Protein AF-A0AAV4HIC3-F1 (afdb_monomer_lite)

Secondary structure (DSSP, 8-state):
--------------------TT-----PPP-----S-PPPPP----TT--EEEEEEEEEGGGTEEEEEEEEEETTTTEEEEEEEETTEEEEEEEETTTTEEEEEETTEEEEEEGGG-TTTTSB-TT------SSS------B-GGGHHHHTTTS--EEEEEEEETTEEEEEEEEEE--TTBSS-EEEEEEEE-TTS--SSSSSS-EEEEEEEEEE--SSTTS-PPP--SSPPPPEEEEEEEEEEEEESS--S-GGGGSPPTT---TT----SPPP---SEEEEEEEEE-TTT--EEEEEEEEETTTTEEEEEEEEE-TT---PPPPEEEEEESSSSSEEEEEETTSTT--EEEE------S--PPPP---------------PPP-

Structure (mmCIF, N/CA/C/O backbone):
data_AF-A0AAV4HIC3-F1
#
_entry.id   AF-A0AAV4HIC3-F1
#
loop_
_atom_site.group_PDB
_atom_site.id
_atom_site.type_symbol
_atom_site.label_atom_id
_atom_site.label_alt_id
_atom_site.label_comp_id
_atom_site.label_asym_id
_atom_site.label_entity_id
_atom_site.label_seq_id
_atom_site.pdbx_PDB_ins_code
_atom_site.Cartn_x
_atom_site.Cartn_y
_atom_site.Cartn_z
_atom_site.occupancy
_atom_site.B_iso_or_equiv
_atom_site.auth_seq_id
_atom_site.auth_comp_id
_atom_site.auth_asym_id
_atom_site.auth_atom_id
_atom_site.pdbx_PDB_model_num
ATOM 1 N N . MET A 1 1 ? -70.860 26.150 45.462 1.00 37.69 1 MET A N 1
ATOM 2 C CA . MET A 1 1 ? -70.351 24.757 45.413 1.00 37.69 1 MET A CA 1
ATOM 3 C C . MET A 1 1 ? -69.783 24.495 44.022 1.00 37.69 1 MET A C 1
ATOM 5 O O . MET A 1 1 ? -70.314 25.103 43.111 1.00 37.69 1 MET A O 1
ATOM 9 N N . ILE A 1 2 ? -68.763 23.625 43.897 1.00 37.28 2 ILE A N 1
ATOM 10 C CA . ILE A 1 2 ? -68.388 22.819 42.698 1.00 37.28 2 ILE A CA 1
ATOM 11 C C . ILE A 1 2 ? -68.321 23.613 41.361 1.00 37.28 2 ILE A C 1
ATOM 13 O O . ILE A 1 2 ? -69.352 23.943 40.796 1.00 37.28 2 ILE A O 1
ATOM 17 N N . ARG A 1 3 ? -67.174 24.049 40.814 1.00 40.59 3 ARG A N 1
ATOM 18 C CA . ARG A 1 3 ? -65.880 23.385 40.492 1.00 40.59 3 ARG A CA 1
ATOM 19 C C . ARG A 1 3 ? -65.970 22.358 39.346 1.00 40.59 3 ARG A C 1
ATOM 21 O O . ARG A 1 3 ? -66.427 21.250 39.574 1.00 40.59 3 ARG A O 1
ATOM 28 N N . ASN A 1 4 ? -65.471 22.748 38.168 1.00 37.41 4 ASN A N 1
ATOM 29 C CA . ASN A 1 4 ? -65.039 21.948 37.002 1.00 37.41 4 ASN A CA 1
ATOM 30 C C . ASN A 1 4 ? -64.367 22.965 36.030 1.00 37.41 4 ASN A C 1
ATOM 32 O O . ASN A 1 4 ? -64.899 24.066 35.912 1.00 37.41 4 ASN A O 1
ATOM 36 N N . GLN A 1 5 ? -63.173 22.828 35.423 1.00 40.75 5 GLN A N 1
ATOM 37 C CA . GLN A 1 5 ? -62.413 21.677 34.885 1.00 40.75 5 GLN A CA 1
ATOM 38 C C . GLN A 1 5 ? -63.206 20.936 33.785 1.00 40.75 5 GLN A C 1
ATOM 40 O O . GLN A 1 5 ? -64.311 20.491 34.046 1.00 40.75 5 GLN A O 1
ATOM 45 N N . GLU A 1 6 ? -62.755 20.780 32.534 1.00 37.16 6 GLU A N 1
ATOM 46 C CA . GLU A 1 6 ? -61.432 20.971 31.891 1.00 37.16 6 GLU A CA 1
ATOM 47 C C . GLU A 1 6 ? -61.615 21.502 30.424 1.00 37.16 6 GLU A C 1
ATOM 49 O O . GLU A 1 6 ? -62.740 21.851 30.083 1.00 37.16 6 GLU A O 1
ATOM 54 N N . ARG A 1 7 ? -60.661 21.648 29.474 1.00 34.88 7 ARG A N 1
ATOM 55 C CA . ARG A 1 7 ? -59.243 21.229 29.268 1.00 34.88 7 ARG A CA 1
ATOM 56 C C . ARG A 1 7 ? -58.420 22.329 28.567 1.00 34.88 7 ARG A C 1
ATOM 58 O O . ARG A 1 7 ? -58.982 23.255 27.995 1.00 34.88 7 ARG A O 1
ATOM 65 N N . VAL A 1 8 ? -57.096 22.146 28.518 1.00 36.47 8 VAL A N 1
ATOM 66 C CA . VAL A 1 8 ? -56.170 22.790 27.560 1.00 36.47 8 VAL A CA 1
ATOM 67 C C . VAL A 1 8 ? -55.454 21.678 26.774 1.00 36.47 8 VAL A C 1
ATOM 69 O O . VAL A 1 8 ? -54.994 20.724 27.409 1.00 36.47 8 VAL A O 1
ATOM 72 N N . PRO A 1 9 ? -55.352 21.739 25.431 1.00 39.38 9 PRO A N 1
ATOM 73 C CA . PRO A 1 9 ? -54.622 20.737 24.659 1.00 39.38 9 PRO A CA 1
ATOM 74 C C . PRO A 1 9 ? -53.109 20.925 24.827 1.00 39.38 9 PRO A C 1
ATOM 76 O O . PRO A 1 9 ? -52.546 21.942 24.426 1.00 39.38 9 PRO A O 1
ATOM 79 N N . TRP A 1 10 ? -52.437 19.927 25.399 1.00 34.78 10 TRP A N 1
ATOM 80 C CA . TRP A 1 10 ? -50.976 19.885 25.442 1.00 34.78 10 TRP A CA 1
ATOM 81 C C . TRP A 1 10 ? -50.425 19.539 24.056 1.00 34.78 10 TRP A C 1
ATOM 83 O O . TRP A 1 10 ? -50.561 18.400 23.606 1.00 34.78 10 TRP A O 1
ATOM 93 N N . LEU A 1 11 ? -49.746 20.485 23.399 1.00 39.44 11 LEU A N 1
ATOM 94 C CA . LEU A 1 11 ? -48.801 20.120 22.345 1.00 39.44 11 LEU A CA 1
ATOM 95 C C . LEU A 1 11 ? -47.598 19.429 22.996 1.00 39.44 11 LEU A C 1
ATOM 97 O O . LEU A 1 11 ? -46.784 20.076 23.655 1.00 39.44 11 LEU A O 1
ATOM 101 N N . MET A 1 12 ? -47.451 18.124 22.769 1.00 36.19 12 MET A N 1
ATOM 102 C CA . MET A 1 12 ? -46.151 17.478 22.926 1.00 36.19 12 MET A CA 1
ATOM 103 C C . MET A 1 12 ? -45.229 17.964 21.805 1.00 36.19 12 MET A C 1
ATOM 105 O O . MET A 1 12 ? -45.240 17.422 20.701 1.00 36.19 12 MET A O 1
ATOM 109 N N . CYS A 1 13 ? -44.409 18.975 22.094 1.00 35.56 13 CYS A N 1
ATOM 110 C CA . CYS A 1 13 ? -43.222 19.250 21.293 1.00 35.56 13 CYS A CA 1
ATOM 111 C C . CYS A 1 13 ? -42.265 18.064 21.436 1.00 35.56 13 CYS A C 1
ATOM 113 O O . CYS A 1 13 ? -41.512 17.974 22.407 1.00 35.56 13 CYS A O 1
ATOM 115 N N . LEU A 1 14 ? -42.321 17.142 20.474 1.00 36.66 14 LEU A N 1
ATOM 116 C CA . LEU A 1 14 ? -41.398 16.023 20.382 1.00 36.66 14 LEU A CA 1
ATOM 117 C C . LEU A 1 14 ? -40.010 16.575 20.018 1.00 36.66 14 LEU A C 1
ATOM 119 O O . LEU A 1 14 ? -39.680 16.734 18.844 1.00 36.66 14 LEU A O 1
ATOM 123 N N . PHE A 1 15 ? -39.211 16.913 21.033 1.00 37.38 15 PHE A N 1
ATOM 124 C CA . PHE A 1 15 ? -37.810 17.288 20.857 1.00 37.38 15 PHE A CA 1
ATOM 125 C C . PHE A 1 15 ? -37.020 16.066 20.383 1.00 37.38 15 PHE A C 1
ATOM 127 O O . PHE A 1 15 ? -36.429 15.328 21.171 1.00 37.38 15 PHE A O 1
ATOM 134 N N . ILE A 1 16 ? -37.006 15.863 19.066 1.00 37.78 16 ILE A N 1
ATOM 135 C CA . ILE A 1 16 ? -36.011 15.029 18.406 1.00 37.78 16 ILE A CA 1
ATOM 136 C C . ILE A 1 16 ? -34.670 15.728 18.632 1.00 37.78 16 ILE A C 1
ATOM 138 O O . ILE A 1 16 ? -34.351 16.713 17.964 1.00 37.78 16 ILE A O 1
ATOM 142 N N . LEU A 1 17 ? -33.903 15.230 19.602 1.00 37.66 17 LEU A N 1
ATOM 143 C CA . LEU A 1 17 ? -32.508 15.603 19.802 1.00 37.66 17 LEU A CA 1
ATOM 144 C C . LEU A 1 17 ? -31.692 15.070 18.623 1.00 37.66 17 LEU A C 1
ATOM 146 O O . LEU A 1 17 ? -31.067 14.015 18.693 1.00 37.66 17 LEU A O 1
ATOM 150 N N . ALA A 1 18 ? -31.717 15.815 17.520 1.00 36.53 18 ALA A N 1
ATOM 151 C CA . ALA A 1 18 ? -30.748 15.670 16.455 1.00 36.53 18 ALA A CA 1
ATOM 152 C C . ALA A 1 18 ? -29.375 16.058 17.022 1.00 36.53 18 ALA A C 1
ATOM 154 O O . ALA A 1 18 ? -29.037 17.240 17.100 1.00 36.53 18 ALA A O 1
ATOM 155 N N . THR A 1 19 ? -28.604 15.058 17.450 1.00 42.75 19 THR A N 1
ATOM 156 C CA . THR A 1 19 ? -27.197 15.196 17.835 1.00 42.75 19 THR A CA 1
ATOM 157 C C . THR A 1 19 ? -26.411 15.668 16.616 1.00 42.75 19 THR A C 1
ATOM 159 O O . THR A 1 19 ? -26.014 14.872 15.762 1.00 42.75 19 THR A O 1
ATOM 162 N N . GLY A 1 20 ? -26.275 16.986 16.484 1.00 43.62 20 GLY A N 1
ATOM 163 C CA . GLY A 1 20 ? -25.589 17.606 15.361 1.00 43.62 20 GLY A CA 1
ATOM 164 C C . GLY A 1 20 ? -24.118 17.203 15.323 1.00 43.62 20 GLY A C 1
ATOM 165 O O . GLY A 1 20 ? -23.492 16.989 16.357 1.00 43.62 20 GLY A O 1
ATOM 166 N N . ALA A 1 21 ? -23.540 17.169 14.122 1.00 53.28 21 ALA A N 1
ATOM 167 C CA . ALA A 1 21 ? -22.130 16.838 13.892 1.00 53.28 21 ALA A CA 1
ATOM 168 C C . ALA A 1 21 ? -21.119 17.845 14.497 1.00 53.28 21 ALA A C 1
ATOM 170 O O . ALA A 1 21 ? -19.929 17.758 14.213 1.00 53.28 21 ALA A O 1
ATOM 171 N N . ASP A 1 22 ? -21.584 18.804 15.299 1.00 56.44 22 ASP A N 1
ATOM 172 C CA . ASP A 1 22 ? -20.795 19.879 15.902 1.00 56.44 22 ASP A CA 1
ATOM 173 C C . ASP A 1 22 ? -20.244 19.522 17.304 1.00 56.44 22 ASP A C 1
ATOM 175 O O . ASP A 1 22 ? -19.470 20.301 17.852 1.00 56.44 22 ASP A O 1
ATOM 179 N N . ASP A 1 23 ? -20.595 18.352 17.865 1.00 68.88 23 ASP A N 1
ATOM 180 C CA . ASP A 1 23 ? -20.231 17.922 19.236 1.00 68.88 23 ASP A CA 1
ATOM 181 C C . ASP A 1 23 ? -19.373 16.632 19.301 1.00 68.88 23 ASP A C 1
ATOM 183 O O . ASP A 1 23 ? -19.253 15.986 20.340 1.00 68.88 23 ASP A O 1
ATOM 187 N N . PHE A 1 24 ? -18.750 16.208 18.192 1.00 83.88 24 PHE A N 1
ATOM 188 C CA . PHE A 1 24 ? -17.797 15.089 18.250 1.00 83.88 24 PHE A CA 1
ATOM 189 C C . PHE A 1 24 ? -16.472 15.542 18.880 1.00 83.88 24 PHE A C 1
ATOM 191 O O . PHE A 1 24 ? -15.762 16.377 18.315 1.00 83.88 24 PHE A O 1
ATOM 198 N N . GLN A 1 25 ? -16.082 14.912 19.991 1.00 85.50 25 GLN A N 1
ATOM 199 C CA . GLN A 1 25 ? -14.738 15.018 20.561 1.00 85.50 25 GLN A CA 1
ATOM 200 C C . GLN A 1 25 ? -14.177 13.632 20.896 1.00 85.50 25 GLN A C 1
ATOM 202 O O . GLN A 1 25 ? -14.855 12.808 21.508 1.00 85.50 25 GLN A O 1
ATOM 207 N N . CYS A 1 26 ? -12.912 13.397 20.538 1.00 87.50 26 CYS A N 1
ATOM 208 C CA . CYS A 1 26 ? -12.125 12.278 21.052 1.00 87.50 26 CYS A CA 1
ATOM 209 C C . CYS A 1 26 ? -11.059 12.838 21.998 1.00 87.50 26 CYS A C 1
ATOM 211 O O . CYS A 1 26 ? -10.147 13.546 21.563 1.00 87.50 26 CYS A O 1
ATOM 213 N N . VAL A 1 27 ? -11.199 12.539 23.288 1.00 84.75 27 VAL A N 1
ATOM 214 C CA . VAL A 1 27 ? -10.247 12.909 24.341 1.00 84.75 27 VAL A CA 1
ATOM 215 C C . VAL A 1 27 ? -9.474 11.656 24.730 1.00 84.75 27 VAL A C 1
ATOM 217 O O . VAL A 1 27 ? -10.084 10.613 24.953 1.00 84.75 27 VAL A O 1
ATOM 220 N N . ASP A 1 28 ? -8.145 11.748 24.808 1.00 79.94 28 ASP A N 1
ATOM 221 C CA . ASP A 1 28 ? -7.329 10.630 25.287 1.00 79.94 28 ASP A CA 1
ATOM 222 C C . ASP A 1 28 ? -7.784 10.241 26.693 1.00 79.94 28 ASP A C 1
ATOM 224 O O . ASP A 1 28 ? -7.893 11.094 27.580 1.00 79.94 28 ASP A O 1
ATOM 228 N N . ASN A 1 29 ? -7.986 8.946 26.921 1.00 70.06 29 ASN A N 1
ATOM 229 C CA . ASN A 1 29 ? -8.111 8.443 28.277 1.00 70.06 29 ASN A CA 1
ATOM 230 C C . ASN A 1 29 ? -6.797 8.750 29.005 1.00 70.06 29 ASN A C 1
ATOM 232 O O . ASN A 1 29 ? -5.730 8.294 28.587 1.00 70.06 29 ASN A O 1
ATOM 236 N N . GLY A 1 30 ? -6.866 9.550 30.074 1.00 62.00 30 GLY A N 1
ATOM 237 C CA . GLY A 1 30 ? -5.714 9.776 30.946 1.00 62.00 30 GLY A CA 1
ATOM 238 C C . GLY A 1 30 ? -5.201 8.447 31.506 1.00 62.00 30 GLY A C 1
ATOM 239 O O . GLY A 1 30 ? -5.945 7.467 31.530 1.00 62.00 30 GLY A O 1
ATOM 240 N N . THR A 1 31 ? -3.948 8.406 31.968 1.00 55.88 31 THR A N 1
ATOM 241 C CA . THR A 1 31 ? -3.317 7.195 32.525 1.00 55.88 31 THR A CA 1
ATOM 242 C C . THR A 1 31 ? -4.085 6.664 33.736 1.00 55.88 31 THR A C 1
ATOM 244 O O . THR A 1 31 ? -3.795 7.010 34.883 1.00 55.88 31 THR A O 1
ATOM 247 N N . SER A 1 32 ? -5.085 5.827 33.465 1.00 45.97 32 SER A N 1
ATOM 248 C CA . SER A 1 32 ? -5.925 5.167 34.451 1.00 45.97 32 SER A CA 1
ATOM 249 C C . SER A 1 32 ? -5.057 4.204 35.247 1.00 45.97 32 SER A C 1
ATOM 251 O O . SER A 1 32 ? -4.601 3.188 34.724 1.00 45.97 32 SER A 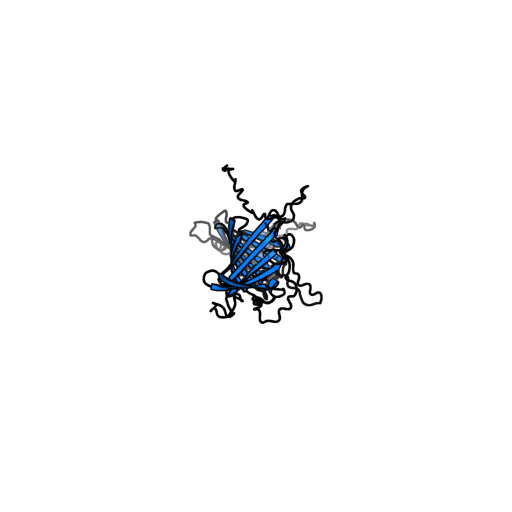O 1
ATOM 253 N N . ALA A 1 33 ? -4.831 4.505 36.525 1.00 45.84 33 ALA A N 1
ATOM 254 C CA . ALA A 1 33 ? -4.154 3.610 37.460 1.00 45.84 33 ALA A CA 1
ATOM 255 C C . ALA A 1 33 ? -5.085 2.456 37.895 1.00 45.84 33 ALA A C 1
ATOM 257 O O . ALA A 1 33 ? -5.231 2.166 39.082 1.00 45.84 33 ALA A O 1
ATOM 258 N N . GLN A 1 34 ? -5.764 1.820 36.935 1.00 47.69 34 GLN A N 1
ATOM 259 C CA . GLN A 1 34 ? -6.641 0.678 37.163 1.00 47.69 34 GLN A CA 1
ATOM 260 C C . GLN A 1 34 ? -5.795 -0.557 37.477 1.00 47.69 34 GLN A C 1
ATOM 262 O O . GLN A 1 34 ? -5.325 -1.269 36.596 1.00 47.69 34 GLN A O 1
ATOM 267 N N . SER A 1 35 ? -5.607 -0.809 38.770 1.00 43.34 35 SER A N 1
ATOM 268 C CA . SER A 1 35 ? -4.888 -1.959 39.312 1.00 43.34 35 SER A CA 1
ATOM 269 C C . SER A 1 35 ? -5.701 -3.256 39.168 1.00 43.34 35 SER A C 1
ATOM 271 O O . SER A 1 35 ? -6.200 -3.803 40.153 1.00 43.34 35 SER A O 1
ATOM 273 N N . GLY A 1 36 ? -5.861 -3.734 37.935 1.00 55.22 36 GLY A N 1
ATOM 274 C CA . GLY A 1 36 ? -6.526 -4.992 37.605 1.00 55.22 36 GLY A CA 1
ATOM 275 C C . GLY A 1 36 ? -6.106 -5.519 36.233 1.00 55.22 36 GLY A C 1
ATOM 276 O O . GLY A 1 36 ? -5.625 -4.767 35.391 1.00 55.22 36 GLY A O 1
ATOM 277 N N . ASN A 1 37 ? -6.308 -6.819 36.004 1.00 63.22 37 ASN A N 1
ATOM 278 C CA . ASN A 1 37 ? -5.975 -7.496 34.745 1.00 63.22 37 ASN A CA 1
ATOM 279 C C . ASN A 1 37 ? -7.003 -7.170 33.642 1.00 63.22 37 ASN A C 1
ATOM 281 O O . ASN A 1 37 ? -7.746 -8.048 33.201 1.00 63.22 37 ASN A O 1
ATOM 285 N N . VAL A 1 38 ? -7.076 -5.907 33.221 1.00 66.19 38 VAL A N 1
ATOM 286 C CA . VAL A 1 38 ? -7.829 -5.511 32.023 1.00 66.19 38 VAL A CA 1
ATOM 287 C C . VAL A 1 38 ? -7.102 -6.082 30.794 1.00 66.19 38 VAL A C 1
ATOM 289 O O . VAL A 1 38 ? -5.876 -5.974 30.726 1.00 66.19 38 VAL A O 1
ATOM 292 N N . PRO A 1 39 ? -7.797 -6.711 29.826 1.00 76.06 39 PRO A N 1
ATOM 293 C CA . PRO A 1 39 ? -7.172 -7.099 28.567 1.00 76.06 39 PRO A CA 1
ATOM 294 C C . PRO A 1 39 ? -6.650 -5.858 27.839 1.00 76.06 39 PRO A C 1
ATOM 296 O O . PRO A 1 39 ? -7.422 -4.938 27.586 1.00 76.06 39 PRO A O 1
ATOM 299 N N . HIS A 1 40 ? -5.368 -5.850 27.475 1.00 78.25 40 HIS A N 1
ATOM 300 C CA . HIS A 1 40 ? -4.802 -4.854 26.561 1.00 78.25 40 HIS A CA 1
ATOM 301 C C . HIS A 1 40 ? -4.968 -5.286 25.103 1.00 78.25 40 HIS A C 1
ATOM 303 O O . HIS A 1 40 ? -5.095 -6.479 24.803 1.00 78.25 40 HIS A O 1
ATOM 309 N N . MET A 1 41 ? -4.952 -4.312 24.198 1.00 80.75 41 MET A N 1
ATOM 310 C CA . MET A 1 41 ? -5.073 -4.529 22.763 1.00 80.75 41 MET A CA 1
ATOM 311 C C . MET A 1 41 ? -3.909 -5.383 22.206 1.00 80.75 41 MET A C 1
ATOM 313 O O . MET A 1 41 ? -2.742 -5.077 22.469 1.00 80.75 41 MET A O 1
ATOM 317 N N . PRO A 1 42 ? -4.168 -6.433 21.399 1.00 78.56 42 PRO A N 1
ATOM 318 C CA . PRO A 1 42 ? -3.106 -7.291 20.872 1.00 78.56 42 PRO A CA 1
ATOM 319 C C . PRO A 1 42 ? -2.165 -6.581 19.883 1.00 78.56 42 PRO A C 1
ATOM 321 O O . PRO A 1 42 ? -2.604 -5.958 18.916 1.00 78.56 42 PRO A O 1
ATOM 324 N N . THR A 1 43 ? -0.849 -6.764 20.043 1.00 72.44 43 THR A N 1
ATOM 325 C CA . THR A 1 43 ? 0.166 -6.272 19.091 1.00 72.44 43 THR A CA 1
ATOM 326 C C . THR A 1 43 ? 0.149 -7.090 17.789 1.00 72.44 43 THR A C 1
ATOM 328 O O . THR A 1 43 ? 0.866 -8.083 17.633 1.00 72.44 43 THR A O 1
ATOM 331 N N . VAL A 1 44 ? -0.697 -6.697 16.834 1.00 63.94 44 VAL A N 1
ATOM 332 C CA . VAL A 1 44 ?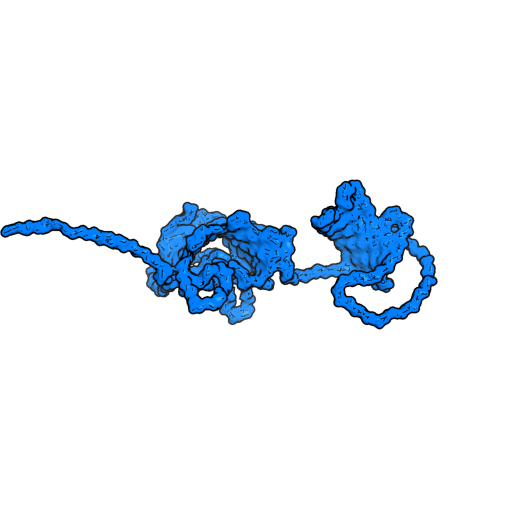 -0.932 -7.471 15.599 1.00 63.94 44 VAL A CA 1
ATOM 333 C C . VAL A 1 44 ? 0.116 -7.255 14.504 1.00 63.94 44 VAL A C 1
ATOM 335 O O . VAL A 1 44 ? 0.385 -8.189 13.753 1.00 63.94 44 VAL A O 1
ATOM 338 N N . THR A 1 45 ? 0.795 -6.109 14.466 1.00 62.12 45 THR A N 1
ATOM 339 C CA . THR A 1 45 ? 2.054 -5.955 13.716 1.00 62.12 45 THR A CA 1
ATOM 340 C C . THR A 1 45 ? 3.075 -5.221 14.569 1.00 62.12 45 THR A C 1
ATOM 342 O O . THR A 1 45 ? 2.788 -4.114 15.020 1.00 62.12 45 THR A O 1
ATOM 345 N N . LYS A 1 46 ? 4.270 -5.790 14.733 1.00 63.34 46 LYS A N 1
ATOM 346 C CA . LYS A 1 46 ? 5.474 -5.011 15.055 1.00 63.34 46 LYS A CA 1
ATOM 347 C C . LYS A 1 46 ? 5.826 -4.108 13.873 1.00 63.34 46 LYS A C 1
ATOM 349 O O . LYS A 1 46 ? 5.364 -4.351 12.755 1.00 63.34 46 LYS A O 1
ATOM 354 N N . ASP A 1 47 ? 6.692 -3.121 14.083 1.00 58.75 47 ASP A N 1
ATOM 355 C CA . ASP A 1 47 ? 7.105 -2.221 13.001 1.00 58.75 47 ASP A CA 1
ATOM 356 C C . ASP A 1 47 ? 7.680 -2.964 11.791 1.00 58.75 47 ASP A C 1
ATOM 358 O O . ASP A 1 47 ? 7.347 -2.626 10.653 1.00 58.75 47 ASP A O 1
ATOM 362 N N . SER A 1 48 ? 8.439 -4.032 12.050 1.00 59.88 48 SER A N 1
ATOM 363 C CA . SER A 1 48 ? 9.069 -4.888 11.045 1.00 59.88 48 SER A CA 1
ATOM 364 C C . SER A 1 48 ? 8.187 -6.003 10.465 1.00 59.88 48 SER A C 1
ATOM 366 O O . SER A 1 48 ? 8.664 -6.801 9.659 1.00 59.88 48 SER A O 1
ATOM 368 N N . ASP A 1 49 ? 6.918 -6.119 10.870 1.00 75.12 49 ASP A N 1
ATOM 369 C CA . ASP A 1 49 ? 6.059 -7.207 10.391 1.00 75.12 49 ASP A CA 1
ATOM 370 C C . ASP A 1 49 ? 5.532 -6.917 8.973 1.00 75.12 49 ASP A C 1
ATOM 372 O O . ASP A 1 49 ? 4.827 -5.930 8.732 1.00 75.12 49 ASP A O 1
ATOM 376 N N . SER A 1 50 ? 5.833 -7.833 8.048 1.00 84.50 50 SER A N 1
ATOM 377 C CA . SER A 1 50 ? 5.203 -7.922 6.722 1.00 84.50 50 SER A CA 1
ATOM 378 C C . SER A 1 50 ? 3.818 -8.570 6.827 1.00 84.50 50 SER A C 1
ATOM 380 O O . SER A 1 50 ? 3.604 -9.431 7.679 1.00 84.50 50 SER A O 1
ATOM 382 N N . TYR A 1 51 ? 2.877 -8.202 5.956 1.00 87.06 51 TYR A N 1
ATOM 383 C CA . TYR A 1 51 ? 1.520 -8.767 5.967 1.00 87.06 51 TYR A CA 1
ATOM 384 C C . TYR A 1 51 ? 0.870 -8.767 4.580 1.00 87.06 51 TYR A C 1
ATOM 386 O O . TYR A 1 51 ? 1.302 -8.054 3.670 1.00 87.06 51 TYR A O 1
ATOM 394 N N . GLN A 1 52 ? -0.221 -9.522 4.449 1.00 90.00 52 GLN A N 1
ATOM 395 C CA . GLN A 1 52 ? -1.216 -9.320 3.396 1.00 90.00 52 GLN A CA 1
ATOM 396 C C . GLN A 1 52 ? -2.641 -9.408 3.957 1.00 90.00 52 GLN A C 1
ATOM 398 O O . GLN A 1 52 ? -2.885 -10.139 4.917 1.00 90.00 52 GLN A O 1
ATOM 403 N N . ALA A 1 53 ? -3.581 -8.682 3.356 1.00 90.19 53 ALA A N 1
ATOM 404 C CA . ALA A 1 53 ? -5.007 -8.745 3.676 1.00 90.19 53 ALA A CA 1
ATOM 405 C C . ALA A 1 53 ? -5.855 -8.296 2.480 1.00 90.19 53 ALA A C 1
ATOM 407 O O . ALA A 1 53 ? -5.435 -7.440 1.706 1.00 90.19 53 ALA A O 1
ATOM 408 N N . THR A 1 54 ? -7.078 -8.808 2.365 1.00 93.50 54 THR A N 1
ATOM 409 C CA . THR A 1 54 ? -8.129 -8.158 1.574 1.00 93.50 54 THR A CA 1
ATOM 410 C C . THR A 1 54 ? -8.973 -7.325 2.536 1.00 93.50 54 THR A C 1
ATOM 412 O O . THR A 1 54 ? -9.430 -7.829 3.557 1.00 93.50 54 THR A O 1
ATOM 415 N N . VAL A 1 55 ? -9.166 -6.046 2.241 1.00 92.12 55 VAL A N 1
ATOM 416 C CA . VAL A 1 55 ? -9.807 -5.074 3.131 1.00 92.12 55 VAL A CA 1
ATOM 417 C C . VAL A 1 55 ? -11.037 -4.506 2.440 1.00 92.12 55 VAL A C 1
ATOM 419 O O . VAL A 1 55 ? -10.944 -3.919 1.360 1.00 92.12 55 VAL A O 1
ATOM 422 N N . GLU A 1 56 ? -12.202 -4.686 3.049 1.00 94.38 56 GLU A N 1
ATOM 423 C CA . GLU A 1 56 ? -13.452 -4.096 2.581 1.00 94.38 56 GLU A CA 1
ATOM 424 C C . GLU A 1 56 ? -13.648 -2.741 3.267 1.00 94.38 56 GLU A C 1
ATOM 426 O O . GLU A 1 56 ? -13.844 -2.660 4.481 1.00 94.38 56 GLU A O 1
ATOM 431 N N . VAL A 1 57 ? -13.557 -1.665 2.486 1.00 91.44 57 VAL A N 1
ATOM 432 C CA . VAL A 1 57 ? -13.596 -0.288 2.981 1.00 91.44 57 VAL A CA 1
ATOM 433 C C . VAL A 1 57 ? -14.967 0.317 2.711 1.00 91.44 57 VAL A C 1
ATOM 435 O O . VAL A 1 57 ? -15.347 0.537 1.560 1.00 91.44 57 VAL A O 1
ATOM 438 N N . ASN A 1 58 ? -15.691 0.629 3.779 1.00 92.06 58 ASN A N 1
ATOM 439 C CA . ASN A 1 58 ? -17.025 1.216 3.763 1.00 92.06 58 ASN A CA 1
ATOM 440 C C . ASN A 1 58 ? -16.958 2.671 4.259 1.00 92.06 58 ASN A C 1
ATOM 442 O O . ASN A 1 58 ? -16.660 2.931 5.422 1.00 92.06 58 ASN A O 1
ATOM 446 N N . ILE A 1 59 ? -17.224 3.633 3.372 1.00 89.00 59 ILE A N 1
ATOM 447 C CA . ILE A 1 59 ? -17.171 5.076 3.652 1.00 89.00 59 ILE A CA 1
ATOM 448 C C . ILE A 1 59 ? -18.602 5.563 3.900 1.00 89.00 59 ILE A C 1
ATOM 450 O O . ILE A 1 59 ? -19.312 5.967 2.971 1.00 89.00 59 ILE A O 1
ATOM 454 N N . LEU A 1 60 ? -19.053 5.460 5.153 1.00 90.25 60 LEU A N 1
ATOM 455 C CA . LEU A 1 60 ? -20.462 5.634 5.518 1.00 90.25 60 LEU A CA 1
ATOM 456 C C . LEU A 1 60 ? -20.928 7.086 5.348 1.00 90.25 60 LEU A C 1
ATOM 458 O O . LEU A 1 60 ? -22.043 7.310 4.884 1.00 90.25 60 LEU A O 1
ATOM 462 N N . ASP A 1 61 ? -20.055 8.072 5.588 1.00 84.12 61 ASP A N 1
ATOM 463 C CA . ASP A 1 61 ? -20.345 9.500 5.359 1.00 84.12 61 ASP A CA 1
ATOM 464 C C . ASP A 1 61 ? -20.568 9.865 3.881 1.00 84.12 61 ASP A C 1
ATOM 466 O O . ASP A 1 61 ? -20.975 10.987 3.577 1.00 84.12 61 ASP A O 1
ATOM 470 N N . LYS A 1 62 ? -20.291 8.937 2.952 1.00 86.25 62 LYS A N 1
ATOM 471 C CA . LYS A 1 62 ? -20.422 9.142 1.498 1.00 86.25 62 LYS A CA 1
ATOM 472 C C . LYS A 1 62 ? -21.179 8.027 0.779 1.00 86.25 62 LYS A C 1
ATOM 474 O O . LYS A 1 62 ? -21.221 8.040 -0.450 1.00 86.25 62 LYS A O 1
ATOM 479 N N . GLY A 1 63 ? -21.755 7.074 1.516 1.00 91.06 63 GLY A N 1
ATOM 480 C CA . GLY A 1 63 ? -22.594 6.007 0.967 1.00 91.06 63 GLY A CA 1
ATOM 481 C C . GLY A 1 63 ? -21.921 5.143 -0.107 1.00 91.06 63 GLY A C 1
ATOM 482 O O . GLY A 1 63 ? -22.596 4.724 -1.045 1.00 91.06 63 GLY A O 1
ATOM 483 N N . TYR A 1 64 ? -20.607 4.896 -0.020 1.00 90.44 64 TYR A N 1
ATOM 484 C CA . TYR A 1 64 ? -19.915 4.007 -0.962 1.00 90.44 64 TYR A CA 1
ATOM 485 C C . TYR A 1 64 ? -18.928 3.065 -0.279 1.00 90.44 64 TYR A C 1
ATOM 487 O O . TYR A 1 64 ? -18.299 3.409 0.721 1.00 90.44 64 TYR A O 1
ATOM 495 N N . SER A 1 65 ? -18.717 1.908 -0.902 1.00 92.44 65 SER A N 1
ATOM 496 C CA . SER A 1 65 ? -17.693 0.938 -0.524 1.00 92.44 65 SER A CA 1
ATOM 497 C C . SER A 1 65 ? -16.699 0.671 -1.660 1.00 92.44 65 SER A C 1
ATOM 499 O O . SER A 1 65 ? -16.883 1.122 -2.800 1.00 92.44 65 SER A O 1
ATOM 501 N N . TYR A 1 66 ? -15.594 0.006 -1.331 1.00 93.69 66 TYR A N 1
ATOM 502 C CA . TYR A 1 66 ? -14.620 -0.559 -2.267 1.00 93.69 66 TYR A CA 1
ATOM 503 C C . TYR A 1 66 ? -13.783 -1.636 -1.566 1.00 93.69 66 TYR A C 1
ATOM 505 O O . TYR A 1 66 ? -13.707 -1.664 -0.342 1.00 93.69 66 TYR A O 1
ATOM 513 N N . VAL A 1 67 ? -13.141 -2.514 -2.336 1.00 94.62 67 VAL A N 1
ATOM 514 C CA . VAL A 1 67 ? -12.252 -3.560 -1.802 1.00 94.62 67 VAL A CA 1
ATOM 515 C C . VAL A 1 67 ? -10.802 -3.216 -2.134 1.00 94.62 67 VAL A C 1
ATOM 517 O O . VAL A 1 67 ? -10.528 -2.653 -3.197 1.00 94.62 67 VAL A O 1
ATOM 520 N N . VAL A 1 68 ? -9.871 -3.546 -1.242 1.00 92.31 68 VAL A N 1
ATOM 521 C CA . VAL A 1 68 ? -8.427 -3.379 -1.437 1.00 92.31 68 VAL A CA 1
ATOM 522 C C . VAL A 1 68 ? -7.701 -4.676 -1.089 1.00 92.31 68 VAL A C 1
ATOM 524 O O . VAL A 1 68 ? -7.794 -5.113 0.048 1.00 92.31 68 VAL A O 1
ATOM 527 N N . ASP A 1 69 ? -6.931 -5.269 -2.005 1.00 93.44 69 ASP A N 1
ATOM 528 C CA . ASP A 1 69 ? -5.887 -6.218 -1.582 1.00 93.44 69 ASP A CA 1
ATOM 529 C C . ASP A 1 69 ? -4.656 -5.405 -1.156 1.00 93.44 69 ASP A C 1
ATOM 531 O O . ASP A 1 69 ? -4.050 -4.741 -2.001 1.00 93.44 69 ASP A O 1
ATOM 535 N N . GLU A 1 70 ? -4.296 -5.432 0.125 1.00 90.12 70 GLU A N 1
ATOM 536 C CA . GLU A 1 70 ? -3.093 -4.808 0.685 1.00 90.12 70 GLU A CA 1
ATOM 537 C C . GLU A 1 70 ? -1.992 -5.857 0.901 1.00 90.12 70 GLU A C 1
ATOM 539 O O . GLU A 1 70 ? -2.235 -6.923 1.467 1.00 90.12 70 GLU A O 1
ATOM 544 N N . PHE A 1 71 ? -0.763 -5.537 0.489 1.00 90.81 71 PHE A N 1
ATOM 545 C CA . PHE A 1 71 ? 0.441 -6.329 0.745 1.00 90.81 71 PHE A CA 1
ATOM 546 C C . PHE A 1 71 ? 1.579 -5.387 1.155 1.00 90.81 71 PHE A C 1
ATOM 548 O O . PHE A 1 71 ? 1.891 -4.450 0.415 1.00 90.81 71 PHE A O 1
ATOM 555 N N . LEU A 1 72 ? 2.231 -5.649 2.288 1.00 88.00 72 LEU A N 1
ATOM 556 C CA . LEU A 1 72 ? 3.430 -4.934 2.737 1.00 88.00 72 LEU A CA 1
ATOM 557 C C . LEU A 1 72 ? 4.579 -5.924 2.906 1.00 88.00 72 LEU A C 1
ATOM 559 O O . LEU A 1 72 ? 4.513 -6.803 3.764 1.00 88.00 72 LEU A O 1
ATOM 563 N N . ASP A 1 73 ? 5.633 -5.742 2.114 1.00 87.75 73 ASP A N 1
ATOM 564 C CA . ASP A 1 73 ? 6.910 -6.437 2.246 1.00 87.75 73 ASP A CA 1
ATOM 565 C C . ASP A 1 73 ? 7.898 -5.483 2.924 1.00 87.75 73 ASP A C 1
ATOM 567 O O . ASP A 1 73 ? 8.482 -4.598 2.291 1.00 87.75 73 ASP A O 1
ATOM 571 N N . TYR A 1 74 ? 8.017 -5.625 4.244 1.00 82.81 74 TYR A N 1
ATOM 572 C CA . TYR A 1 74 ? 8.833 -4.743 5.074 1.00 82.81 74 TYR A CA 1
ATOM 573 C C . TYR A 1 74 ? 10.330 -4.901 4.780 1.00 82.81 74 TYR A C 1
ATOM 575 O O . TYR A 1 74 ? 11.057 -3.908 4.732 1.00 82.81 74 TYR A O 1
ATOM 583 N N . GLU A 1 75 ? 10.795 -6.134 4.552 1.00 83.94 75 GLU A N 1
ATOM 584 C CA . GLU A 1 75 ? 12.215 -6.408 4.294 1.00 83.94 75 GLU A CA 1
ATOM 585 C C . GLU A 1 75 ? 12.610 -6.159 2.840 1.00 83.94 75 GLU A C 1
ATOM 587 O O . GLU A 1 75 ? 13.683 -5.619 2.585 1.00 83.94 75 GLU A O 1
ATOM 592 N N . GLY A 1 76 ? 11.723 -6.452 1.886 1.00 85.56 76 GLY A N 1
ATOM 593 C CA . GLY A 1 76 ? 11.871 -6.040 0.489 1.00 85.56 76 GLY A CA 1
ATOM 594 C C . GLY A 1 76 ? 11.547 -4.564 0.226 1.00 85.56 76 GLY A C 1
ATOM 595 O O . GLY A 1 76 ? 11.447 -4.185 -0.938 1.00 85.56 76 GLY A O 1
ATOM 596 N N . ASN A 1 77 ? 11.340 -3.765 1.280 1.00 83.75 77 ASN A N 1
ATOM 597 C CA . ASN A 1 77 ? 11.101 -2.319 1.268 1.00 83.75 77 ASN A CA 1
ATOM 598 C C . ASN A 1 77 ? 10.082 -1.846 0.206 1.00 83.75 77 ASN A C 1
ATOM 600 O O . ASN A 1 77 ? 10.310 -0.890 -0.543 1.00 83.75 77 ASN A O 1
ATOM 604 N N . ARG A 1 78 ? 8.927 -2.522 0.132 1.00 87.50 78 ARG A N 1
ATOM 605 C CA . ARG A 1 78 ? 7.915 -2.302 -0.918 1.00 87.50 78 ARG A CA 1
ATOM 606 C C . ARG A 1 78 ? 6.500 -2.662 -0.471 1.00 87.50 78 ARG A C 1
ATOM 608 O O . ARG A 1 78 ? 6.296 -3.432 0.464 1.00 87.50 78 ARG A O 1
ATOM 615 N N . ALA A 1 79 ? 5.501 -2.127 -1.164 1.00 89.06 79 ALA A N 1
ATOM 616 C CA . ALA A 1 79 ? 4.098 -2.471 -0.928 1.00 89.06 79 ALA A CA 1
ATOM 617 C C . ALA A 1 79 ? 3.290 -2.557 -2.228 1.00 89.06 79 ALA A C 1
ATOM 619 O O . ALA A 1 79 ? 3.710 -2.075 -3.281 1.00 89.06 79 ALA A O 1
ATOM 620 N N . LEU A 1 80 ? 2.107 -3.158 -2.143 1.00 91.62 80 LEU A N 1
ATOM 621 C CA . LEU A 1 80 ? 1.115 -3.219 -3.210 1.00 91.62 80 LEU A CA 1
ATOM 622 C C . LEU A 1 80 ? -0.280 -2.992 -2.621 1.00 91.62 80 LEU A C 1
ATOM 624 O O . LEU A 1 80 ? -0.656 -3.635 -1.646 1.00 91.62 80 LEU A O 1
ATOM 628 N N . MET A 1 81 ? -1.071 -2.145 -3.274 1.00 91.31 81 MET A N 1
ATOM 629 C CA . MET A 1 81 ? -2.515 -2.044 -3.064 1.00 91.31 81 MET A CA 1
ATOM 630 C C . MET A 1 81 ? -3.245 -2.311 -4.384 1.00 91.31 81 MET A C 1
ATOM 632 O O . MET A 1 81 ? -2.960 -1.658 -5.388 1.00 91.31 81 MET A O 1
ATOM 636 N N . ARG A 1 82 ? -4.208 -3.237 -4.410 1.00 93.50 82 ARG A N 1
ATOM 637 C CA . ARG A 1 82 ? -5.111 -3.457 -5.558 1.00 93.50 82 ARG A CA 1
ATOM 638 C C . ARG A 1 82 ? -6.513 -3.010 -5.186 1.00 93.50 82 ARG A C 1
ATOM 640 O O . ARG A 1 82 ? -7.196 -3.699 -4.442 1.00 93.50 82 ARG A O 1
ATOM 647 N N . VAL A 1 83 ? -6.932 -1.859 -5.697 1.00 92.56 83 VAL A N 1
ATOM 648 C CA . VAL A 1 83 ? -8.233 -1.252 -5.401 1.00 92.56 83 VAL A CA 1
ATOM 649 C C . VAL A 1 83 ? -9.258 -1.696 -6.441 1.00 92.56 83 VAL A C 1
ATOM 651 O O . VAL A 1 83 ? -9.066 -1.458 -7.635 1.00 92.56 83 VAL A O 1
ATOM 654 N N . TYR A 1 84 ? -10.361 -2.281 -5.981 1.00 95.00 84 TYR A N 1
ATOM 655 C CA . TYR A 1 84 ? -11.520 -2.665 -6.784 1.00 95.00 84 TYR A CA 1
ATOM 656 C C . TYR A 1 84 ? -12.701 -1.766 -6.408 1.00 95.00 84 TYR A C 1
ATOM 658 O O . TYR A 1 84 ? -13.219 -1.838 -5.291 1.00 95.00 84 TYR A O 1
ATOM 666 N N . LYS A 1 85 ? -13.134 -0.900 -7.330 1.00 92.25 85 LYS A N 1
ATOM 667 C CA . LYS A 1 85 ? -14.250 0.031 -7.108 1.00 92.25 85 LYS A CA 1
ATOM 668 C C . LYS A 1 85 ? -15.115 0.155 -8.356 1.00 92.25 85 LYS A C 1
ATOM 670 O O . LYS A 1 85 ? -14.609 0.448 -9.434 1.00 92.25 85 LYS A O 1
ATOM 675 N N . SER A 1 86 ? -16.428 -0.032 -8.200 1.00 91.25 86 SER A N 1
ATOM 676 C CA . SER A 1 86 ? -17.419 0.129 -9.281 1.00 91.25 86 SER A CA 1
ATOM 677 C C . SER A 1 86 ? -17.086 -0.674 -10.553 1.00 91.25 86 SER A C 1
ATOM 679 O O . SER A 1 86 ? -17.267 -0.183 -11.661 1.00 91.25 86 SER A O 1
ATOM 681 N N . GLY A 1 87 ? -16.551 -1.891 -10.393 1.00 90.06 87 GLY A N 1
ATOM 682 C CA . GLY A 1 87 ? -16.107 -2.763 -11.493 1.00 90.06 87 GLY A CA 1
ATOM 683 C C . GLY A 1 87 ? -14.694 -2.485 -12.026 1.00 90.06 87 GLY A C 1
ATOM 684 O O . GLY A 1 87 ? -14.123 -3.343 -12.693 1.00 90.06 87 GLY A O 1
ATOM 685 N N . PHE A 1 88 ? -14.087 -1.342 -11.698 1.00 92.81 88 PHE A N 1
ATOM 686 C CA . PHE A 1 88 ? -12.726 -1.001 -12.115 1.00 92.81 88 PHE A CA 1
ATOM 687 C C . PHE A 1 88 ? -11.681 -1.516 -11.123 1.00 92.81 88 PHE A C 1
ATOM 689 O O . PHE A 1 88 ? -11.880 -1.457 -9.907 1.00 92.81 88 PHE A O 1
ATOM 696 N N . LYS A 1 89 ? -10.538 -1.964 -11.654 1.00 94.44 89 LYS A N 1
ATOM 697 C CA . LYS A 1 89 ? -9.345 -2.356 -10.895 1.00 94.44 89 LYS A CA 1
ATOM 698 C C . LYS A 1 89 ? -8.216 -1.363 -11.160 1.00 94.44 89 LYS A C 1
ATOM 700 O O . LYS A 1 89 ? -7.853 -1.146 -12.314 1.00 94.44 89 LYS A O 1
ATOM 705 N N . SER A 1 90 ? -7.602 -0.844 -10.102 1.00 93.12 90 SER A N 1
ATOM 706 C CA . SER A 1 90 ? -6.351 -0.081 -10.181 1.00 93.12 90 SER A CA 1
ATOM 707 C C . SER A 1 90 ? -5.332 -0.648 -9.194 1.00 93.12 90 SER A C 1
ATOM 709 O O . SER A 1 90 ? -5.681 -0.966 -8.060 1.00 93.12 90 SER A O 1
ATOM 711 N N . SER A 1 91 ? -4.077 -0.784 -9.618 1.00 94.19 91 SER A N 1
ATOM 712 C CA . SER A 1 91 ? -2.979 -1.261 -8.767 1.00 94.19 91 SER A CA 1
ATOM 713 C C . SER A 1 91 ? -2.031 -0.112 -8.436 1.00 94.19 91 SER A C 1
ATOM 715 O O . SER A 1 91 ? -1.759 0.726 -9.292 1.00 94.19 91 SER A O 1
ATOM 717 N N . TYR A 1 92 ? -1.515 -0.094 -7.213 1.00 92.31 92 TYR A N 1
ATOM 718 C CA . TYR A 1 92 ? -0.550 0.883 -6.720 1.00 92.31 92 TYR A CA 1
ATOM 719 C C . TYR A 1 92 ? 0.609 0.115 -6.103 1.00 92.31 92 TYR A C 1
ATOM 721 O O . TYR A 1 92 ? 0.448 -0.492 -5.047 1.00 92.31 92 TYR A O 1
ATOM 729 N N . ILE A 1 93 ? 1.743 0.078 -6.799 1.00 92.94 93 ILE A N 1
ATOM 730 C CA . ILE A 1 93 ? 2.982 -0.527 -6.295 1.00 92.94 93 ILE A CA 1
ATOM 731 C C . ILE A 1 93 ? 3.833 0.597 -5.714 1.00 92.94 93 ILE A C 1
ATOM 733 O O . ILE A 1 93 ? 4.033 1.611 -6.378 1.00 92.94 93 ILE A O 1
ATOM 737 N N . PHE A 1 94 ? 4.336 0.417 -4.500 1.00 89.75 94 PHE A N 1
ATOM 738 C CA . PHE A 1 94 ? 5.164 1.387 -3.790 1.00 89.75 94 PHE A CA 1
ATOM 739 C C . PHE A 1 94 ? 6.588 0.849 -3.689 1.00 89.75 94 PHE A C 1
ATOM 741 O O . PHE A 1 94 ? 6.790 -0.272 -3.220 1.00 89.75 94 PHE A O 1
ATOM 748 N N . SER A 1 95 ? 7.556 1.648 -4.128 1.00 88.94 95 SER A N 1
ATOM 749 C CA . SER A 1 95 ? 8.986 1.341 -4.109 1.00 88.94 95 SER A CA 1
ATOM 750 C C . SER A 1 95 ? 9.672 2.340 -3.183 1.00 88.94 95 SER A C 1
ATOM 752 O O . SER A 1 95 ? 9.995 3.459 -3.584 1.00 88.94 95 SER A O 1
ATOM 754 N N . TYR A 1 96 ? 9.842 1.964 -1.913 1.00 84.62 96 TYR A N 1
ATOM 755 C CA . TYR A 1 96 ? 10.352 2.878 -0.887 1.00 84.62 96 TYR A CA 1
ATOM 756 C C . TYR A 1 96 ? 11.844 3.191 -1.072 1.00 84.62 96 TYR A C 1
ATOM 758 O O . TYR A 1 96 ? 12.273 4.291 -0.735 1.00 84.62 96 TYR A O 1
ATOM 766 N N . ASP A 1 97 ? 12.606 2.285 -1.697 1.00 84.75 97 ASP A N 1
ATOM 767 C CA . ASP A 1 97 ? 14.006 2.507 -2.103 1.00 84.75 97 ASP A CA 1
ATOM 768 C C . ASP A 1 97 ? 14.182 3.678 -3.088 1.00 84.75 97 ASP A C 1
ATOM 770 O O . ASP A 1 97 ? 15.265 4.255 -3.178 1.00 84.75 97 ASP A O 1
ATOM 774 N N . THR A 1 98 ? 13.138 4.013 -3.856 1.00 86.94 98 THR A N 1
ATOM 775 C CA . THR A 1 98 ? 13.166 5.051 -4.903 1.00 86.94 98 THR A CA 1
ATOM 776 C C . THR A 1 98 ? 12.228 6.226 -4.634 1.00 86.94 98 THR A C 1
ATOM 778 O O . THR A 1 98 ? 12.222 7.181 -5.407 1.00 86.94 98 THR A O 1
ATOM 781 N N . ASP A 1 99 ? 11.460 6.184 -3.538 1.00 85.44 99 ASP A N 1
ATOM 782 C CA . ASP A 1 99 ? 10.399 7.148 -3.209 1.00 85.44 99 ASP A CA 1
ATOM 783 C C . ASP A 1 99 ? 9.292 7.213 -4.299 1.00 85.44 99 ASP A C 1
ATOM 785 O O . ASP A 1 99 ? 8.637 8.241 -4.476 1.00 85.44 99 ASP A O 1
ATOM 789 N N . GLU A 1 100 ? 9.069 6.116 -5.042 1.00 88.38 100 GLU A N 1
ATOM 790 C CA . GLU A 1 100 ? 8.151 6.032 -6.196 1.00 88.38 100 GLU A CA 1
ATOM 791 C C . GLU A 1 100 ? 6.854 5.260 -5.907 1.00 88.38 100 GLU A C 1
ATOM 793 O O . GLU A 1 100 ? 6.854 4.219 -5.243 1.00 88.38 100 GLU A O 1
ATOM 798 N N . VAL A 1 101 ? 5.746 5.707 -6.509 1.00 90.50 101 VAL A N 1
ATOM 799 C CA . VAL A 1 101 ? 4.515 4.915 -6.654 1.00 90.50 101 VAL A CA 1
ATOM 800 C C . VAL A 1 101 ? 4.169 4.699 -8.131 1.00 90.50 101 VAL A C 1
ATOM 802 O O . VAL A 1 101 ? 4.078 5.644 -8.916 1.00 90.50 101 VAL A O 1
ATOM 805 N N . PHE A 1 102 ? 3.929 3.443 -8.507 1.00 93.94 102 PHE A N 1
ATOM 806 C CA . PHE A 1 102 ? 3.480 3.035 -9.838 1.00 93.94 102 PHE A CA 1
ATOM 807 C C . PHE A 1 102 ? 1.960 2.848 -9.815 1.00 93.94 102 PHE A C 1
ATOM 809 O O . PHE A 1 102 ? 1.446 1.849 -9.309 1.00 93.94 102 PHE A O 1
ATOM 816 N N . SER A 1 103 ? 1.238 3.839 -10.338 1.00 94.00 103 SER A N 1
ATOM 817 C CA . SER A 1 103 ? -0.223 3.844 -10.460 1.00 94.00 103 SER A CA 1
ATOM 818 C C . SER A 1 103 ? -0.642 3.208 -11.783 1.00 94.00 103 SER A C 1
ATOM 820 O O . SER A 1 103 ? -0.463 3.815 -12.836 1.00 94.00 103 SER A O 1
ATOM 822 N N . ILE A 1 104 ? -1.206 2.001 -11.738 1.00 95.25 104 ILE A N 1
ATOM 823 C CA . ILE A 1 104 ? -1.489 1.167 -12.914 1.00 95.25 104 ILE A CA 1
ATOM 824 C C . ILE A 1 104 ? -3.000 0.953 -13.067 1.00 95.25 104 ILE A C 1
ATOM 826 O O . ILE A 1 104 ? -3.660 0.456 -12.151 1.00 95.25 104 ILE A O 1
ATOM 830 N N . SER A 1 105 ? -3.556 1.291 -14.232 1.00 94.31 105 SER A N 1
ATOM 831 C CA . SER A 1 105 ? -4.970 1.075 -14.569 1.00 94.31 105 SER A CA 1
ATOM 832 C C . SER A 1 105 ? -5.132 0.916 -16.081 1.00 94.31 105 SER A C 1
ATOM 834 O O . SER A 1 105 ? -4.587 1.711 -16.838 1.00 94.31 105 SER A O 1
ATOM 836 N N . ASN A 1 106 ? -5.898 -0.083 -16.534 1.00 90.12 106 ASN A N 1
ATOM 837 C CA . ASN A 1 106 ? -6.109 -0.383 -17.963 1.00 90.12 106 ASN A CA 1
ATOM 838 C C . ASN A 1 106 ? -4.784 -0.499 -18.755 1.00 90.12 106 ASN A C 1
ATOM 840 O O . ASN A 1 106 ? -4.642 0.075 -19.829 1.00 90.12 106 ASN A O 1
ATOM 844 N N . ASN A 1 107 ? -3.798 -1.193 -18.176 1.00 88.00 107 ASN A N 1
ATOM 845 C CA . ASN A 1 107 ? -2.406 -1.346 -18.635 1.00 88.00 107 ASN A CA 1
ATOM 846 C C . ASN A 1 107 ? -1.565 -0.057 -18.750 1.00 88.00 107 ASN A C 1
ATOM 848 O O . ASN A 1 107 ? -0.345 -0.148 -18.861 1.00 88.00 107 ASN A O 1
ATOM 852 N N . LEU A 1 108 ? -2.161 1.131 -18.630 1.00 92.62 108 LEU A N 1
ATOM 853 C CA . LEU A 1 108 ? -1.424 2.386 -18.493 1.00 92.62 108 LEU A CA 1
ATOM 854 C C . LEU A 1 108 ? -0.792 2.466 -17.098 1.00 92.62 108 LEU A C 1
ATOM 856 O O . LEU A 1 108 ? -1.463 2.209 -16.094 1.00 92.62 108 LEU A O 1
ATOM 860 N N . CYS A 1 109 ? 0.478 2.866 -17.030 1.00 94.88 109 CYS A N 1
ATOM 861 C CA . CYS A 1 109 ? 1.174 3.163 -15.781 1.00 94.88 109 CYS A CA 1
ATOM 862 C C . CYS A 1 109 ? 1.545 4.644 -15.704 1.00 94.88 109 CYS A C 1
ATOM 864 O O . CYS A 1 109 ? 2.089 5.205 -16.651 1.00 94.88 109 CYS A O 1
ATOM 866 N N . LYS A 1 110 ? 1.314 5.260 -14.543 1.00 94.94 110 LYS A N 1
ATOM 867 C CA . LYS A 1 110 ? 1.894 6.551 -14.174 1.00 94.94 110 LYS A CA 1
ATOM 868 C C . LYS A 1 110 ? 2.823 6.375 -12.975 1.00 94.94 110 LYS A C 1
ATOM 870 O O . LYS A 1 110 ? 2.397 5.857 -11.944 1.00 94.94 110 LYS A O 1
ATOM 875 N N . VAL A 1 111 ? 4.044 6.889 -13.092 1.00 94.06 111 VAL A N 1
ATOM 876 C CA . VAL A 1 111 ? 4.960 7.098 -11.963 1.00 94.06 111 VAL A CA 1
ATOM 877 C C . VAL A 1 111 ? 4.671 8.460 -11.314 1.00 94.06 111 VAL A C 1
ATOM 879 O O . VAL A 1 111 ? 4.382 9.442 -12.004 1.00 94.06 111 VAL A O 1
ATOM 882 N N . SER A 1 112 ? 4.733 8.533 -9.987 1.00 90.44 112 SER A N 1
ATOM 883 C CA . SER A 1 112 ? 4.828 9.788 -9.224 1.00 90.44 112 SER A CA 1
ATOM 884 C C . SER A 1 112 ? 5.607 9.559 -7.931 1.00 90.44 112 SER A C 1
ATOM 886 O O . SER A 1 112 ? 5.871 8.408 -7.571 1.00 90.44 112 SER A O 1
ATOM 888 N N . ASN A 1 113 ? 5.955 10.629 -7.211 1.00 85.56 113 ASN A N 1
ATOM 889 C CA . ASN A 1 113 ? 6.561 10.476 -5.894 1.00 85.56 113 ASN A CA 1
ATOM 890 C C . ASN A 1 113 ? 5.545 9.880 -4.901 1.00 85.56 113 ASN A C 1
ATOM 892 O O . ASN A 1 113 ? 4.327 10.035 -5.039 1.00 85.56 113 ASN A O 1
ATOM 896 N N . ILE A 1 114 ? 6.052 9.190 -3.886 1.00 78.75 114 ILE A N 1
ATOM 897 C CA . ILE A 1 114 ? 5.273 8.579 -2.810 1.00 78.75 114 ILE A CA 1
ATOM 898 C C . ILE A 1 114 ? 4.462 9.608 -2.010 1.00 78.75 114 ILE A C 1
ATOM 900 O O . ILE A 1 114 ? 3.319 9.326 -1.649 1.00 78.75 114 ILE A O 1
ATOM 904 N N . SER A 1 115 ? 4.983 10.823 -1.816 1.00 74.88 115 SER A N 1
ATOM 905 C CA . SER A 1 115 ? 4.270 11.921 -1.145 1.00 74.88 115 SER A CA 1
ATOM 906 C C . SER A 1 115 ? 3.130 12.535 -1.975 1.00 74.88 115 SER A C 1
ATOM 908 O O . SER A 1 115 ? 2.166 13.030 -1.392 1.00 74.88 115 SER A O 1
ATOM 910 N N . ASP A 1 116 ? 3.158 12.416 -3.310 1.00 75.00 116 ASP A N 1
ATOM 911 C CA . ASP A 1 116 ? 2.029 12.784 -4.188 1.00 75.00 116 ASP A CA 1
ATOM 912 C C . ASP A 1 116 ? 0.878 11.760 -4.125 1.00 75.00 116 ASP A C 1
ATOM 914 O O . ASP A 1 116 ? -0.208 11.978 -4.677 1.00 75.00 116 ASP A O 1
ATOM 918 N N . SER A 1 117 ? 1.111 10.593 -3.517 1.00 71.31 117 SER A N 1
ATOM 919 C CA . SER A 1 117 ? 0.172 9.482 -3.571 1.00 71.31 117 SER A CA 1
ATOM 920 C C . SER A 1 117 ? -1.093 9.761 -2.767 1.00 71.31 117 SER A C 1
ATOM 922 O O . SER A 1 117 ? -1.065 9.896 -1.543 1.00 71.31 117 SER A O 1
ATOM 924 N N . ARG A 1 118 ? -2.253 9.642 -3.427 1.00 69.25 118 ARG A N 1
ATOM 925 C CA . ARG A 1 118 ? -3.568 9.571 -2.759 1.00 69.25 118 ARG A CA 1
ATOM 926 C C . ARG A 1 118 ? -3.769 8.318 -1.882 1.00 69.25 118 ARG A C 1
ATOM 928 O O . ARG A 1 118 ? -4.896 8.040 -1.484 1.00 69.25 118 ARG A O 1
ATOM 935 N N . PHE A 1 119 ? -2.717 7.538 -1.642 1.00 65.62 119 PHE A N 1
ATOM 936 C CA . PHE A 1 119 ? -2.698 6.431 -0.692 1.00 65.62 119 PHE A CA 1
ATOM 937 C C . PHE A 1 119 ? -1.660 6.620 0.428 1.00 65.62 119 PHE A C 1
ATOM 939 O O . PHE A 1 119 ? -1.671 5.864 1.391 1.00 65.62 119 PHE A O 1
ATOM 946 N N . GLY A 1 120 ? -0.840 7.681 0.386 1.00 54.12 120 GLY A N 1
ATOM 947 C CA . GLY A 1 120 ? 0.116 8.022 1.450 1.00 54.12 120 GLY A CA 1
ATOM 948 C C . GLY A 1 120 ? -0.508 8.476 2.777 1.00 54.12 120 GLY A C 1
ATOM 949 O O . GLY A 1 120 ? 0.217 8.798 3.710 1.00 54.12 120 GLY A O 1
ATOM 950 N N . PHE A 1 121 ? -1.842 8.500 2.864 1.00 48.88 121 PHE A N 1
ATOM 951 C CA . PHE A 1 121 ? -2.611 8.829 4.068 1.00 48.88 121 PHE A CA 1
ATOM 952 C C . PHE A 1 121 ? -3.549 7.697 4.530 1.00 48.88 121 PHE A C 1
ATOM 954 O O . PHE A 1 121 ? -4.353 7.941 5.430 1.00 48.88 121 PHE A O 1
ATOM 961 N N . VAL A 1 122 ? -3.511 6.506 3.901 1.00 52.50 122 VAL A N 1
ATOM 962 C CA . VAL A 1 122 ? -4.515 5.431 4.104 1.00 52.50 122 VAL A CA 1
ATOM 963 C C . VAL A 1 122 ? -4.673 5.069 5.575 1.00 52.50 122 VAL A C 1
ATOM 965 O O . VAL A 1 122 ? -5.809 4.989 6.031 1.00 52.50 122 VAL A O 1
ATOM 968 N N . VAL A 1 123 ? -3.566 5.002 6.316 1.00 48.31 123 VAL A N 1
ATOM 969 C CA . VAL A 1 123 ? -3.439 5.587 7.658 1.00 48.31 123 VAL A CA 1
ATOM 970 C C . VAL A 1 123 ? -2.009 6.116 7.839 1.00 48.31 123 VAL A C 1
ATOM 972 O O . VAL A 1 123 ? -1.132 5.825 7.037 1.00 48.31 123 VAL A O 1
ATOM 975 N N . GLY A 1 124 ? -1.751 6.922 8.874 1.00 37.94 124 GLY A N 1
ATOM 976 C CA . GLY A 1 124 ? -0.377 7.233 9.287 1.00 37.94 124 GLY A CA 1
ATOM 977 C C . GLY A 1 124 ? 0.317 8.263 8.401 1.00 37.94 124 GLY A C 1
ATOM 978 O O . GLY A 1 124 ? 1.405 8.015 7.887 1.00 37.94 124 GLY A O 1
ATOM 979 N N . GLY A 1 125 ? -0.300 9.438 8.251 1.00 32.81 125 GLY A N 1
ATOM 980 C CA . GLY A 1 125 ? 0.318 10.577 7.578 1.00 32.81 125 GLY A CA 1
ATOM 981 C C . GLY A 1 125 ? 1.603 11.020 8.282 1.00 32.81 125 GLY A C 1
ATOM 982 O O . GLY A 1 125 ? 1.547 11.750 9.268 1.00 32.81 125 GLY A O 1
ATOM 983 N N . GLY A 1 126 ? 2.749 10.594 7.750 1.00 36.78 126 GLY A N 1
ATOM 984 C CA . GLY A 1 126 ? 4.059 11.138 8.092 1.00 36.78 126 GLY A CA 1
ATOM 985 C C . GLY A 1 126 ? 4.637 10.720 9.444 1.00 36.78 126 GLY A C 1
ATOM 986 O O . GLY A 1 126 ? 5.087 11.590 10.185 1.00 36.78 126 GLY A O 1
ATOM 987 N N . SER A 1 127 ? 4.763 9.416 9.717 1.00 37.12 127 SER A N 1
ATOM 988 C CA . SER A 1 127 ? 5.940 8.981 10.481 1.00 37.12 127 SER A CA 1
ATOM 989 C C . SER A 1 127 ? 7.074 8.677 9.503 1.00 37.12 127 SER A C 1
ATOM 991 O O . SER A 1 127 ? 7.187 7.578 8.968 1.00 37.12 127 SER A O 1
ATOM 993 N N . GLN A 1 128 ? 7.972 9.650 9.330 1.00 40.97 128 GLN A N 1
ATOM 994 C CA . GLN A 1 128 ? 9.381 9.270 9.425 1.00 40.97 128 GLN A CA 1
ATOM 995 C C . GLN A 1 128 ? 9.543 8.593 10.791 1.00 40.97 128 GLN A C 1
ATOM 997 O O . GLN A 1 128 ? 8.969 9.066 11.778 1.00 40.97 128 GLN A O 1
ATOM 1002 N N . THR A 1 129 ? 10.285 7.498 10.882 1.00 38.19 129 THR A N 1
ATOM 1003 C CA . THR A 1 129 ? 10.818 7.067 12.173 1.00 38.19 129 THR A CA 1
ATOM 1004 C C . THR A 1 129 ? 11.776 8.162 12.628 1.00 38.19 129 THR A C 1
ATOM 1006 O O . THR A 1 129 ? 12.893 8.256 12.149 1.00 38.19 129 THR A O 1
ATOM 1009 N N . SER A 1 130 ? 11.337 9.079 13.494 1.00 34.22 130 SER A N 1
ATOM 1010 C CA . SER A 1 130 ? 12.156 10.227 13.911 1.00 34.22 130 SER A CA 1
ATOM 1011 C C . SER A 1 130 ? 13.192 9.825 14.972 1.00 34.22 130 SER A C 1
ATOM 1013 O O . SER A 1 130 ? 13.303 10.453 16.025 1.00 34.22 130 SER A O 1
ATOM 1015 N N . GLY A 1 131 ? 13.929 8.745 14.701 1.00 31.62 131 GLY A N 1
ATOM 1016 C CA . GLY A 1 131 ? 15.012 8.191 15.508 1.00 31.62 131 GLY A CA 1
ATOM 1017 C C . GLY A 1 131 ? 16.361 8.733 15.047 1.00 31.62 131 GLY A C 1
ATOM 1018 O O . GLY A 1 131 ? 17.200 7.982 14.559 1.00 31.62 131 GLY A O 1
ATOM 1019 N N . GLY A 1 132 ? 16.564 10.047 15.169 1.00 30.25 132 GLY A N 1
ATOM 1020 C CA . GLY A 1 132 ? 17.765 10.719 14.666 1.00 30.25 132 GLY A CA 1
ATOM 1021 C C . GLY A 1 132 ? 19.056 10.172 15.287 1.00 30.25 132 GLY A C 1
ATOM 1022 O O . GLY A 1 132 ? 19.410 10.555 16.400 1.00 30.25 132 GLY A O 1
ATOM 1023 N N . GLY A 1 133 ? 19.767 9.295 14.567 1.00 30.06 133 GLY A N 1
ATOM 1024 C CA . GLY A 1 133 ? 20.959 8.642 15.120 1.00 30.06 133 GLY A CA 1
ATOM 1025 C C . GLY A 1 133 ? 21.534 7.449 14.347 1.00 30.06 133 GLY A C 1
ATOM 1026 O O . GLY A 1 133 ? 21.900 6.458 14.968 1.00 30.06 133 GLY A O 1
ATOM 1027 N N . GLY A 1 134 ? 21.665 7.521 13.018 1.00 32.12 134 GLY A N 1
ATOM 1028 C CA . GLY A 1 134 ? 22.582 6.638 12.268 1.00 32.12 134 GLY A CA 1
ATOM 1029 C C . GLY A 1 134 ? 22.127 5.198 11.969 1.00 32.12 134 GLY A C 1
ATOM 1030 O O . GLY A 1 134 ? 22.897 4.454 11.365 1.00 32.12 134 GLY A O 1
ATOM 1031 N N . GLY A 1 135 ? 20.902 4.804 12.330 1.00 34.44 135 GLY A N 1
ATOM 1032 C CA . GLY A 1 135 ? 20.234 3.605 11.802 1.00 34.44 135 GLY A CA 1
ATOM 1033 C C . GLY A 1 135 ? 19.316 3.983 10.635 1.00 34.44 135 GLY A C 1
ATOM 1034 O O . GLY A 1 135 ? 18.601 4.971 10.734 1.00 34.44 135 GLY A O 1
ATOM 1035 N N . GLY A 1 136 ? 19.364 3.256 9.515 1.00 41.56 136 GLY A N 1
ATOM 1036 C CA . GLY A 1 136 ? 18.698 3.673 8.273 1.00 41.56 136 GLY A CA 1
ATOM 1037 C C . GLY A 1 136 ? 17.165 3.667 8.333 1.00 41.56 136 GLY A C 1
ATOM 1038 O O . GLY A 1 136 ? 16.555 2.601 8.282 1.00 41.56 136 GLY A O 1
ATOM 1039 N N . ASP A 1 137 ? 16.554 4.855 8.356 1.00 48.22 137 ASP A N 1
ATOM 1040 C CA . ASP A 1 137 ? 15.100 5.045 8.304 1.00 48.22 137 ASP A CA 1
ATOM 1041 C C . ASP A 1 137 ? 14.494 4.542 6.982 1.00 48.22 137 ASP A C 1
ATOM 1043 O O . ASP A 1 137 ? 14.635 5.172 5.928 1.00 48.22 137 ASP A O 1
ATOM 1047 N N . ARG A 1 138 ? 13.747 3.433 7.037 1.00 54.00 138 ARG A N 1
ATOM 1048 C CA . ARG A 1 138 ? 12.880 3.000 5.932 1.00 54.00 138 ARG A CA 1
ATOM 1049 C C . ARG A 1 138 ? 11.563 3.781 5.989 1.00 54.00 138 ARG A C 1
ATOM 1051 O O . ARG A 1 138 ? 10.754 3.592 6.895 1.00 54.00 138 ARG A O 1
ATOM 1058 N N . ARG A 1 139 ? 11.326 4.661 5.011 1.00 54.50 139 ARG A N 1
ATOM 1059 C CA . ARG A 1 139 ? 10.013 5.306 4.831 1.00 54.50 139 ARG A CA 1
ATOM 1060 C C . ARG A 1 139 ? 9.016 4.259 4.345 1.00 54.50 139 ARG A C 1
ATOM 1062 O O . ARG A 1 139 ? 9.249 3.662 3.303 1.00 54.50 139 ARG A O 1
ATOM 1069 N N . HIS A 1 140 ? 7.881 4.099 5.015 1.00 56.75 140 HIS A N 1
ATOM 1070 C CA . HIS A 1 140 ? 6.806 3.229 4.539 1.00 56.75 140 HIS A CA 1
ATOM 1071 C C . HIS A 1 140 ? 5.494 4.007 4.428 1.00 56.75 140 HIS A C 1
ATOM 1073 O O . HIS A 1 140 ? 5.137 4.760 5.331 1.00 56.75 140 HIS A O 1
ATOM 1079 N N . ILE A 1 141 ? 4.749 3.797 3.337 1.00 53.75 141 ILE A N 1
ATOM 1080 C CA . ILE A 1 141 ? 3.325 4.127 3.312 1.00 53.75 141 ILE A CA 1
ATOM 1081 C C . ILE A 1 141 ? 2.593 3.065 4.121 1.00 53.75 141 ILE A C 1
ATOM 1083 O O . ILE A 1 141 ? 2.759 1.855 3.949 1.00 53.75 141 ILE A O 1
ATOM 1087 N N . PHE A 1 142 ? 1.768 3.568 5.020 1.00 59.41 142 PHE A N 1
ATOM 1088 C CA . PHE A 1 142 ? 1.041 2.799 5.996 1.00 59.41 142 PHE A CA 1
ATOM 1089 C C . PHE A 1 142 ? -0.368 2.498 5.454 1.00 59.41 142 PHE A C 1
ATOM 1091 O O . PHE A 1 142 ? -1.244 3.359 5.392 1.00 59.41 142 PHE A O 1
ATOM 1098 N N . GLY A 1 143 ? -0.559 1.252 5.000 1.00 59.09 143 GLY A N 1
ATOM 1099 C CA . GLY A 1 143 ? -1.876 0.702 4.648 1.00 59.09 143 GLY A CA 1
ATOM 1100 C C . GLY A 1 143 ? -2.782 0.553 5.874 1.00 59.09 143 GLY A C 1
ATOM 1101 O O . GLY A 1 143 ? -2.381 0.868 6.995 1.00 59.09 143 GLY A O 1
ATOM 1102 N N . SER A 1 144 ? -3.998 0.043 5.694 1.00 62.84 144 SER A N 1
ATOM 1103 C CA . SER A 1 144 ? -4.989 -0.035 6.776 1.00 62.84 144 SER A CA 1
ATOM 1104 C C . SER A 1 144 ? -4.506 -0.837 7.996 1.00 62.84 144 SER A C 1
ATOM 1106 O O . SER A 1 144 ? -4.794 -0.460 9.128 1.00 62.84 144 SER A O 1
ATOM 1108 N N . ALA A 1 145 ? -3.674 -1.872 7.826 1.00 58.22 145 ALA A N 1
ATOM 1109 C CA . ALA A 1 145 ? -3.110 -2.600 8.969 1.00 58.22 145 ALA A CA 1
ATOM 1110 C C . ALA A 1 145 ? -2.194 -1.736 9.866 1.00 58.22 145 ALA A C 1
ATOM 1112 O O . ALA A 1 145 ? -1.894 -2.122 10.991 1.00 58.22 145 ALA A O 1
ATOM 1113 N N . ALA A 1 146 ? -1.761 -0.555 9.422 1.00 59.03 146 ALA A N 1
ATOM 1114 C CA . ALA A 1 146 ? -0.970 0.349 10.247 1.00 59.03 146 ALA A CA 1
ATOM 1115 C C . ALA A 1 146 ? -1.786 1.072 11.329 1.00 59.03 146 ALA A C 1
ATOM 1117 O O . ALA A 1 146 ? -1.188 1.507 12.311 1.00 59.03 146 ALA A O 1
ATOM 1118 N N . VAL A 1 147 ? -3.127 1.156 11.239 1.00 59.56 147 VAL A N 1
ATOM 1119 C CA . VAL A 1 147 ? -3.907 1.673 12.387 1.00 59.56 147 VAL A CA 1
ATOM 1120 C C . VAL A 1 147 ? -3.725 0.759 13.604 1.00 59.56 147 VAL A C 1
ATOM 1122 O O . VAL A 1 147 ? -3.636 1.242 14.728 1.00 59.56 147 VAL A O 1
ATOM 1125 N N . LEU A 1 148 ? -3.543 -0.547 13.368 1.00 61.72 148 LEU A N 1
ATOM 1126 C CA . LEU A 1 148 ? -3.250 -1.556 14.394 1.00 61.72 148 LEU A CA 1
ATOM 1127 C C . LEU A 1 148 ? -1.917 -1.305 15.126 1.00 61.72 148 LEU A C 1
ATOM 1129 O O . LEU A 1 148 ? -1.735 -1.810 16.230 1.00 61.72 148 LEU A O 1
ATOM 1133 N N . ARG A 1 149 ? -0.987 -0.544 14.526 1.00 61.50 149 ARG A N 1
ATOM 1134 C CA . ARG A 1 149 ? 0.279 -0.131 15.160 1.00 61.50 149 ARG A CA 1
ATOM 1135 C C . ARG A 1 149 ? 0.030 1.009 16.141 1.00 61.50 149 ARG A C 1
ATOM 1137 O O . ARG A 1 149 ? 0.347 0.892 17.319 1.00 61.50 149 ARG A O 1
ATOM 1144 N N . PHE A 1 150 ? -0.630 2.072 15.674 1.00 57.59 150 PHE A N 1
ATOM 1145 C CA . PHE A 1 150 ? -0.847 3.300 16.447 1.00 57.59 150 PHE A CA 1
ATOM 1146 C C . PHE A 1 150 ? -1.622 3.115 17.758 1.00 57.59 150 PHE A C 1
ATOM 1148 O O . PHE A 1 150 ? -1.523 3.985 18.621 1.00 57.59 150 PHE A O 1
ATOM 1155 N N . ALA A 1 151 ? -2.374 2.025 17.923 1.00 56.50 151 ALA A N 1
ATOM 1156 C CA . ALA A 1 151 ? -3.106 1.734 19.154 1.00 56.50 151 ALA A CA 1
ATOM 1157 C C . ALA A 1 151 ? -2.359 0.846 20.167 1.00 56.50 151 ALA A C 1
ATOM 1159 O O . ALA A 1 151 ? -2.782 0.794 21.316 1.00 56.50 151 ALA A O 1
ATOM 1160 N N . ALA A 1 152 ? -1.243 0.202 19.798 1.00 54.66 152 ALA A N 1
ATOM 1161 C CA . ALA A 1 152 ? -0.447 -0.590 20.745 1.00 54.66 152 ALA A CA 1
ATOM 1162 C C . ALA A 1 152 ? 0.359 0.290 21.726 1.00 54.66 152 ALA A C 1
ATOM 1164 O O . ALA A 1 152 ? 0.573 -0.096 22.871 1.00 54.66 152 ALA A O 1
ATOM 1165 N N . ASP A 1 153 ? 0.747 1.498 21.300 1.00 57.72 153 ASP A N 1
ATOM 1166 C CA . ASP A 1 153 ? 1.544 2.454 22.089 1.00 57.72 153 ASP A CA 1
ATOM 1167 C C . ASP A 1 153 ? 0.688 3.534 22.782 1.00 57.72 153 ASP A C 1
ATOM 1169 O O . ASP A 1 153 ? 1.134 4.676 22.967 1.00 57.72 153 ASP A O 1
ATOM 1173 N N . LYS A 1 154 ? -0.591 3.258 23.058 1.00 58.38 154 LYS A N 1
ATOM 1174 C CA . LYS A 1 154 ? -1.562 4.251 23.551 1.00 58.38 154 LYS A CA 1
ATOM 1175 C C . LYS A 1 154 ? -2.381 3.707 24.712 1.00 58.38 154 LYS A C 1
ATOM 1177 O O . LYS A 1 154 ? -2.353 2.523 25.013 1.00 58.38 154 LYS A O 1
ATOM 1182 N N . HIS A 1 155 ? -3.103 4.606 25.375 1.00 70.75 155 HIS A N 1
ATOM 1183 C CA . HIS A 1 155 ? -4.076 4.251 26.403 1.00 70.75 155 HIS A CA 1
ATOM 1184 C C . HIS A 1 155 ? -5.328 3.709 25.710 1.00 70.75 155 HIS A C 1
ATOM 1186 O O . HIS A 1 155 ? -6.284 4.439 25.426 1.00 70.75 155 HIS A O 1
ATOM 1192 N N . ASP A 1 156 ? -5.249 2.434 25.339 1.00 78.06 156 ASP A N 1
ATOM 1193 C CA . ASP A 1 156 ? -6.375 1.658 24.864 1.00 78.06 156 ASP A CA 1
ATOM 1194 C C . ASP A 1 156 ? -7.394 1.480 25.995 1.00 78.06 156 ASP A C 1
ATOM 1196 O O . ASP A 1 156 ? -7.043 1.305 27.161 1.00 78.06 156 ASP A O 1
ATOM 1200 N N . VAL A 1 157 ? -8.679 1.555 25.656 1.00 85.69 157 VAL A N 1
ATOM 1201 C CA . VAL A 1 157 ? -9.754 1.149 26.562 1.00 85.69 157 VAL A CA 1
ATOM 1202 C C . VAL A 1 157 ? -10.462 -0.041 25.949 1.00 85.69 157 VAL A C 1
ATOM 1204 O O . VAL A 1 157 ? -10.972 0.036 24.830 1.00 85.69 157 VAL A O 1
ATOM 1207 N N . TYR A 1 158 ? -10.478 -1.140 26.698 1.00 89.12 158 TYR A N 1
ATOM 1208 C CA . TYR A 1 158 ? -11.264 -2.322 26.389 1.00 89.12 158 TYR A CA 1
ATOM 1209 C C . TYR A 1 158 ? -12.755 -2.003 26.556 1.00 89.12 158 TYR A C 1
ATOM 1211 O O . TYR A 1 158 ? -13.239 -1.763 27.663 1.00 89.12 158 TYR A O 1
ATOM 1219 N N . ASN A 1 159 ? -13.482 -2.011 25.443 1.00 90.62 159 ASN A N 1
ATOM 1220 C CA . ASN A 1 159 ? -14.910 -1.705 25.367 1.00 90.62 159 ASN A CA 1
ATOM 1221 C C . ASN A 1 159 ? -15.792 -2.951 25.596 1.00 90.62 159 ASN A C 1
ATOM 1223 O O . ASN A 1 159 ? -17.015 -2.863 25.497 1.00 90.62 159 ASN A O 1
ATOM 1227 N N . GLY A 1 160 ? -15.191 -4.110 25.891 1.00 93.31 160 GLY A N 1
ATOM 1228 C CA . GLY A 1 160 ? -15.884 -5.386 26.058 1.00 93.31 160 GLY A CA 1
ATOM 1229 C C . GLY A 1 160 ? -15.796 -6.271 24.814 1.00 93.31 160 GLY A C 1
ATOM 1230 O O . GLY A 1 160 ? -14.788 -6.277 24.110 1.00 93.31 160 GLY A O 1
ATOM 1231 N N . THR A 1 161 ? -16.853 -7.042 24.554 1.00 95.44 161 THR A N 1
ATOM 1232 C CA . THR A 1 161 ? -16.896 -8.032 23.465 1.00 95.44 161 THR A CA 1
ATOM 1233 C C . THR A 1 161 ? -18.005 -7.727 22.462 1.00 95.44 161 THR A C 1
ATOM 1235 O O . THR A 1 161 ? -18.994 -7.072 22.793 1.00 95.44 161 THR A O 1
ATOM 1238 N N . SER A 1 162 ? -17.827 -8.185 21.225 1.00 96.56 162 SER A N 1
ATOM 1239 C CA . SER A 1 162 ? -18.785 -8.045 20.123 1.00 96.56 162 SER A CA 1
ATOM 1240 C C . SER A 1 162 ? -18.626 -9.213 19.137 1.00 96.56 162 SER A C 1
ATOM 1242 O O . SER A 1 162 ? -17.886 -10.161 19.402 1.00 96.56 162 SER A O 1
ATOM 1244 N N . GLU A 1 163 ? -19.295 -9.154 17.990 1.00 96.81 163 GLU A N 1
ATOM 1245 C CA . GLU A 1 163 ? -19.154 -10.112 16.894 1.00 96.81 163 GLU A CA 1
ATOM 1246 C C . GLU A 1 163 ? -18.885 -9.370 15.577 1.00 96.81 163 GLU A C 1
ATOM 1248 O O . GLU A 1 163 ? -19.550 -8.385 15.258 1.00 96.81 163 GLU A O 1
ATOM 1253 N N . VAL A 1 164 ? -17.924 -9.855 14.788 1.00 95.56 164 VAL A N 1
ATOM 1254 C CA . VAL A 1 164 ? -17.650 -9.360 13.433 1.00 95.56 164 VAL A CA 1
ATOM 1255 C C . VAL A 1 164 ? -17.765 -10.529 12.459 1.00 95.56 164 VAL A C 1
ATOM 1257 O O . VAL A 1 164 ? -16.933 -11.431 12.462 1.00 95.56 164 VAL A O 1
ATOM 1260 N N . ARG A 1 165 ? -18.803 -10.513 11.610 1.00 93.38 165 ARG A N 1
ATOM 1261 C CA . ARG A 1 165 ? -19.051 -11.525 10.559 1.00 93.38 165 ARG A CA 1
ATOM 1262 C C . ARG A 1 165 ? -19.068 -12.980 11.087 1.00 93.38 165 ARG A C 1
ATOM 1264 O O . ARG A 1 165 ? -18.498 -13.863 10.449 1.00 93.38 165 ARG A O 1
ATOM 1271 N N . GLY A 1 166 ? -19.690 -13.244 12.241 1.00 94.12 166 GLY A N 1
ATOM 1272 C CA . GLY A 1 166 ? -19.704 -14.574 12.872 1.00 94.12 166 GLY A CA 1
ATOM 1273 C C . GLY A 1 166 ? -18.466 -14.917 13.709 1.00 94.12 166 GLY A C 1
ATOM 1274 O O . GLY A 1 166 ? -18.405 -16.009 14.272 1.00 94.12 166 GLY A O 1
ATOM 1275 N N . VAL A 1 167 ? -17.475 -14.022 13.803 1.00 94.75 167 VAL A N 1
ATOM 1276 C CA . VAL A 1 167 ? -16.281 -14.204 14.641 1.00 94.75 167 VAL A CA 1
ATOM 1277 C C . VAL A 1 167 ? -16.442 -13.422 15.952 1.00 94.75 167 VAL A C 1
ATOM 1279 O O . VAL A 1 167 ? -16.630 -12.203 15.896 1.00 94.75 167 VAL A O 1
ATOM 1282 N N . PRO A 1 168 ? -16.3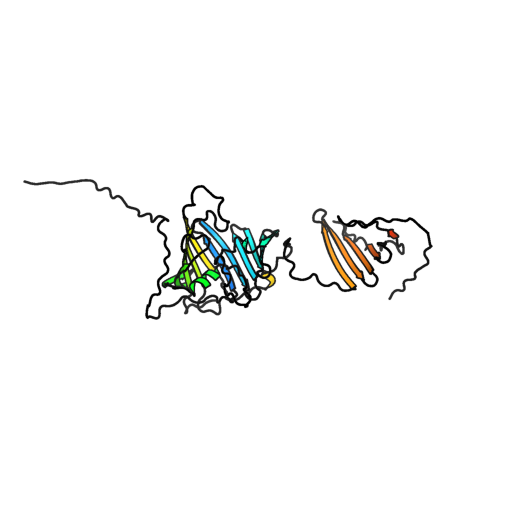37 -14.068 17.130 1.00 96.12 168 PRO A N 1
ATOM 1283 C CA . PRO A 1 168 ? -16.374 -13.376 18.412 1.00 96.12 168 PRO A CA 1
ATOM 1284 C C . PRO A 1 168 ? -15.116 -12.520 18.593 1.00 96.12 168 PRO A C 1
ATOM 1286 O O . PRO A 1 168 ? -13.986 -12.975 18.370 1.00 96.12 168 PRO A O 1
ATOM 1289 N N . ALA A 1 169 ? -15.324 -11.272 19.003 1.00 95.12 169 ALA A N 1
ATOM 1290 C CA . ALA A 1 169 ? -14.310 -10.232 19.013 1.00 95.12 169 ALA A CA 1
ATOM 1291 C C . ALA A 1 169 ? -14.146 -9.576 20.390 1.00 95.12 169 ALA A C 1
ATOM 1293 O O . ALA A 1 169 ? -15.124 -9.306 21.089 1.00 95.12 169 ALA A O 1
ATOM 1294 N N . ASP A 1 170 ? -12.900 -9.270 20.735 1.00 93.62 170 ASP A N 1
ATOM 1295 C CA . ASP A 1 170 ? -12.519 -8.320 21.775 1.00 93.62 170 ASP A CA 1
ATOM 1296 C C . ASP A 1 170 ? -12.444 -6.914 21.158 1.00 93.62 170 ASP A C 1
ATOM 1298 O O . ASP A 1 170 ? -11.849 -6.731 20.088 1.00 93.62 170 ASP A O 1
ATOM 1302 N N . VAL A 1 171 ? -13.074 -5.932 21.810 1.00 93.75 171 VAL A N 1
ATOM 1303 C CA . VAL A 1 171 ? -13.246 -4.569 21.287 1.00 93.75 171 VAL A CA 1
ATOM 1304 C C . VAL A 1 171 ? -12.428 -3.576 22.101 1.00 93.75 171 VAL A C 1
ATOM 1306 O O . VAL A 1 171 ? -12.515 -3.544 23.326 1.00 93.75 171 VAL A O 1
ATOM 1309 N N . TYR A 1 172 ? -11.687 -2.711 21.418 1.00 90.81 172 TYR A N 1
ATOM 1310 C CA . TYR A 1 172 ? -10.828 -1.693 22.022 1.00 90.81 172 TYR A CA 1
ATOM 1311 C C . TYR A 1 172 ? -11.083 -0.340 21.367 1.00 90.81 172 TYR A C 1
ATOM 1313 O O . TYR A 1 172 ? -11.434 -0.287 20.190 1.00 90.81 172 TYR A O 1
ATOM 1321 N N . SER A 1 173 ? -10.870 0.767 22.074 1.00 89.44 173 SER A N 1
ATOM 1322 C CA . SER A 1 173 ? -10.888 2.097 21.458 1.00 89.44 173 SER A CA 1
ATOM 1323 C C . SER A 1 173 ? -9.768 3.005 21.952 1.00 89.44 173 SER A C 1
ATOM 1325 O O . SER A 1 173 ? -9.313 2.904 23.092 1.00 89.44 173 SER A O 1
ATOM 1327 N N . THR A 1 174 ? -9.305 3.895 21.073 1.00 86.88 174 THR A N 1
ATOM 1328 C CA . THR A 1 174 ? -8.340 4.948 21.412 1.00 86.88 174 THR A CA 1
ATOM 1329 C C . THR A 1 174 ? -8.516 6.174 20.511 1.00 86.88 174 THR A C 1
ATOM 1331 O O . THR A 1 174 ? -9.164 6.104 19.461 1.00 86.88 174 THR A O 1
ATOM 1334 N N . CYS A 1 175 ? -7.935 7.304 20.913 1.00 86.75 175 CYS A N 1
ATOM 1335 C CA . CYS A 1 175 ? -7.940 8.535 20.127 1.00 86.75 175 CYS A CA 1
ATOM 1336 C C . CYS A 1 175 ? -6.633 8.679 19.341 1.00 86.75 175 CYS A C 1
ATOM 1338 O O . CYS A 1 175 ? -5.544 8.681 19.914 1.00 86.75 175 CYS A O 1
ATOM 1340 N N . ILE A 1 176 ? -6.739 8.829 18.020 1.00 81.06 176 ILE A N 1
ATOM 1341 C CA . ILE A 1 176 ? -5.595 8.944 17.109 1.00 81.06 176 ILE A CA 1
ATOM 1342 C C . ILE A 1 176 ? -5.553 10.315 16.428 1.00 81.06 176 ILE A C 1
ATOM 1344 O O . ILE A 1 176 ? -6.571 10.872 16.009 1.00 81.06 176 ILE A O 1
ATOM 1348 N N . THR A 1 177 ? -4.346 10.857 16.282 1.00 78.69 177 THR A N 1
ATOM 1349 C CA . THR A 1 177 ? -4.089 12.026 15.433 1.00 78.69 177 THR A CA 1
ATOM 1350 C C . THR A 1 177 ? -3.990 11.559 13.981 1.00 78.69 177 THR A C 1
ATOM 1352 O O . THR A 1 177 ? -3.154 10.717 13.666 1.00 78.69 177 THR A O 1
ATOM 1355 N N . TRP A 1 178 ? -4.817 12.105 13.087 1.00 72.62 178 TRP A N 1
ATOM 1356 C CA . TRP A 1 178 ? -4.840 11.741 11.663 1.00 72.62 178 TRP A CA 1
ATOM 1357 C C . TRP A 1 178 ? -4.779 13.009 10.805 1.00 72.62 178 TRP A C 1
ATOM 1359 O O . TRP A 1 178 ? -5.533 13.959 11.008 1.00 72.62 178 TRP A O 1
ATOM 1369 N N . GLN A 1 179 ? -3.876 13.034 9.825 1.00 71.12 179 GLN A N 1
ATOM 1370 C CA . GLN A 1 179 ? -3.745 14.122 8.854 1.00 71.12 179 GLN A CA 1
ATOM 1371 C C . GLN A 1 179 ? -5.087 14.463 8.170 1.00 71.12 179 GLN A C 1
ATOM 1373 O O . GLN A 1 179 ? -5.698 13.623 7.513 1.00 71.12 179 GLN A O 1
ATOM 1378 N N . GLY A 1 180 ? -5.534 15.717 8.291 1.00 71.19 180 GLY A N 1
ATOM 1379 C CA . GLY A 1 180 ? -6.806 16.187 7.722 1.00 71.19 180 GLY A CA 1
ATOM 1380 C C . GLY A 1 180 ? -8.027 16.033 8.638 1.00 71.19 180 GLY A C 1
ATOM 1381 O O . GLY A 1 180 ? -9.120 16.455 8.255 1.00 71.19 180 GLY A O 1
ATOM 1382 N N . VAL A 1 181 ? -7.856 15.478 9.840 1.00 79.19 181 VAL A N 1
ATOM 1383 C CA . VAL A 1 181 ? -8.860 15.478 10.914 1.00 79.19 181 VAL A CA 1
ATOM 1384 C C . VAL A 1 181 ? -8.711 16.745 11.764 1.00 79.19 181 VAL A C 1
ATOM 1386 O O . VAL A 1 181 ? -7.612 17.263 11.955 1.00 79.19 181 VAL A O 1
ATOM 1389 N N . VAL A 1 182 ? -9.832 17.270 12.256 1.00 85.38 182 VAL A N 1
ATOM 1390 C CA . VAL A 1 182 ? -9.892 18.389 13.202 1.00 85.38 182 VAL A CA 1
ATOM 1391 C C . VAL A 1 182 ? -9.857 17.807 14.614 1.00 85.38 182 VAL A C 1
ATOM 1393 O O . VAL A 1 182 ? -10.783 17.110 15.019 1.00 85.38 182 VAL A O 1
ATOM 1396 N N . GLY A 1 183 ? -8.779 18.067 15.356 1.00 86.19 183 GLY A N 1
ATOM 1397 C CA . GLY A 1 183 ? -8.547 17.439 16.659 1.00 86.19 183 GLY A CA 1
ATOM 1398 C C . GLY A 1 183 ? -8.044 16.000 16.511 1.00 86.19 183 GLY A C 1
ATOM 1399 O O . GLY A 1 183 ? -7.006 15.770 15.891 1.00 86.19 183 GLY A O 1
ATOM 1400 N N . LYS A 1 184 ? -8.765 15.037 17.094 1.00 86.50 184 LYS A N 1
ATOM 1401 C CA . LYS A 1 184 ? -8.446 13.601 17.054 1.00 86.50 184 LYS A CA 1
ATOM 1402 C C . LYS A 1 184 ? -9.633 12.794 16.544 1.00 86.50 184 LYS A C 1
ATOM 1404 O O . LYS A 1 184 ? -10.779 13.124 16.839 1.00 86.50 184 LYS A O 1
ATOM 1409 N N . ALA A 1 185 ? -9.344 11.722 15.814 1.00 87.19 185 ALA A N 1
ATOM 1410 C CA . ALA A 1 185 ? -10.329 10.716 15.442 1.00 87.19 185 ALA A CA 1
ATOM 1411 C C . ALA A 1 185 ? -10.428 9.651 16.540 1.00 87.19 185 ALA A C 1
ATOM 1413 O O . ALA A 1 185 ? -9.426 9.323 17.179 1.00 87.19 185 ALA A O 1
ATOM 1414 N N . ARG A 1 186 ? -11.617 9.075 16.724 1.00 90.56 186 ARG A N 1
ATOM 1415 C CA . ARG A 1 186 ? -11.793 7.823 17.466 1.00 90.56 186 ARG A CA 1
ATOM 1416 C C . ARG A 1 186 ? -11.509 6.671 16.517 1.00 90.56 186 ARG A C 1
ATOM 1418 O O . ARG A 1 186 ? -12.078 6.633 15.429 1.00 90.56 186 ARG A O 1
ATOM 1425 N N . ALA A 1 187 ? -10.660 5.744 16.939 1.00 89.00 187 ALA A N 1
ATOM 1426 C CA . ALA A 1 187 ? -10.490 4.461 16.278 1.00 89.00 187 ALA A CA 1
ATOM 1427 C C . ALA A 1 187 ? -10.924 3.344 17.231 1.00 89.00 187 ALA A C 1
ATOM 1429 O O . ALA A 1 187 ? -10.428 3.259 18.359 1.00 89.00 187 ALA A O 1
ATOM 1430 N N . THR A 1 188 ?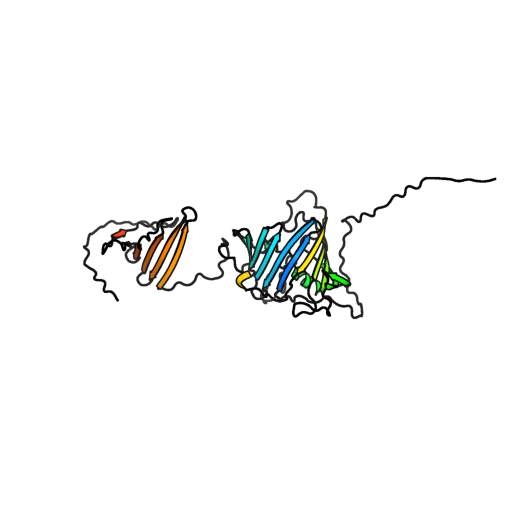 -11.854 2.513 16.769 1.00 91.50 188 THR A N 1
ATOM 1431 C CA . THR A 1 188 ? -12.374 1.341 17.477 1.00 91.50 188 THR A CA 1
ATOM 1432 C C . THR A 1 188 ? -11.903 0.090 16.745 1.00 91.50 188 THR A C 1
ATOM 1434 O O . THR A 1 188 ? -12.118 -0.051 15.543 1.00 91.50 188 THR A O 1
ATOM 1437 N N . TYR A 1 189 ? -11.249 -0.813 17.462 1.00 90.69 189 TYR A N 1
ATOM 1438 C CA . TYR A 1 189 ? -10.590 -1.999 16.932 1.00 90.69 189 TYR A CA 1
ATOM 1439 C C . TYR A 1 189 ? -11.300 -3.253 17.409 1.00 90.69 189 TYR A C 1
ATOM 1441 O O . TYR A 1 189 ? -11.672 -3.352 18.578 1.00 90.69 189 TYR A O 1
ATOM 1449 N N . TYR A 1 190 ? -11.421 -4.224 16.514 1.00 93.31 190 TYR A N 1
ATOM 1450 C CA . TYR A 1 190 ? -12.027 -5.518 16.781 1.00 93.31 190 TYR A CA 1
ATOM 1451 C C . TYR A 1 190 ? -11.014 -6.604 16.427 1.00 93.31 190 TYR A C 1
ATOM 1453 O O . TYR A 1 190 ? -10.620 -6.738 15.262 1.00 93.31 190 TYR A O 1
ATOM 1461 N N . PHE A 1 191 ? -10.605 -7.386 17.424 1.00 91.94 191 PHE A N 1
ATOM 1462 C CA . PHE A 1 191 ? -9.698 -8.522 17.256 1.00 91.94 191 PHE A CA 1
ATOM 1463 C C . PHE A 1 191 ? -10.406 -9.817 17.622 1.00 91.94 191 PHE A C 1
ATOM 1465 O O . PHE A 1 191 ? -11.223 -9.818 18.535 1.00 91.94 191 PHE A O 1
ATOM 1472 N N . SER A 1 192 ? -10.086 -10.933 16.963 1.00 92.62 192 SER A N 1
ATOM 1473 C CA . SER A 1 192 ? -10.642 -12.229 17.377 1.00 92.62 192 SER A CA 1
ATOM 1474 C C . SER A 1 192 ? -10.244 -12.558 18.818 1.00 92.62 192 SER A C 1
ATOM 1476 O O . SER A 1 192 ? -9.102 -12.312 19.220 1.00 92.62 192 SER A O 1
ATOM 1478 N N . GLN A 1 193 ? -11.168 -13.132 19.588 1.00 92.19 193 GLN A N 1
ATOM 1479 C CA . GLN A 1 193 ? -10.884 -13.554 20.963 1.00 92.19 193 GLN A CA 1
ATOM 1480 C C . GLN A 1 193 ? -9.748 -14.587 21.007 1.00 92.19 193 GLN A C 1
ATOM 1482 O O . GLN A 1 193 ? -9.619 -15.426 20.117 1.00 92.19 193 GLN A O 1
ATOM 1487 N N . ALA A 1 194 ? -8.922 -14.559 22.058 1.00 89.31 194 ALA A N 1
ATOM 1488 C CA . ALA A 1 194 ? -7.704 -15.381 22.164 1.00 89.31 194 ALA A CA 1
ATOM 1489 C C . ALA A 1 194 ? -7.930 -16.911 22.242 1.00 89.31 194 ALA A C 1
ATOM 1491 O O . ALA A 1 194 ? -6.964 -17.682 22.212 1.00 89.31 194 ALA A O 1
ATOM 1492 N N . ASN A 1 195 ? -9.185 -17.347 22.372 1.00 89.88 195 ASN A N 1
ATOM 1493 C CA . ASN A 1 195 ? -9.650 -18.736 22.329 1.00 89.88 195 ASN A CA 1
ATOM 1494 C C . ASN A 1 195 ? -10.309 -19.122 20.986 1.00 89.88 195 ASN A C 1
ATOM 1496 O O . ASN A 1 195 ? -10.634 -20.295 20.799 1.00 89.88 195 ASN A O 1
ATOM 1500 N N . TRP A 1 196 ? -10.518 -18.175 20.067 1.00 90.50 196 TRP A N 1
ATOM 1501 C CA . TRP A 1 196 ? -11.060 -18.450 18.740 1.00 90.50 196 TRP A CA 1
ATOM 1502 C C . TRP A 1 196 ? -10.015 -19.142 17.858 1.00 90.50 196 TRP A C 1
ATOM 1504 O O . TRP A 1 196 ? -8.829 -18.811 17.896 1.00 90.50 196 TRP A O 1
ATOM 1514 N N . ASN A 1 197 ? -10.450 -20.101 17.039 1.00 88.81 197 ASN A N 1
ATOM 1515 C CA . ASN A 1 197 ? -9.551 -20.816 16.139 1.00 88.81 197 ASN A CA 1
ATOM 1516 C C . ASN A 1 197 ? -9.394 -20.043 14.820 1.00 88.81 197 ASN A C 1
ATOM 1518 O O . ASN A 1 197 ? -10.319 -19.974 14.010 1.00 88.81 197 ASN A O 1
ATOM 1522 N N . THR A 1 198 ? -8.226 -19.439 14.618 1.00 83.88 198 THR A N 1
ATOM 1523 C CA . THR A 1 198 ? -7.914 -18.576 13.473 1.00 83.88 198 THR A CA 1
ATOM 1524 C C . THR A 1 198 ? -7.245 -19.357 12.334 1.00 83.88 198 THR A C 1
ATOM 1526 O O . THR A 1 198 ? -6.631 -20.401 12.536 1.00 83.88 198 THR A O 1
ATOM 1529 N N . SER A 1 199 ? -7.317 -18.838 11.104 1.00 76.69 199 SER A N 1
ATOM 1530 C CA . SER A 1 199 ? -6.688 -19.443 9.915 1.00 76.69 199 SER A CA 1
ATOM 1531 C C . SER A 1 199 ? -5.187 -19.132 9.769 1.00 76.69 199 SER A C 1
ATOM 1533 O O . SER A 1 199 ? -4.617 -19.318 8.695 1.00 76.69 199 SER A O 1
ATOM 1535 N N . ALA A 1 200 ? -4.545 -18.605 10.813 1.00 78.25 200 ALA A N 1
ATOM 1536 C CA . ALA A 1 200 ? -3.169 -18.112 10.794 1.00 78.25 200 ALA A CA 1
ATOM 1537 C C . ALA A 1 200 ? -2.482 -18.410 12.142 1.00 78.25 200 ALA A C 1
ATOM 1539 O O . ALA A 1 200 ? -3.168 -18.547 13.151 1.00 78.25 200 ALA A O 1
ATOM 1540 N N . PRO A 1 201 ? -1.139 -18.448 12.228 1.00 75.94 201 PRO A N 1
ATOM 1541 C CA . PRO A 1 201 ? -0.425 -18.845 13.452 1.00 75.94 201 PRO A CA 1
ATOM 1542 C C . PRO A 1 201 ? -0.525 -17.857 14.640 1.00 75.94 201 PRO A C 1
ATOM 1544 O O . PRO A 1 201 ? 0.160 -18.044 15.644 1.00 75.94 201 PRO A O 1
ATOM 1547 N N . ARG A 1 202 ? -1.355 -16.805 14.559 1.00 76.94 202 ARG A N 1
ATOM 1548 C CA . ARG A 1 202 ? -1.629 -15.864 15.661 1.00 76.94 202 ARG A CA 1
ATOM 1549 C C . ARG A 1 202 ? -3.045 -16.089 16.201 1.00 76.94 202 ARG A C 1
ATOM 1551 O O . ARG A 1 202 ? -4.006 -16.072 15.438 1.00 76.94 202 ARG A O 1
ATOM 1558 N N . LYS A 1 203 ? -3.165 -16.235 17.528 1.00 81.38 203 LYS A N 1
ATOM 1559 C CA . LYS A 1 203 ? -4.442 -16.454 18.242 1.00 81.38 203 LYS A CA 1
ATOM 1560 C C . LYS A 1 203 ? -5.444 -15.306 18.094 1.00 81.38 203 LYS A C 1
ATOM 1562 O O . LYS A 1 203 ? -6.644 -15.526 18.177 1.00 81.38 203 LYS A O 1
ATOM 1567 N N . GLN A 1 204 ? -4.946 -14.086 17.910 1.00 87.12 204 GLN A N 1
ATOM 1568 C CA . GLN A 1 204 ? -5.764 -12.891 17.738 1.00 87.12 204 GLN A CA 1
ATOM 1569 C C . GLN A 1 204 ? -5.389 -12.230 16.415 1.00 87.12 204 GLN A C 1
ATOM 1571 O O . GLN A 1 204 ? -4.215 -11.938 16.172 1.00 87.12 204 GLN A O 1
ATOM 1576 N N . LEU A 1 205 ? -6.387 -12.057 15.552 1.00 88.31 205 LEU A N 1
ATOM 1577 C CA . LEU A 1 205 ? -6.279 -11.433 14.235 1.00 88.31 205 LEU A CA 1
ATOM 1578 C C . LEU A 1 205 ? -7.127 -10.160 14.186 1.00 88.31 205 LEU A C 1
ATOM 1580 O O . LEU A 1 205 ? -8.128 -10.087 14.902 1.00 88.31 205 LEU A O 1
ATOM 1584 N N . PRO A 1 206 ? -6.766 -9.170 13.351 1.00 89.88 206 PRO A N 1
ATOM 1585 C CA . PRO A 1 206 ? -7.600 -7.999 13.143 1.00 89.88 206 PRO A CA 1
ATOM 1586 C C . PRO A 1 206 ? -8.823 -8.411 12.319 1.00 89.88 206 PRO A C 1
ATOM 1588 O O . PRO A 1 206 ? -8.691 -9.114 11.317 1.00 89.88 206 PRO A O 1
ATOM 1591 N N . LEU A 1 207 ? -10.006 -7.984 12.751 1.00 92.25 207 LEU A N 1
ATOM 1592 C CA . LEU A 1 207 ? -11.276 -8.275 12.079 1.00 92.25 207 LEU A CA 1
ATOM 1593 C C . LEU A 1 207 ? -11.883 -7.008 11.484 1.00 92.25 207 LEU A C 1
ATOM 1595 O O . LEU A 1 207 ? -12.365 -7.016 10.353 1.00 92.25 207 LEU A O 1
ATOM 1599 N N . ARG A 1 208 ? -11.845 -5.910 12.243 1.00 93.50 208 ARG A N 1
ATOM 1600 C CA . ARG A 1 208 ? -12.417 -4.623 11.855 1.00 93.50 208 ARG A CA 1
ATOM 1601 C C . ARG A 1 208 ? -11.696 -3.466 12.533 1.00 93.50 208 ARG A C 1
ATOM 1603 O O . ARG A 1 208 ? -11.250 -3.587 13.675 1.00 93.50 208 ARG A O 1
ATOM 1610 N N . ILE A 1 209 ? -11.663 -2.329 11.845 1.00 90.88 209 ILE A N 1
ATOM 1611 C CA . ILE A 1 209 ? -11.365 -1.021 12.430 1.00 90.88 209 ILE A CA 1
ATOM 1612 C C . ILE A 1 209 ? -12.470 -0.048 12.005 1.00 90.88 209 ILE A C 1
ATOM 1614 O O . ILE A 1 209 ? -12.740 0.105 10.816 1.00 90.88 209 ILE A O 1
ATOM 1618 N N . GLU A 1 210 ? -13.111 0.607 12.966 1.00 92.25 210 GLU A N 1
ATOM 1619 C CA . GLU A 1 210 ? -14.082 1.686 12.744 1.00 92.25 210 GLU A CA 1
ATOM 1620 C C . GLU A 1 210 ? -13.418 3.010 13.119 1.00 92.25 210 GLU A C 1
ATOM 1622 O O . GLU A 1 210 ? -12.757 3.104 14.154 1.00 92.25 210 GLU A O 1
ATOM 1627 N N . VAL A 1 211 ? -13.544 4.025 12.265 1.00 88.50 211 VAL A N 1
ATOM 1628 C CA . VAL A 1 211 ? -12.866 5.313 12.436 1.00 88.50 211 VAL A CA 1
ATOM 1629 C C . VAL A 1 211 ? -13.855 6.449 12.254 1.00 88.50 211 VAL A C 1
ATOM 1631 O O . VAL A 1 211 ? -14.457 6.600 11.191 1.00 88.50 211 VAL A O 1
ATOM 1634 N N . GLU A 1 212 ? -13.955 7.289 13.276 1.00 91.56 212 GL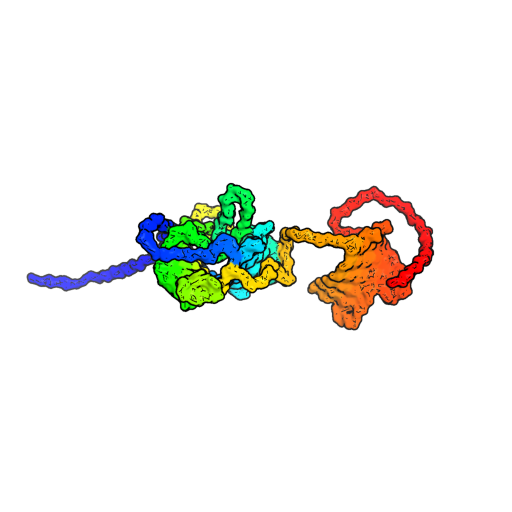U A N 1
ATOM 1635 C CA . GLU A 1 212 ? -14.890 8.404 13.345 1.00 91.56 212 GLU A CA 1
ATOM 1636 C C . GLU A 1 212 ? -14.171 9.704 13.695 1.00 91.56 212 GLU A C 1
ATOM 1638 O O . GLU A 1 212 ? -13.233 9.716 14.495 1.00 91.56 212 GLU A O 1
ATOM 1643 N N . GLY A 1 213 ? -14.634 10.825 13.153 1.00 91.06 213 GLY A N 1
ATOM 1644 C CA . GLY A 1 213 ? -14.096 12.125 13.537 1.00 91.06 213 GLY A CA 1
ATOM 1645 C C . GLY A 1 213 ? -14.678 13.290 12.762 1.00 91.06 213 GLY A C 1
ATOM 1646 O O . GLY A 1 213 ? -15.631 13.142 12.002 1.00 91.06 213 GLY A O 1
ATOM 1647 N N . LEU A 1 214 ? -14.068 14.461 12.934 1.00 89.69 214 LEU A N 1
ATOM 1648 C CA . LEU A 1 214 ? -14.367 15.665 12.162 1.00 89.69 214 LEU A CA 1
ATOM 1649 C C . LEU A 1 214 ? -13.246 15.925 11.155 1.00 89.69 214 LEU A C 1
ATOM 1651 O O . LEU A 1 214 ? -12.075 15.796 11.487 1.00 89.69 214 LEU A O 1
ATOM 1655 N N . THR A 1 215 ? -13.565 16.337 9.933 1.00 84.06 215 THR A N 1
ATOM 1656 C CA . THR A 1 215 ? -12.572 16.757 8.932 1.00 84.06 215 THR A CA 1
ATOM 1657 C C . THR A 1 215 ? -12.970 18.083 8.298 1.00 84.06 215 THR A C 1
ATOM 1659 O O . THR A 1 215 ? -14.144 18.335 8.038 1.00 84.06 215 THR A O 1
ATOM 1662 N N . SER A 1 216 ? -11.988 18.944 8.046 1.00 77.44 216 SER A N 1
ATOM 1663 C CA . SER A 1 216 ? -12.152 20.210 7.321 1.00 77.44 216 SER A CA 1
ATOM 1664 C C . SER A 1 216 ? -11.805 20.087 5.829 1.00 77.44 216 SER A C 1
ATOM 1666 O O . SER A 1 216 ? -11.924 21.059 5.084 1.00 77.44 216 SER A O 1
ATOM 1668 N N . LEU A 1 217 ? -11.390 18.900 5.361 1.00 70.12 217 LEU A N 1
ATOM 1669 C CA . LEU A 1 217 ? -11.040 18.677 3.959 1.00 70.12 217 LEU A CA 1
ATOM 1670 C C . LEU A 1 217 ? -12.293 18.386 3.106 1.00 70.12 217 LEU A C 1
ATOM 1672 O O . LEU A 1 217 ? -13.069 17.471 3.427 1.00 70.12 217 LEU A O 1
ATOM 1676 N N . PRO A 1 218 ? -12.481 19.097 1.971 1.00 55.50 218 PRO A N 1
ATOM 1677 C CA . PRO A 1 218 ? -13.642 18.896 1.100 1.00 55.50 218 PRO A CA 1
ATOM 1678 C C . PRO A 1 218 ? -13.607 17.525 0.407 1.00 55.50 218 PRO A C 1
ATOM 1680 O O . PRO A 1 218 ? -14.640 16.884 0.215 1.00 55.50 218 PRO A O 1
ATOM 1683 N N . VAL A 1 219 ? -12.409 17.032 0.076 1.00 55.41 219 VAL A N 1
ATOM 1684 C CA . VAL A 1 219 ? -12.185 15.715 -0.528 1.00 55.41 219 VAL A CA 1
ATOM 1685 C C . VAL A 1 219 ? -11.017 15.042 0.189 1.00 55.41 219 VAL A C 1
ATOM 1687 O O . VAL A 1 219 ? -9.924 15.598 0.246 1.00 55.41 219 VAL A O 1
ATOM 1690 N N . TRP A 1 220 ? -11.247 13.835 0.714 1.00 53.59 220 TRP A N 1
ATOM 1691 C CA . TRP A 1 220 ? -10.189 12.972 1.245 1.00 53.59 220 TRP A CA 1
ATOM 1692 C C . TRP A 1 220 ? -9.125 12.730 0.165 1.00 53.59 220 TRP A C 1
ATOM 1694 O O . TRP A 1 220 ? -9.464 12.322 -0.947 1.00 53.59 220 TRP A O 1
ATOM 1704 N N . GLY A 1 221 ? -7.852 12.974 0.480 1.00 46.72 221 GLY A N 1
ATOM 1705 C CA . GLY A 1 221 ? -6.749 12.700 -0.444 1.00 46.72 221 GLY A CA 1
ATOM 1706 C C . GLY A 1 221 ? -6.543 13.709 -1.573 1.00 46.72 221 GLY A C 1
ATOM 1707 O O . GLY A 1 221 ? -5.989 13.352 -2.611 1.00 46.72 221 GLY A O 1
ATOM 1708 N N . ARG A 1 222 ? -6.976 14.961 -1.396 1.00 47.28 222 ARG A N 1
ATOM 1709 C CA . ARG A 1 222 ? -6.449 16.100 -2.161 1.00 47.28 222 ARG A CA 1
ATOM 1710 C C . ARG A 1 222 ? -5.739 17.068 -1.218 1.00 47.28 222 ARG A C 1
ATOM 1712 O O . ARG A 1 222 ? -6.051 17.109 -0.030 1.00 47.28 222 ARG A O 1
ATOM 1719 N N . GLY A 1 223 ? -4.786 17.823 -1.767 1.00 45.12 223 GLY A N 1
ATOM 1720 C CA . GLY A 1 223 ? -4.103 18.906 -1.059 1.00 45.12 223 GLY A CA 1
ATOM 1721 C C . GLY A 1 223 ? -5.069 20.001 -0.576 1.00 45.12 223 GLY A C 1
ATOM 1722 O O . GLY A 1 223 ? -6.268 19.939 -0.876 1.00 45.12 223 GLY A O 1
ATOM 1723 N N . PRO A 1 224 ? -4.567 21.000 0.174 1.00 49.94 224 PRO A N 1
ATOM 1724 C CA . PRO A 1 224 ? -5.404 22.062 0.723 1.00 49.94 224 PRO A CA 1
ATOM 1725 C C . PRO A 1 224 ? -6.244 22.727 -0.382 1.00 49.94 224 PRO A C 1
ATOM 1727 O O . PRO A 1 224 ? -5.735 22.938 -1.489 1.00 49.94 224 PRO A O 1
ATOM 1730 N N . PRO A 1 225 ? -7.527 23.040 -0.121 1.00 51.75 225 PRO A N 1
ATOM 1731 C CA . PRO A 1 225 ? -8.354 23.740 -1.094 1.00 51.75 225 PRO A CA 1
ATOM 1732 C C . PRO A 1 225 ? -7.733 25.099 -1.461 1.00 51.75 225 PRO A C 1
ATOM 1734 O O . PRO A 1 225 ? -7.029 25.688 -0.634 1.00 51.75 225 PRO A O 1
ATOM 1737 N N . PRO A 1 226 ? -8.009 25.633 -2.669 1.00 57.19 226 PRO A N 1
ATOM 1738 C CA . PRO A 1 226 ? -7.658 27.015 -2.983 1.00 57.19 226 PRO A CA 1
ATOM 1739 C C . PRO A 1 226 ? -8.266 27.946 -1.917 1.00 57.19 226 PRO A C 1
ATOM 1741 O O . PRO A 1 226 ? -9.379 27.673 -1.459 1.00 57.19 226 PRO A O 1
ATOM 1744 N N . PRO A 1 227 ? -7.561 29.011 -1.495 1.00 56.06 227 PRO A N 1
ATOM 1745 C CA . PRO A 1 227 ? -7.932 29.791 -0.318 1.00 56.06 227 PRO A CA 1
ATOM 1746 C C . PRO A 1 227 ? -9.275 30.509 -0.507 1.00 56.06 227 PRO A C 1
ATOM 1748 O O . PRO A 1 227 ? -9.358 31.575 -1.116 1.00 56.06 227 PRO A O 1
ATOM 1751 N N . THR A 1 228 ? -10.338 29.917 0.036 1.00 61.97 228 THR A N 1
ATOM 1752 C CA . THR A 1 228 ? -11.665 30.525 0.133 1.00 61.97 228 THR A CA 1
ATOM 1753 C C . THR A 1 228 ? -11.712 31.518 1.289 1.00 61.97 228 THR A C 1
ATOM 1755 O O . THR A 1 228 ? -11.125 31.291 2.343 1.00 61.97 228 THR A O 1
ATOM 1758 N N . SER A 1 229 ? -12.472 32.602 1.129 1.00 56.88 229 SER A N 1
ATOM 1759 C CA . SER A 1 229 ? -12.647 33.656 2.145 1.00 56.88 229 SER A CA 1
ATOM 1760 C C . SER A 1 229 ? -13.418 33.219 3.401 1.00 56.88 229 SER A C 1
ATOM 1762 O O . SER A 1 229 ? -13.574 34.007 4.330 1.00 56.88 229 SER A O 1
ATOM 1764 N N . GLN A 1 230 ? -13.886 31.971 3.447 1.00 59.41 230 GLN A N 1
ATOM 1765 C CA . GLN A 1 230 ? -14.452 31.327 4.629 1.00 59.41 230 GLN A CA 1
ATOM 1766 C C . GLN A 1 230 ? -13.661 30.047 4.942 1.00 59.41 230 GLN A C 1
ATOM 1768 O O . GLN A 1 230 ? -13.337 29.301 4.007 1.00 59.41 230 GLN A O 1
ATOM 1773 N N . PRO A 1 231 ? -13.367 29.759 6.226 1.00 63.19 231 PRO A N 1
ATOM 1774 C CA . PRO A 1 231 ? -12.804 28.474 6.620 1.00 63.19 231 PRO A CA 1
ATOM 1775 C C . PRO A 1 231 ? -13.841 27.361 6.375 1.00 63.19 231 PRO A C 1
ATOM 1777 O O . PRO A 1 231 ? -15.019 27.549 6.690 1.00 63.19 231 PRO A O 1
ATOM 1780 N N . PRO A 1 232 ? -13.447 26.198 5.826 1.00 68.50 232 PRO A N 1
ATOM 1781 C CA . PRO A 1 232 ? -14.381 25.104 5.580 1.00 68.50 232 PRO A CA 1
ATOM 1782 C C . PRO A 1 232 ? -14.958 24.578 6.902 1.00 68.50 232 PRO A C 1
ATOM 1784 O O . PRO A 1 232 ? -14.203 24.188 7.796 1.00 68.50 232 PRO A O 1
ATOM 1787 N N . LYS A 1 233 ? -16.297 24.548 7.026 1.00 80.62 233 LYS A N 1
ATOM 1788 C CA . LYS A 1 233 ? -16.958 23.986 8.215 1.00 80.62 233 LYS A CA 1
ATOM 1789 C C . LYS A 1 233 ? -16.517 22.520 8.390 1.00 80.62 233 LYS A C 1
ATOM 1791 O O . LYS A 1 233 ? -16.599 21.765 7.416 1.00 80.62 233 LYS A O 1
ATOM 1796 N N . PRO A 1 234 ? -16.094 22.095 9.596 1.00 86.44 234 PRO A N 1
ATOM 1797 C CA . PRO A 1 234 ? -15.852 20.688 9.878 1.00 86.44 234 PRO A CA 1
ATOM 1798 C C . PRO A 1 234 ? -17.089 19.840 9.565 1.00 86.44 234 PRO A C 1
ATOM 1800 O O . PRO A 1 234 ? -18.212 20.194 9.926 1.00 86.44 234 PRO A O 1
ATOM 1803 N N . ARG A 1 235 ? -16.876 18.709 8.896 1.00 87.12 235 ARG A N 1
ATOM 1804 C CA . ARG A 1 235 ? -17.894 17.684 8.644 1.00 87.12 235 ARG A CA 1
ATOM 1805 C C . ARG A 1 235 ? -17.509 16.411 9.387 1.00 87.12 235 ARG A C 1
ATOM 1807 O O . ARG A 1 235 ? -16.334 16.041 9.389 1.00 87.12 235 ARG A O 1
ATOM 1814 N N . TYR A 1 236 ? -18.483 15.732 9.981 1.00 90.44 236 TYR A N 1
ATOM 1815 C CA . TYR A 1 236 ? -18.262 14.398 10.531 1.00 90.44 236 TYR A CA 1
ATOM 1816 C C . TYR A 1 236 ? -17.971 13.387 9.409 1.00 90.44 236 TYR A C 1
ATOM 1818 O O . TYR A 1 236 ? -18.434 13.546 8.274 1.00 90.44 236 TYR A O 1
ATOM 1826 N N . PHE A 1 237 ? -17.177 12.369 9.727 1.00 89.12 237 PHE A N 1
ATOM 1827 C CA . PHE A 1 237 ? -16.931 11.206 8.886 1.00 89.12 237 PHE A CA 1
ATOM 1828 C C . PHE A 1 237 ? -16.991 9.923 9.719 1.00 89.12 237 PHE A C 1
ATOM 1830 O O . PHE A 1 237 ? -16.676 9.937 10.909 1.00 89.12 237 PHE A O 1
ATOM 1837 N N . HIS A 1 238 ? -17.347 8.818 9.065 1.00 91.31 238 HIS A N 1
ATOM 1838 C CA . HIS A 1 238 ? -17.327 7.476 9.639 1.00 91.31 238 HIS A CA 1
ATOM 1839 C C . HIS A 1 238 ? -16.888 6.499 8.545 1.00 91.31 238 HIS A C 1
ATOM 1841 O O . HIS A 1 238 ? -17.568 6.354 7.525 1.00 91.31 238 HIS A O 1
ATOM 1847 N N . HIS A 1 239 ? -15.745 5.846 8.738 1.00 89.44 239 HIS A N 1
ATOM 1848 C CA . HIS A 1 239 ? -15.221 4.813 7.846 1.00 89.44 239 HIS A CA 1
ATOM 1849 C C . HIS A 1 239 ? -15.129 3.477 8.599 1.00 89.44 239 HIS A C 1
ATOM 1851 O O . HIS A 1 239 ? -14.739 3.460 9.764 1.00 89.44 239 HIS A O 1
ATOM 1857 N N . VAL A 1 240 ? -15.413 2.364 7.926 1.00 92.69 240 VAL A N 1
ATOM 1858 C CA . VAL A 1 240 ? -15.230 1.004 8.458 1.00 92.69 240 VAL A CA 1
ATOM 1859 C C . VAL A 1 240 ? -14.312 0.219 7.526 1.00 92.69 240 VAL A C 1
ATOM 1861 O O . VAL A 1 240 ? -14.507 0.237 6.310 1.00 92.69 240 VAL A O 1
ATOM 1864 N N . TYR A 1 241 ? -13.318 -0.457 8.094 1.00 91.62 241 TYR A N 1
ATOM 1865 C CA . TYR A 1 241 ? -12.322 -1.263 7.392 1.00 91.62 241 TYR A CA 1
ATOM 1866 C C . TYR A 1 241 ? -12.416 -2.702 7.915 1.00 91.62 241 TYR A C 1
ATOM 1868 O O . TYR A 1 241 ? -11.923 -2.988 9.007 1.00 91.62 241 TYR A O 1
ATOM 1876 N N . ASP A 1 242 ? -13.068 -3.593 7.165 1.00 93.69 242 ASP A N 1
ATOM 1877 C CA . ASP A 1 242 ? -13.194 -5.014 7.520 1.00 93.69 242 ASP A CA 1
ATOM 1878 C C . ASP A 1 242 ? -12.045 -5.817 6.904 1.00 93.69 242 ASP A C 1
ATOM 1880 O O . ASP A 1 242 ? -11.829 -5.783 5.692 1.00 93.69 242 ASP A O 1
ATOM 1884 N N . PHE A 1 243 ? -11.316 -6.555 7.741 1.00 91.94 243 PHE A N 1
ATOM 1885 C CA . PHE A 1 243 ? -10.142 -7.337 7.363 1.00 91.94 243 PHE A CA 1
ATOM 1886 C C . PHE A 1 243 ? -10.541 -8.778 7.041 1.00 91.94 243 PHE A C 1
ATOM 1888 O O . PHE A 1 243 ? -11.150 -9.483 7.845 1.00 91.94 243 PHE A O 1
ATOM 1895 N N . ILE A 1 244 ? -10.170 -9.227 5.846 1.00 91.44 244 ILE A N 1
ATOM 1896 C CA . ILE A 1 244 ? -10.520 -10.524 5.269 1.00 91.44 244 ILE A CA 1
ATOM 1897 C C . ILE A 1 244 ? -9.216 -11.203 4.830 1.00 91.44 244 ILE A C 1
ATOM 1899 O O . ILE A 1 244 ? -8.333 -10.565 4.259 1.00 91.44 244 ILE A O 1
ATOM 1903 N N . ASN A 1 245 ? -9.074 -12.505 5.092 1.00 90.56 245 ASN A N 1
ATOM 1904 C CA . ASN A 1 245 ? -7.884 -13.292 4.728 1.00 90.56 245 ASN A CA 1
ATOM 1905 C C . ASN A 1 245 ? -6.547 -12.698 5.234 1.00 90.56 245 ASN A C 1
ATOM 1907 O O . ASN A 1 245 ? -5.517 -12.849 4.575 1.00 90.56 245 ASN A O 1
ATOM 1911 N N . TYR A 1 246 ? -6.555 -12.013 6.386 1.00 89.00 246 TYR A N 1
ATOM 1912 C CA . TYR A 1 246 ? -5.348 -11.422 6.968 1.00 89.00 246 TYR A CA 1
ATOM 1913 C C . TYR A 1 246 ? -4.305 -12.503 7.292 1.00 89.00 246 TYR A C 1
ATOM 1915 O O . TYR A 1 246 ? -4.583 -13.445 8.041 1.00 89.00 246 TYR A O 1
ATOM 1923 N N . LEU A 1 247 ? -3.084 -12.326 6.786 1.00 88.62 247 LEU A N 1
ATOM 1924 C CA . LEU A 1 247 ? -1.917 -13.136 7.121 1.00 88.62 247 LEU A CA 1
ATOM 1925 C C . LEU A 1 247 ? -0.774 -12.230 7.615 1.00 88.62 247 LEU A C 1
ATOM 1927 O O . LEU A 1 247 ? -0.439 -11.256 6.938 1.00 88.62 247 LEU A O 1
ATOM 1931 N N . PRO A 1 248 ? -0.111 -12.561 8.742 1.00 85.50 248 PRO A N 1
ATOM 1932 C CA . PRO A 1 248 ? 1.036 -11.817 9.276 1.00 85.50 248 PRO A CA 1
ATOM 1933 C C . PRO A 1 248 ? 2.355 -12.183 8.558 1.00 85.50 248 PRO A C 1
ATOM 1935 O O . PRO A 1 248 ? 3.388 -12.378 9.196 1.00 85.50 248 PRO A O 1
ATOM 1938 N N . TYR A 1 249 ? 2.265 -12.408 7.248 1.00 86.94 249 TYR A N 1
ATOM 1939 C CA . TYR A 1 249 ? 3.328 -12.699 6.288 1.00 86.94 249 TYR A CA 1
ATOM 1940 C C . TYR A 1 249 ? 2.723 -12.606 4.877 1.00 86.94 249 TYR A C 1
ATOM 1942 O O . TYR A 1 249 ? 1.502 -12.655 4.725 1.00 86.94 249 TYR A O 1
ATOM 1950 N N . ILE A 1 250 ? 3.550 -12.506 3.837 1.00 89.81 250 ILE A N 1
ATOM 1951 C CA . ILE A 1 250 ? 3.084 -12.597 2.446 1.00 89.81 250 ILE A CA 1
ATOM 1952 C C . ILE A 1 250 ? 3.131 -14.063 2.006 1.00 89.81 250 ILE A C 1
ATOM 1954 O O . ILE A 1 250 ? 4.173 -14.707 2.096 1.00 89.81 250 ILE A O 1
ATOM 1958 N N . ALA A 1 251 ? 2.000 -14.580 1.528 1.00 90.56 251 ALA A N 1
ATOM 1959 C CA . ALA A 1 251 ? 1.866 -15.923 0.957 1.00 90.56 251 ALA A CA 1
ATOM 1960 C C . ALA A 1 251 ? 1.895 -15.920 -0.584 1.00 90.56 251 ALA A C 1
ATOM 1962 O O . ALA A 1 251 ? 1.967 -16.976 -1.209 1.00 90.56 251 ALA A O 1
ATOM 1963 N N . ALA A 1 252 ? 1.795 -14.740 -1.201 1.00 88.81 252 ALA A N 1
ATOM 1964 C CA . ALA A 1 252 ? 1.853 -14.562 -2.646 1.00 88.81 252 ALA A CA 1
ATOM 1965 C C . ALA A 1 252 ? 3.294 -14.587 -3.196 1.00 88.81 252 ALA A C 1
ATOM 1967 O O . ALA A 1 252 ? 4.250 -14.245 -2.501 1.00 88.81 252 ALA A O 1
ATOM 1968 N N . ASP A 1 253 ? 3.431 -14.927 -4.480 1.00 92.25 253 ASP A N 1
ATOM 1969 C CA . ASP A 1 253 ? 4.690 -14.839 -5.229 1.00 92.25 253 ASP A CA 1
ATOM 1970 C C . ASP A 1 253 ? 5.278 -13.407 -5.156 1.00 92.25 253 ASP A C 1
ATOM 1972 O O . ASP A 1 253 ? 4.564 -12.454 -5.486 1.00 92.25 253 ASP A O 1
ATOM 1976 N N . PRO A 1 254 ? 6.564 -13.212 -4.790 1.00 90.88 254 PRO A N 1
ATOM 1977 C CA . PRO A 1 254 ? 7.248 -11.912 -4.811 1.00 90.88 254 PRO A CA 1
ATOM 1978 C C . PRO A 1 254 ? 7.139 -11.112 -6.123 1.00 90.88 254 PRO A C 1
ATOM 1980 O O . PRO A 1 254 ? 7.379 -9.899 -6.115 1.00 90.88 254 PRO A O 1
ATOM 1983 N N . ALA A 1 255 ? 6.769 -11.754 -7.236 1.00 92.88 255 ALA A N 1
ATOM 1984 C CA . ALA A 1 255 ? 6.421 -11.119 -8.500 1.00 92.88 255 ALA A CA 1
ATOM 1985 C C . ALA A 1 255 ? 5.186 -10.197 -8.424 1.00 92.88 255 ALA A C 1
ATOM 1987 O O . ALA A 1 255 ? 5.038 -9.341 -9.295 1.00 92.88 255 ALA A O 1
ATOM 1988 N N . ILE A 1 256 ? 4.324 -10.278 -7.393 1.00 94.25 256 ILE A N 1
ATOM 1989 C CA . ILE A 1 256 ? 3.176 -9.354 -7.258 1.00 94.25 256 ILE A CA 1
ATOM 1990 C C . ILE A 1 256 ? 3.588 -7.878 -7.156 1.00 94.25 256 ILE A C 1
ATOM 1992 O O . ILE A 1 256 ? 2.798 -7.011 -7.525 1.00 94.25 256 ILE A O 1
ATOM 1996 N N . PHE A 1 257 ? 4.805 -7.599 -6.679 1.00 93.38 257 PHE A N 1
ATOM 1997 C CA . PHE A 1 257 ? 5.371 -6.251 -6.557 1.00 93.38 257 PHE A CA 1
ATOM 1998 C C . PHE A 1 257 ? 6.084 -5.776 -7.834 1.00 93.38 257 PHE A C 1
ATOM 2000 O O . PHE A 1 257 ? 6.708 -4.716 -7.836 1.00 93.38 257 PHE A O 1
ATOM 2007 N N . LEU A 1 258 ? 6.040 -6.558 -8.915 1.00 92.12 258 LEU A N 1
ATOM 2008 C CA . LEU A 1 258 ? 6.539 -6.152 -10.223 1.00 92.12 258 LEU A CA 1
ATOM 2009 C C . LEU A 1 258 ? 5.418 -5.503 -11.041 1.00 92.12 258 LEU A C 1
ATOM 2011 O O . LEU A 1 258 ? 4.234 -5.796 -10.876 1.00 92.12 258 LEU A O 1
ATOM 2015 N N . THR A 1 259 ? 5.807 -4.627 -11.963 1.00 92.44 259 THR A N 1
ATOM 2016 C CA . THR A 1 259 ? 4.920 -4.142 -13.024 1.00 92.44 259 THR A CA 1
ATOM 2017 C C . THR A 1 259 ? 4.409 -5.341 -13.836 1.00 92.44 259 THR A C 1
ATOM 2019 O O . THR A 1 259 ? 5.237 -6.165 -14.234 1.00 92.44 259 THR A O 1
ATOM 2022 N N . PRO A 1 260 ? 3.090 -5.480 -14.081 1.00 92.12 260 PRO A N 1
ATOM 2023 C CA . PRO A 1 260 ? 2.555 -6.611 -14.836 1.00 92.12 260 PRO A CA 1
ATOM 2024 C C . PRO A 1 260 ? 3.136 -6.709 -16.258 1.00 92.12 260 PRO A C 1
ATOM 2026 O O . PRO A 1 260 ? 3.608 -5.703 -16.796 1.00 92.12 260 PRO A O 1
ATOM 2029 N N . PRO A 1 261 ? 3.058 -7.887 -16.906 1.00 87.38 261 PRO A N 1
ATOM 2030 C CA . PRO A 1 261 ? 3.372 -8.018 -18.325 1.00 87.38 261 PRO A CA 1
ATOM 2031 C C . PRO A 1 261 ? 2.621 -6.978 -19.166 1.00 87.38 261 PRO A C 1
ATOM 2033 O O . PRO A 1 261 ? 1.461 -6.668 -18.891 1.00 87.38 261 PRO A O 1
ATOM 2036 N N . ASN A 1 262 ? 3.291 -6.451 -20.190 1.00 86.31 262 ASN A N 1
ATOM 2037 C CA . ASN A 1 262 ? 2.778 -5.429 -21.110 1.00 86.31 262 ASN A CA 1
ATOM 2038 C C . ASN A 1 262 ? 2.401 -4.082 -20.446 1.00 86.31 262 ASN A C 1
ATOM 2040 O O . ASN A 1 262 ? 1.658 -3.297 -21.031 1.00 86.31 262 ASN A O 1
ATOM 2044 N N . VAL A 1 263 ? 2.929 -3.788 -19.248 1.00 91.62 263 VAL A N 1
ATOM 2045 C CA . VAL A 1 263 ? 2.789 -2.489 -18.565 1.00 91.62 263 VAL A CA 1
ATOM 2046 C C . VAL A 1 263 ? 4.146 -1.790 -18.481 1.00 91.62 263 VAL A C 1
ATOM 2048 O O . VAL A 1 263 ? 5.011 -2.180 -17.696 1.00 91.62 263 VAL A O 1
ATOM 2051 N N . VAL A 1 264 ? 4.321 -0.720 -19.260 1.00 90.44 264 VAL A N 1
ATOM 2052 C CA . VAL A 1 264 ? 5.513 0.142 -19.218 1.00 90.44 264 VAL A CA 1
ATOM 2053 C C . VAL A 1 264 ? 5.246 1.349 -18.320 1.00 90.44 264 VAL A C 1
ATOM 2055 O O . VAL A 1 264 ? 4.276 2.074 -18.519 1.00 90.44 264 VAL A O 1
ATOM 2058 N N . CYS A 1 265 ? 6.114 1.570 -17.332 1.00 91.88 265 CYS A N 1
ATOM 2059 C CA . CYS A 1 265 ? 6.093 2.748 -16.464 1.00 91.88 265 CYS A CA 1
ATOM 2060 C C . CYS A 1 265 ? 7.181 3.735 -16.906 1.00 91.88 265 CYS A C 1
ATOM 2062 O O . CYS A 1 265 ? 8.340 3.612 -16.505 1.00 91.88 265 CYS A O 1
ATOM 2064 N N . GLU A 1 266 ? 6.808 4.698 -17.749 1.00 89.69 266 GLU A N 1
ATOM 2065 C CA . GLU A 1 266 ? 7.706 5.764 -18.204 1.00 89.69 266 GLU A CA 1
ATOM 2066 C C . GLU A 1 266 ? 8.246 6.600 -17.034 1.00 89.69 266 GLU A C 1
ATOM 2068 O O . GLU A 1 266 ? 7.546 6.836 -16.050 1.00 89.69 266 GLU A O 1
ATOM 2073 N N . ASN A 1 267 ? 9.474 7.107 -17.174 1.00 88.69 267 ASN A N 1
ATOM 2074 C CA . ASN A 1 267 ? 10.164 7.950 -16.184 1.00 88.69 267 ASN A CA 1
ATOM 2075 C C . ASN A 1 267 ? 10.455 7.275 -14.826 1.00 88.69 267 ASN A C 1
ATOM 2077 O O . ASN A 1 267 ? 10.830 7.960 -13.876 1.00 88.69 267 ASN A O 1
ATOM 2081 N N . ARG A 1 268 ? 10.333 5.943 -14.732 1.00 91.81 268 ARG A N 1
ATOM 2082 C CA . ARG A 1 268 ? 10.743 5.172 -13.550 1.00 91.81 268 ARG A CA 1
ATOM 2083 C C . ARG A 1 268 ? 12.257 5.258 -13.302 1.00 91.81 268 ARG A C 1
ATOM 2085 O O . ARG A 1 268 ? 13.051 5.130 -14.235 1.00 91.81 268 ARG A O 1
ATOM 2092 N N . VAL A 1 269 ? 12.664 5.350 -12.036 1.00 90.00 269 VAL A N 1
ATOM 2093 C CA . VAL A 1 269 ? 14.067 5.280 -11.599 1.00 90.00 269 VAL A CA 1
ATOM 2094 C C . VAL A 1 269 ? 14.676 3.906 -11.914 1.00 90.00 269 VAL A C 1
ATOM 2096 O O . VAL A 1 269 ? 14.258 2.861 -11.405 1.00 90.00 269 VAL A O 1
ATOM 2099 N N . VAL A 1 270 ? 15.720 3.906 -12.744 1.00 83.88 270 VAL A N 1
ATOM 2100 C CA . VAL A 1 270 ? 16.445 2.701 -13.175 1.00 83.88 270 VAL A CA 1
ATOM 2101 C C . VAL A 1 270 ? 17.484 2.306 -12.116 1.00 83.88 270 VAL A C 1
ATOM 2103 O O . VAL A 1 270 ? 18.658 2.652 -12.207 1.00 83.88 270 VAL A O 1
ATOM 2106 N N . THR A 1 271 ? 17.051 1.572 -11.086 1.00 81.88 271 THR A N 1
ATOM 2107 C CA . THR A 1 271 ? 17.926 1.109 -9.984 1.00 81.88 271 THR A CA 1
ATOM 2108 C C . THR A 1 271 ? 18.867 -0.031 -10.368 1.00 81.88 271 THR A C 1
ATOM 2110 O O . THR A 1 271 ? 19.908 -0.222 -9.742 1.00 81.88 271 THR A O 1
ATOM 2113 N N . ARG A 1 272 ? 18.522 -0.806 -11.401 1.00 78.06 272 ARG A N 1
ATOM 2114 C CA . ARG A 1 272 ? 19.393 -1.843 -11.961 1.00 78.06 272 ARG A CA 1
ATOM 2115 C C . ARG A 1 272 ? 20.192 -1.239 -13.102 1.00 78.06 272 ARG A C 1
ATOM 2117 O O . ARG A 1 272 ? 19.606 -0.852 -14.108 1.00 78.06 272 ARG A O 1
ATOM 2124 N N . ALA A 1 273 ? 21.516 -1.200 -12.961 1.00 76.25 273 ALA A N 1
ATOM 2125 C CA . ALA A 1 273 ? 22.396 -0.846 -14.068 1.00 76.25 273 ALA A CA 1
ATOM 2126 C C . ALA A 1 273 ? 22.062 -1.702 -15.301 1.00 76.25 273 ALA A C 1
ATOM 2128 O O . ALA A 1 273 ? 21.853 -2.913 -15.175 1.00 76.25 273 ALA A O 1
ATOM 2129 N N . PHE A 1 274 ? 22.032 -1.076 -16.480 1.00 73.19 274 PHE A N 1
ATOM 2130 C CA . PHE A 1 274 ? 21.909 -1.804 -17.741 1.00 73.19 274 PHE A CA 1
ATOM 2131 C C . PHE A 1 274 ? 23.006 -2.884 -17.794 1.00 73.19 274 PHE A C 1
ATOM 2133 O O . PHE A 1 274 ? 24.150 -2.587 -17.422 1.00 73.19 274 PHE A O 1
ATOM 2140 N N . PRO A 1 275 ? 22.690 -4.137 -18.179 1.00 78.69 275 PRO A N 1
ATOM 2141 C CA . PRO A 1 275 ? 23.665 -5.218 -18.148 1.00 78.69 275 PRO A CA 1
ATOM 2142 C C . PRO A 1 275 ? 24.892 -4.830 -18.971 1.00 78.69 275 PRO A C 1
ATOM 2144 O O . PRO A 1 275 ? 24.769 -4.406 -20.120 1.00 78.69 275 PRO A O 1
ATOM 2147 N N . LYS A 1 276 ? 26.085 -4.967 -18.379 1.00 82.56 276 LYS A N 1
ATOM 2148 C CA . LYS A 1 276 ? 27.343 -4.738 -19.094 1.00 82.56 276 LYS A CA 1
ATOM 2149 C C . LYS A 1 276 ? 27.452 -5.775 -20.206 1.00 82.56 276 LYS A C 1
ATOM 2151 O O . LYS A 1 276 ? 27.810 -6.922 -19.945 1.00 82.56 276 LYS A O 1
ATOM 2156 N N . LEU A 1 277 ? 27.109 -5.362 -21.422 1.00 84.06 277 LEU A N 1
ATOM 2157 C CA . LEU A 1 277 ? 27.278 -6.175 -22.615 1.00 84.06 277 LEU A CA 1
ATOM 2158 C C . LEU A 1 277 ? 28.762 -6.537 -22.755 1.00 84.06 277 LEU A C 1
ATOM 2160 O O . LEU A 1 277 ? 29.642 -5.729 -22.445 1.00 84.06 277 LEU A O 1
ATOM 2164 N N . GLY A 1 278 ? 29.037 -7.774 -23.165 1.00 88.06 278 GLY A N 1
ATOM 2165 C CA . GLY A 1 278 ? 30.405 -8.221 -23.402 1.00 88.06 278 GLY A CA 1
ATOM 2166 C C . GLY A 1 278 ? 31.034 -7.500 -24.594 1.00 88.06 278 GLY A C 1
ATOM 2167 O O . GLY A 1 278 ? 30.337 -6.897 -25.407 1.00 88.06 278 GLY A O 1
ATOM 2168 N N . ARG A 1 279 ? 32.357 -7.648 -24.751 1.00 93.62 279 ARG A N 1
ATOM 2169 C CA . ARG A 1 279 ? 33.062 -7.270 -25.995 1.00 93.62 279 ARG A CA 1
ATOM 2170 C C . ARG A 1 279 ? 32.451 -7.966 -27.217 1.00 93.62 279 ARG A C 1
ATOM 2172 O O . ARG A 1 279 ? 32.476 -7.420 -28.307 1.00 93.62 279 ARG A O 1
ATOM 2179 N N . PHE A 1 280 ? 31.852 -9.134 -27.002 1.00 93.94 280 PHE A N 1
ATOM 2180 C CA . PHE A 1 280 ? 31.077 -9.884 -27.979 1.00 93.94 280 PHE A CA 1
ATOM 2181 C C . PHE A 1 280 ? 29.695 -10.149 -27.381 1.00 93.94 280 PHE A C 1
ATOM 2183 O O . PHE A 1 280 ? 29.602 -10.573 -26.223 1.00 93.94 280 PHE A O 1
ATOM 2190 N N . PHE A 1 281 ? 28.627 -9.920 -28.142 1.00 93.19 281 PHE A N 1
ATOM 2191 C CA . PHE A 1 281 ? 27.277 -10.339 -27.761 1.00 93.19 281 PHE A CA 1
ATOM 2192 C C . PHE A 1 281 ? 26.403 -10.603 -28.988 1.00 93.19 281 PHE A C 1
ATOM 2194 O O . PHE A 1 281 ? 26.699 -10.160 -30.095 1.00 93.19 281 PHE A O 1
ATOM 2201 N N . SER A 1 282 ? 25.297 -11.315 -28.781 1.00 93.25 282 SER A N 1
ATOM 2202 C CA . SER A 1 282 ? 24.202 -11.384 -29.748 1.00 93.25 282 SER A CA 1
ATOM 2203 C C . SER A 1 282 ? 22.854 -11.391 -29.034 1.00 93.25 282 SER A C 1
ATOM 2205 O O . SER A 1 282 ? 22.760 -11.837 -27.888 1.00 93.25 282 SER A O 1
ATOM 2207 N N . PHE A 1 283 ? 21.821 -10.862 -29.686 1.00 90.25 283 PHE A N 1
ATOM 2208 C CA . PHE A 1 283 ? 20.445 -10.891 -29.193 1.00 90.25 283 PHE A CA 1
ATOM 2209 C C . PHE A 1 283 ? 19.452 -10.991 -30.351 1.00 90.25 283 PHE A C 1
ATOM 2211 O O . PHE A 1 283 ? 19.725 -10.547 -31.465 1.00 90.25 283 PHE A O 1
ATOM 2218 N N . ARG A 1 284 ? 18.275 -11.557 -30.077 1.00 89.75 284 ARG A N 1
ATOM 2219 C CA . ARG A 1 284 ? 17.132 -11.551 -30.998 1.00 89.75 284 ARG A CA 1
ATOM 2220 C C . ARG A 1 284 ? 16.083 -10.576 -30.491 1.00 89.75 284 ARG A C 1
ATOM 2222 O O . ARG A 1 284 ? 15.845 -10.518 -29.287 1.00 89.75 284 ARG A O 1
ATOM 2229 N N . SER A 1 285 ? 15.468 -9.845 -31.406 1.00 88.50 285 SER A N 1
ATOM 2230 C CA . SER A 1 285 ? 14.362 -8.931 -31.142 1.00 88.50 285 SER A CA 1
ATOM 2231 C C . SER A 1 285 ? 13.229 -9.192 -32.123 1.00 88.50 285 SER A C 1
ATOM 2233 O O . SER A 1 285 ? 13.469 -9.402 -33.312 1.00 88.50 285 SER A O 1
ATOM 2235 N N . GLU A 1 286 ? 12.011 -9.144 -31.608 1.00 86.94 286 GLU A N 1
ATOM 2236 C CA . GLU A 1 286 ? 10.769 -9.082 -32.368 1.00 86.94 286 GLU A CA 1
ATOM 2237 C C . GLU A 1 286 ? 10.246 -7.645 -32.241 1.00 86.94 286 GLU A C 1
ATOM 2239 O O . GLU A 1 286 ? 10.185 -7.105 -31.134 1.00 86.94 286 GLU A O 1
ATOM 2244 N N . GLU A 1 287 ? 9.936 -7.002 -33.362 1.00 83.25 287 GLU A N 1
ATOM 2245 C CA . GLU A 1 287 ? 9.333 -5.671 -33.420 1.00 83.25 287 GLU A CA 1
ATOM 2246 C C . GLU A 1 287 ? 7.976 -5.793 -34.115 1.00 83.25 287 GLU A C 1
ATOM 2248 O O . GLU A 1 287 ? 7.893 -6.251 -35.253 1.00 83.25 287 GLU A O 1
ATOM 2253 N N . ILE A 1 288 ? 6.908 -5.419 -33.408 1.00 81.38 288 ILE A N 1
ATOM 2254 C CA . ILE A 1 288 ? 5.528 -5.503 -33.893 1.00 81.38 288 ILE A CA 1
ATOM 2255 C C . ILE A 1 288 ? 5.019 -4.077 -34.084 1.00 81.38 288 ILE A C 1
ATOM 2257 O O . ILE A 1 288 ? 4.866 -3.349 -33.101 1.00 81.38 288 ILE A O 1
ATOM 2261 N N . ASP A 1 289 ? 4.722 -3.683 -35.323 1.00 79.69 289 ASP A N 1
ATOM 2262 C CA . ASP A 1 289 ? 4.034 -2.419 -35.592 1.00 79.69 289 ASP A CA 1
ATOM 2263 C C . ASP A 1 289 ? 2.513 -2.610 -35.411 1.00 79.69 289 ASP A C 1
ATOM 2265 O O . ASP A 1 289 ? 1.880 -3.303 -36.215 1.00 79.69 289 ASP A O 1
ATOM 2269 N N . PRO A 1 290 ? 1.884 -1.989 -34.393 1.00 73.12 290 PRO A N 1
ATOM 2270 C CA . PRO A 1 290 ? 0.456 -2.147 -34.133 1.00 73.12 290 PRO A CA 1
ATOM 2271 C C . PRO A 1 290 ? -0.446 -1.447 -35.163 1.00 73.12 290 PRO A C 1
ATOM 2273 O O . PRO A 1 290 ? -1.658 -1.654 -35.121 1.00 73.12 290 PRO A O 1
ATOM 2276 N N . LEU A 1 291 ? 0.097 -0.606 -36.056 1.00 79.88 291 LEU A N 1
ATOM 2277 C CA . LEU A 1 291 ? -0.671 0.093 -37.093 1.00 79.88 291 LEU A CA 1
ATOM 2278 C C . LEU A 1 291 ? -0.744 -0.696 -38.405 1.00 79.88 291 LEU A C 1
ATOM 2280 O O . LEU A 1 291 ? -1.805 -0.729 -39.028 1.00 79.88 291 LEU A O 1
ATOM 2284 N N . SER A 1 292 ? 0.355 -1.327 -38.826 1.00 84.12 292 SER A N 1
ATOM 2285 C CA . SER A 1 292 ? 0.397 -2.161 -40.040 1.00 84.12 292 SER A CA 1
ATOM 2286 C C . SER A 1 292 ? 0.183 -3.656 -39.783 1.00 84.12 292 SER A C 1
ATOM 2288 O O . SER A 1 292 ? -0.151 -4.389 -40.714 1.00 84.12 292 SER A O 1
ATOM 2290 N N . GLY A 1 293 ? 0.375 -4.124 -38.545 1.00 77.50 293 GLY A N 1
ATOM 2291 C CA . GLY A 1 293 ? 0.372 -5.549 -38.204 1.00 77.50 293 GLY A CA 1
ATOM 2292 C C . GLY A 1 293 ? 1.615 -6.307 -38.686 1.00 77.50 293 GLY A C 1
ATOM 2293 O O . GLY A 1 293 ? 1.609 -7.536 -38.681 1.00 77.50 293 GLY A O 1
ATOM 2294 N N . ILE A 1 294 ? 2.661 -5.597 -39.124 1.00 78.25 294 ILE A N 1
ATOM 2295 C CA . ILE A 1 294 ? 3.951 -6.178 -39.512 1.00 78.25 294 ILE A CA 1
ATOM 2296 C C . ILE A 1 294 ? 4.681 -6.695 -38.267 1.00 78.25 294 ILE A C 1
ATOM 2298 O O . ILE A 1 294 ? 4.740 -6.008 -37.245 1.00 78.25 294 ILE A O 1
ATOM 2302 N N . VAL A 1 295 ? 5.287 -7.880 -38.393 1.00 79.25 295 VAL A N 1
ATOM 2303 C CA . VAL A 1 295 ? 6.217 -8.445 -37.408 1.00 79.25 295 VAL A CA 1
ATOM 2304 C C . VAL A 1 295 ? 7.600 -8.566 -38.047 1.00 79.25 295 VAL A C 1
ATOM 2306 O O . VAL A 1 295 ? 7.809 -9.350 -38.977 1.00 79.25 295 VAL A O 1
ATOM 2309 N N . GLU A 1 296 ? 8.558 -7.790 -37.546 1.00 82.94 296 GLU A N 1
ATOM 2310 C CA . GLU A 1 296 ? 9.964 -7.894 -37.923 1.00 82.94 296 GLU A CA 1
ATOM 2311 C C . GLU A 1 296 ? 10.753 -8.686 -36.885 1.00 82.94 296 GLU A C 1
ATOM 2313 O O . GLU A 1 296 ? 10.851 -8.305 -35.719 1.00 82.94 296 GLU A O 1
ATOM 2318 N N . HIS A 1 297 ? 11.401 -9.756 -37.331 1.00 85.31 297 HIS A N 1
ATOM 2319 C CA . HIS A 1 297 ? 12.369 -10.488 -36.531 1.00 85.31 297 HIS A CA 1
ATOM 2320 C C . HIS A 1 297 ? 13.780 -10.041 -36.917 1.00 85.31 297 HIS A C 1
ATOM 2322 O O . HIS A 1 297 ? 14.168 -10.123 -38.083 1.00 85.31 297 HIS A O 1
ATOM 2328 N N . ARG A 1 298 ? 14.584 -9.611 -35.942 1.00 88.56 298 ARG A N 1
ATOM 2329 C CA . ARG A 1 298 ? 15.993 -9.248 -36.155 1.00 88.56 298 ARG A CA 1
ATOM 2330 C C . ARG A 1 298 ? 16.898 -10.043 -35.215 1.00 88.56 298 ARG A C 1
ATOM 2332 O O . ARG A 1 298 ? 16.581 -10.228 -34.040 1.00 88.56 298 ARG A O 1
ATOM 2339 N N . HIS A 1 299 ? 18.032 -10.521 -35.718 1.00 91.00 299 HIS A N 1
ATOM 2340 C CA . HIS A 1 299 ? 19.090 -11.150 -34.924 1.00 91.00 299 HIS A CA 1
ATOM 2341 C C . HIS A 1 299 ? 20.352 -10.304 -35.072 1.00 91.00 299 HIS A C 1
ATOM 2343 O O . HIS A 1 299 ? 20.889 -10.190 -36.170 1.00 91.00 299 HIS A O 1
ATOM 2349 N N . LEU A 1 300 ? 20.791 -9.671 -33.985 1.00 92.50 300 LEU A N 1
ATOM 2350 C CA . LEU A 1 300 ? 21.972 -8.814 -33.969 1.00 92.50 300 LEU A CA 1
ATOM 2351 C C . LEU A 1 300 ? 23.145 -9.552 -33.326 1.00 92.50 300 LEU A C 1
ATOM 2353 O O . LEU A 1 300 ? 22.990 -10.152 -32.263 1.00 92.50 300 LEU A O 1
ATOM 2357 N N . TRP A 1 301 ? 24.324 -9.435 -33.931 1.00 93.94 301 TRP A N 1
ATOM 2358 C CA . TRP A 1 301 ? 25.622 -9.748 -33.338 1.00 93.94 301 TRP A CA 1
ATOM 2359 C C . TRP A 1 301 ? 26.475 -8.481 -33.301 1.00 93.94 301 TRP A C 1
ATOM 2361 O O . TRP A 1 301 ? 26.429 -7.660 -34.219 1.00 93.94 301 TRP A O 1
ATOM 2371 N N . TYR A 1 302 ? 27.283 -8.350 -32.257 1.00 93.94 302 TYR A N 1
ATOM 2372 C CA . TYR A 1 302 ? 28.243 -7.268 -32.087 1.00 93.94 302 TYR A CA 1
ATOM 2373 C C . TYR A 1 302 ? 29.591 -7.825 -31.640 1.00 93.94 302 TYR A C 1
ATOM 2375 O O . TYR A 1 302 ? 29.654 -8.676 -30.748 1.00 93.94 302 TYR A O 1
ATOM 2383 N N . ASP A 1 303 ? 30.651 -7.301 -32.246 1.00 94.19 303 ASP A N 1
ATOM 2384 C CA . ASP A 1 303 ? 32.045 -7.578 -31.929 1.00 94.19 303 ASP A CA 1
ATOM 2385 C C . ASP A 1 303 ? 32.786 -6.241 -31.762 1.00 94.19 303 ASP A C 1
ATOM 2387 O O . ASP A 1 303 ? 32.976 -5.486 -32.715 1.00 94.19 303 ASP A O 1
ATOM 2391 N N . GLN A 1 304 ? 33.195 -5.931 -30.533 1.00 91.56 304 GLN A N 1
ATOM 2392 C CA . GLN A 1 304 ? 33.919 -4.711 -30.174 1.00 91.56 304 GLN A CA 1
ATOM 2393 C C . GLN A 1 304 ? 35.372 -4.711 -30.663 1.00 91.56 304 GLN A C 1
ATOM 2395 O O . GLN A 1 304 ? 35.957 -3.642 -30.833 1.00 91.56 304 GLN A O 1
ATOM 2400 N N . ASP A 1 305 ? 35.964 -5.886 -30.865 1.00 93.38 305 ASP A N 1
ATOM 2401 C CA . ASP A 1 305 ? 37.391 -6.049 -31.141 1.00 93.38 305 ASP A CA 1
ATOM 2402 C C . ASP A 1 305 ? 37.652 -5.982 -32.645 1.00 93.38 305 ASP A C 1
ATOM 2404 O O . ASP A 1 305 ? 38.542 -5.257 -33.092 1.00 93.38 305 ASP A O 1
ATOM 2408 N N . ALA A 1 306 ? 36.796 -6.643 -33.425 1.00 91.19 306 ALA A N 1
ATOM 2409 C CA . ALA A 1 306 ? 36.655 -6.407 -34.853 1.00 91.19 306 ALA A CA 1
ATOM 2410 C C . ALA A 1 306 ? 35.988 -5.053 -35.159 1.00 91.19 306 ALA A C 1
ATOM 2412 O O . ALA A 1 306 ? 36.086 -4.589 -36.285 1.00 91.19 306 ALA A O 1
ATOM 2413 N N . LYS A 1 307 ? 35.321 -4.407 -34.189 1.00 90.19 307 LYS A N 1
ATOM 2414 C CA . LYS A 1 307 ? 34.423 -3.246 -34.376 1.00 90.19 307 LYS A CA 1
ATOM 2415 C C . LYS A 1 307 ? 33.371 -3.475 -35.472 1.00 90.19 307 LYS A C 1
ATOM 2417 O O . LYS A 1 307 ? 33.193 -2.641 -36.362 1.00 90.19 307 LYS A O 1
ATOM 2422 N N . MET A 1 308 ? 32.676 -4.604 -35.399 1.00 90.75 308 MET A N 1
ATOM 2423 C CA . MET A 1 308 ? 31.669 -5.009 -36.376 1.00 90.75 308 MET A CA 1
ATOM 2424 C C . MET A 1 308 ? 30.293 -5.214 -35.742 1.00 90.75 308 MET A C 1
ATOM 2426 O O . MET A 1 308 ? 30.156 -5.632 -34.592 1.00 90.75 308 MET A O 1
ATOM 2430 N N . THR A 1 309 ? 29.260 -4.967 -36.540 1.00 91.88 309 THR A N 1
ATOM 2431 C CA . THR A 1 309 ? 27.893 -5.447 -36.307 1.00 91.88 309 THR A CA 1
ATOM 2432 C C . THR A 1 309 ? 27.482 -6.384 -37.430 1.00 91.88 309 THR A C 1
ATOM 2434 O O . THR A 1 309 ? 27.900 -6.210 -38.572 1.00 91.88 309 THR A O 1
ATOM 2437 N N . ARG A 1 310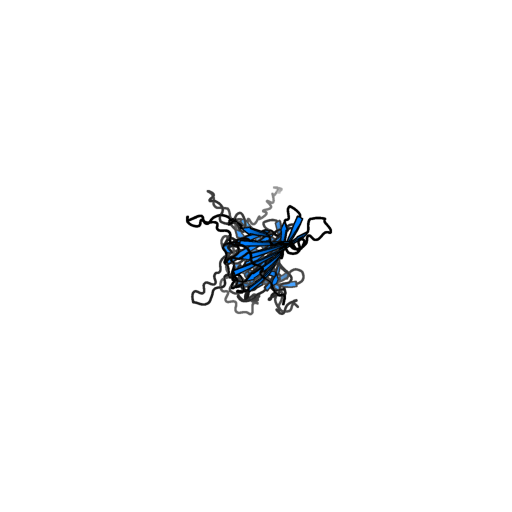 ? 26.618 -7.347 -37.116 1.00 91.25 310 ARG A N 1
ATOM 2438 C CA . ARG A 1 310 ? 25.804 -8.073 -38.095 1.00 91.25 310 ARG A CA 1
ATOM 2439 C C . ARG A 1 310 ? 24.351 -8.014 -37.639 1.00 91.25 310 ARG A C 1
ATOM 2441 O O . ARG A 1 310 ? 24.089 -8.203 -36.455 1.00 91.25 310 ARG A O 1
ATOM 2448 N N . VAL A 1 311 ? 23.424 -7.765 -38.554 1.00 89.88 311 VAL A N 1
ATOM 2449 C CA . VAL A 1 311 ? 21.979 -7.780 -38.314 1.00 89.88 311 VAL A CA 1
ATOM 2450 C C . VAL A 1 311 ? 21.326 -8.628 -39.395 1.00 89.88 311 VAL A C 1
ATOM 2452 O O . VAL A 1 311 ? 21.328 -8.243 -40.563 1.00 89.88 311 VAL A O 1
ATOM 2455 N N . ASP A 1 312 ? 20.766 -9.769 -39.000 1.00 87.50 312 ASP A N 1
ATOM 2456 C CA . ASP A 1 312 ? 19.958 -10.608 -39.883 1.00 87.50 312 ASP A CA 1
ATOM 2457 C C . ASP A 1 312 ? 18.489 -10.243 -39.692 1.00 87.50 312 ASP A C 1
ATOM 2459 O O . ASP A 1 312 ? 17.932 -10.422 -38.605 1.00 87.50 312 ASP A O 1
ATOM 2463 N N . TYR A 1 313 ? 17.871 -9.746 -40.756 1.00 83.38 313 TYR A N 1
ATOM 2464 C CA . TYR A 1 313 ? 16.459 -9.403 -40.831 1.00 83.38 313 TYR A CA 1
ATOM 2465 C C . TYR A 1 313 ? 15.672 -10.595 -41.373 1.00 83.38 313 TYR A C 1
ATOM 2467 O O . TYR A 1 313 ? 16.058 -11.209 -42.369 1.00 83.38 313 TYR A O 1
ATOM 2475 N N . ARG A 1 314 ? 14.533 -10.893 -40.751 1.00 78.44 314 ARG A N 1
ATOM 2476 C CA . ARG A 1 314 ? 13.491 -11.775 -41.281 1.00 78.44 314 ARG A CA 1
ATOM 2477 C C . ARG A 1 314 ? 12.164 -11.043 -41.179 1.00 78.44 314 ARG A C 1
ATOM 2479 O O . ARG A 1 314 ? 11.734 -10.663 -40.091 1.00 78.44 314 ARG A O 1
ATOM 2486 N N . TYR A 1 315 ? 11.545 -10.839 -42.328 1.00 66.44 315 TYR A N 1
ATOM 2487 C CA . TYR A 1 315 ? 10.288 -10.125 -42.468 1.00 66.44 315 TYR A CA 1
ATOM 2488 C C . TYR A 1 315 ? 9.168 -11.142 -42.719 1.00 66.44 315 TYR A C 1
ATOM 2490 O O . TYR A 1 315 ? 9.320 -12.046 -43.542 1.00 66.44 315 TYR A O 1
ATOM 2498 N N . GLU A 1 316 ? 8.057 -11.019 -41.994 1.00 63.38 316 GLU A N 1
ATOM 2499 C CA . GLU A 1 316 ? 6.844 -11.804 -42.242 1.00 63.38 316 GLU A CA 1
ATOM 2500 C C . GLU A 1 316 ? 5.750 -10.851 -42.756 1.00 63.38 316 GLU A C 1
ATOM 2502 O O . GLU A 1 316 ? 5.130 -10.138 -41.961 1.00 63.38 316 GLU A O 1
ATOM 2507 N N . PRO A 1 317 ? 5.519 -10.774 -44.086 1.00 59.12 317 PRO A N 1
ATOM 2508 C CA . PRO A 1 317 ? 4.506 -9.883 -44.639 1.00 59.12 317 PRO A CA 1
ATOM 2509 C C . PRO A 1 317 ? 3.100 -10.340 -44.210 1.00 59.12 317 PRO A C 1
ATOM 2511 O O . PRO A 1 317 ? 2.766 -11.516 -44.420 1.00 59.12 317 PRO A O 1
ATOM 2514 N N . PRO A 1 318 ? 2.239 -9.441 -43.686 1.00 52.69 318 PRO A N 1
ATOM 2515 C CA . PRO A 1 318 ? 0.899 -9.795 -43.224 1.00 52.69 318 PRO A CA 1
ATOM 2516 C C . PRO A 1 318 ? 0.085 -10.570 -44.271 1.00 52.69 318 PRO A C 1
ATOM 2518 O O . PRO A 1 318 ? -0.238 -10.066 -45.345 1.00 52.69 318 PRO A O 1
ATOM 2521 N N . GLY A 1 319 ? -0.260 -11.818 -43.944 1.00 53.84 319 GLY A N 1
ATOM 2522 C CA . GLY A 1 319 ? -1.094 -12.690 -44.777 1.00 53.84 319 GLY A CA 1
ATOM 2523 C C . GLY A 1 319 ? -0.373 -13.464 -45.888 1.00 53.84 319 GLY A C 1
ATOM 2524 O O . GLY A 1 319 ? -1.017 -14.277 -46.550 1.00 53.84 319 GLY A O 1
ATOM 2525 N N . SER A 1 320 ? 0.938 -13.286 -46.089 1.00 51.06 320 SER A N 1
ATOM 2526 C CA . SER A 1 320 ? 1.692 -14.117 -47.035 1.00 51.06 320 SER A CA 1
ATOM 2527 C C . SER A 1 320 ? 2.288 -15.348 -46.344 1.00 51.06 320 SER A C 1
ATOM 2529 O O . SER A 1 320 ? 3.121 -15.238 -45.452 1.00 51.06 320 SER A O 1
ATOM 2531 N N . GLY A 1 321 ? 1.906 -16.548 -46.791 1.00 51.41 321 GLY A N 1
ATOM 2532 C CA . GLY A 1 321 ? 2.526 -17.815 -46.368 1.00 51.41 321 GLY A CA 1
ATOM 2533 C C . GLY A 1 321 ? 3.916 -18.053 -46.978 1.00 51.41 321 GLY A C 1
ATOM 2534 O O . GLY A 1 321 ? 4.260 -19.190 -47.290 1.00 51.41 321 GLY A O 1
ATOM 2535 N N . GLN A 1 322 ? 4.672 -16.983 -47.230 1.00 47.66 322 GLN A N 1
ATOM 2536 C CA . GLN A 1 322 ? 6.000 -16.997 -47.830 1.00 47.66 322 GLN A CA 1
ATOM 2537 C C . GLN A 1 322 ? 6.957 -16.250 -46.905 1.00 47.66 322 GLN A C 1
ATOM 2539 O O . GLN A 1 322 ? 6.921 -15.025 -46.821 1.00 47.66 322 GLN A O 1
ATOM 2544 N N . TYR A 1 323 ? 7.836 -16.993 -46.235 1.00 51.84 323 TYR A N 1
ATOM 2545 C CA . TYR A 1 323 ? 8.987 -16.403 -45.562 1.00 51.84 323 TYR A CA 1
ATOM 2546 C C . TYR A 1 323 ? 9.852 -15.692 -46.608 1.00 51.84 323 TYR A C 1
ATOM 2548 O O . TYR A 1 323 ? 10.354 -16.338 -47.530 1.00 51.84 323 TYR A O 1
ATOM 2556 N N . THR A 1 324 ? 10.055 -14.382 -46.476 1.00 54.56 324 THR A N 1
ATOM 2557 C CA . THR A 1 324 ? 11.125 -13.723 -47.231 1.00 54.56 324 THR A CA 1
ATOM 2558 C C . THR A 1 324 ? 12.456 -14.137 -46.608 1.00 54.56 324 THR A C 1
ATOM 2560 O O . THR A 1 324 ? 12.622 -14.012 -45.391 1.00 54.56 324 THR A O 1
ATOM 2563 N N . ASN A 1 325 ? 13.377 -14.658 -47.423 1.00 58.94 325 ASN A N 1
ATOM 2564 C CA . ASN A 1 325 ? 14.686 -15.129 -46.962 1.00 58.94 325 ASN A CA 1
ATOM 2565 C C . ASN A 1 325 ? 15.479 -14.027 -46.237 1.00 58.94 325 ASN A C 1
ATOM 2567 O O . ASN A 1 325 ? 15.206 -12.836 -46.388 1.00 58.94 325 ASN A O 1
ATOM 2571 N N . GLY A 1 326 ? 16.443 -14.444 -45.413 1.00 66.31 326 GLY A N 1
ATOM 2572 C CA . GLY A 1 326 ? 17.147 -13.540 -44.512 1.00 66.31 326 GLY A CA 1
ATOM 2573 C C . GLY A 1 326 ? 18.038 -12.542 -45.249 1.00 66.31 326 GLY A C 1
ATOM 2574 O O . GLY A 1 326 ? 18.954 -12.938 -45.966 1.00 66.31 326 GLY A O 1
ATOM 2575 N N . ILE A 1 327 ? 17.823 -11.249 -45.007 1.00 77.19 327 ILE A N 1
ATOM 2576 C CA . ILE A 1 327 ? 18.774 -10.207 -45.408 1.00 77.19 327 ILE A CA 1
ATOM 2577 C C . ILE A 1 327 ? 19.781 -10.052 -44.270 1.00 77.19 327 ILE A C 1
ATOM 2579 O O . ILE A 1 327 ? 19.385 -9.826 -43.130 1.00 77.19 327 ILE A O 1
ATOM 2583 N N . SER A 1 328 ? 21.075 -10.149 -44.564 1.00 83.06 328 SER A N 1
ATOM 2584 C CA . SER A 1 328 ? 22.157 -9.948 -43.592 1.00 83.06 328 SER A CA 1
ATOM 2585 C C . SER A 1 328 ? 22.862 -8.620 -43.870 1.00 83.06 328 SER A C 1
ATOM 2587 O O . SER A 1 328 ? 23.480 -8.459 -44.921 1.00 83.06 328 SER A O 1
ATOM 2589 N N . SER A 1 329 ? 22.806 -7.668 -42.938 1.00 84.62 329 SER A N 1
ATOM 2590 C CA . SER A 1 329 ? 23.573 -6.415 -43.013 1.00 84.62 329 SER A CA 1
ATOM 2591 C C . SER A 1 329 ? 24.760 -6.457 -42.058 1.00 84.62 329 SER A C 1
ATOM 2593 O O . SER A 1 329 ? 24.591 -6.751 -40.876 1.00 84.62 329 SER A O 1
ATOM 2595 N N . ILE A 1 330 ? 25.964 -6.175 -42.554 1.00 87.38 330 ILE A N 1
ATOM 2596 C CA . ILE A 1 330 ? 27.210 -6.164 -41.780 1.00 87.38 330 ILE A CA 1
ATOM 2597 C C . ILE A 1 330 ? 27.778 -4.745 -41.787 1.00 87.38 330 ILE A C 1
ATOM 2599 O O . ILE A 1 330 ? 28.153 -4.242 -42.844 1.00 87.38 330 ILE A O 1
ATOM 2603 N N . GLY A 1 331 ? 27.853 -4.105 -40.621 1.00 87.12 331 GLY A N 1
ATOM 2604 C CA . GLY A 1 331 ? 28.469 -2.787 -40.451 1.00 87.12 331 GLY A CA 1
ATOM 2605 C C . GLY A 1 331 ? 29.896 -2.903 -39.918 1.00 87.12 331 GLY A C 1
ATOM 2606 O O . GLY A 1 331 ? 30.104 -3.555 -38.895 1.00 87.12 331 GLY A O 1
ATOM 2607 N N . ASP A 1 332 ? 30.859 -2.252 -40.572 1.00 86.12 332 ASP A N 1
ATOM 2608 C CA . ASP A 1 332 ? 32.248 -2.131 -40.110 1.00 86.12 332 ASP A CA 1
ATOM 2609 C C . ASP A 1 332 ? 32.562 -0.687 -39.680 1.00 86.12 332 ASP A C 1
ATOM 2611 O O . ASP A 1 332 ? 32.528 0.253 -40.480 1.00 86.12 332 ASP A O 1
ATOM 2615 N N . PHE A 1 333 ? 32.917 -0.504 -38.406 1.00 82.56 333 PHE A N 1
ATOM 2616 C CA . PHE A 1 333 ? 33.276 0.806 -37.858 1.00 82.56 333 PHE A CA 1
ATOM 2617 C C . PHE A 1 333 ? 34.769 1.149 -38.017 1.00 82.56 333 PHE A C 1
ATOM 2619 O O . PHE A 1 333 ? 35.174 2.253 -37.653 1.00 82.56 333 PHE A O 1
ATOM 2626 N N . ASN A 1 334 ? 35.611 0.259 -38.560 1.00 82.69 334 ASN A N 1
ATOM 2627 C CA . ASN A 1 334 ? 37.009 0.587 -38.876 1.00 82.69 334 ASN A CA 1
ATOM 2628 C C . ASN A 1 334 ? 37.144 1.398 -40.168 1.00 82.69 334 ASN A C 1
ATOM 2630 O O . ASN A 1 334 ? 38.034 2.242 -40.260 1.00 82.69 334 ASN A O 1
ATOM 2634 N N . THR A 1 335 ? 36.285 1.140 -41.157 1.00 76.12 335 THR A N 1
ATOM 2635 C CA . THR A 1 335 ? 36.321 1.794 -42.478 1.00 76.12 335 THR A CA 1
ATOM 2636 C C . THR A 1 335 ? 35.466 3.062 -42.581 1.00 76.12 335 THR A C 1
ATOM 2638 O O . THR A 1 335 ? 35.492 3.718 -43.619 1.00 76.12 335 THR A O 1
ATOM 2641 N N . GLY A 1 336 ? 34.776 3.454 -41.502 1.00 58.50 336 GLY A N 1
ATOM 2642 C CA . GLY A 1 336 ? 33.982 4.687 -41.429 1.00 58.50 336 GLY A CA 1
ATOM 2643 C C . GLY A 1 336 ? 32.541 4.507 -41.911 1.00 58.50 336 GLY A C 1
ATOM 2644 O O . GLY A 1 336 ? 32.172 5.029 -42.957 1.00 58.50 336 GLY A O 1
ATOM 2645 N N . SER A 1 337 ? 31.735 3.777 -41.132 1.00 57.00 337 SER A N 1
ATOM 2646 C CA . SER A 1 337 ? 30.299 3.541 -41.384 1.00 57.00 337 SER A CA 1
ATOM 2647 C C . SER A 1 337 ? 29.981 2.812 -42.705 1.00 57.00 337 SER A C 1
ATOM 2649 O O . SER A 1 337 ? 28.920 3.016 -43.299 1.00 57.00 337 SER A O 1
ATOM 2651 N N . VAL A 1 338 ? 30.865 1.922 -43.175 1.00 59.31 338 VAL A N 1
ATOM 2652 C CA . VAL A 1 338 ? 30.565 1.080 -44.346 1.00 59.31 338 VAL A CA 1
ATOM 2653 C C . VAL A 1 338 ? 29.628 -0.056 -43.938 1.00 59.31 338 VAL A C 1
ATOM 2655 O O . VAL A 1 338 ? 29.897 -0.786 -42.982 1.00 59.31 338 VAL A O 1
ATOM 2658 N N . SER A 1 339 ? 28.541 -0.221 -44.695 1.00 60.59 339 SER A N 1
ATOM 2659 C CA . SER A 1 339 ? 27.617 -1.349 -44.561 1.00 60.59 339 SER A CA 1
ATOM 2660 C C . SER A 1 339 ? 27.686 -2.257 -45.788 1.00 60.59 339 SER A C 1
ATOM 2662 O O . SER A 1 339 ? 27.713 -1.791 -46.929 1.00 60.59 339 SER A O 1
ATOM 2664 N N . PHE A 1 340 ? 27.707 -3.562 -45.553 1.00 66.56 340 PHE A N 1
ATOM 2665 C CA . PHE A 1 340 ? 27.623 -4.587 -46.584 1.00 66.56 340 PHE A CA 1
ATOM 2666 C C . PHE A 1 340 ? 26.303 -5.323 -46.409 1.00 66.56 340 PHE A C 1
ATOM 2668 O O . PHE A 1 340 ? 26.097 -5.976 -45.387 1.00 66.56 340 PHE A O 1
ATOM 2675 N N . THR A 1 341 ? 25.412 -5.235 -47.394 1.00 63.38 341 THR A N 1
ATOM 2676 C CA . THR A 1 341 ? 24.171 -6.015 -47.389 1.00 63.38 341 THR A CA 1
ATOM 2677 C C . THR A 1 341 ? 24.330 -7.237 -48.286 1.00 63.38 341 THR A C 1
ATOM 2679 O O . THR A 1 341 ? 24.714 -7.122 -49.453 1.00 63.38 341 THR A O 1
ATOM 2682 N N . ALA A 1 342 ? 24.037 -8.407 -47.724 1.00 61.03 342 ALA A N 1
ATOM 2683 C CA . ALA A 1 342 ? 23.944 -9.680 -48.419 1.00 61.03 342 ALA A CA 1
ATOM 2684 C C . ALA A 1 342 ? 22.497 -10.192 -48.351 1.00 61.03 342 ALA A C 1
ATOM 2686 O O . ALA A 1 342 ? 21.871 -10.170 -47.291 1.00 61.03 342 ALA A O 1
ATOM 2687 N N . ASP A 1 343 ? 21.983 -10.649 -49.487 1.00 53.25 343 ASP A N 1
ATOM 2688 C CA . ASP A 1 343 ? 20.664 -11.265 -49.633 1.00 53.25 343 ASP A CA 1
ATOM 2689 C C . ASP A 1 343 ? 20.865 -12.741 -50.003 1.00 53.25 343 ASP A C 1
ATOM 2691 O O . ASP A 1 343 ? 21.521 -13.041 -51.005 1.00 53.25 343 ASP A O 1
ATOM 2695 N N . ASP A 1 344 ? 20.309 -13.656 -49.201 1.00 55.41 344 ASP A N 1
ATOM 2696 C CA . ASP A 1 344 ? 20.389 -15.110 -49.419 1.00 55.41 344 ASP A CA 1
ATOM 2697 C C . ASP A 1 344 ? 19.821 -15.553 -50.788 1.00 55.41 344 ASP A C 1
ATOM 2699 O O . ASP A 1 344 ? 20.136 -16.649 -51.257 1.00 55.41 344 ASP A O 1
ATOM 2703 N N . TRP A 1 345 ? 19.017 -14.724 -51.473 1.00 45.94 345 TRP A N 1
ATOM 2704 C CA . TRP A 1 345 ? 18.542 -15.008 -52.835 1.00 45.94 345 TRP A CA 1
ATOM 2705 C C . TRP A 1 345 ? 19.623 -14.932 -53.924 1.00 45.94 345 TRP A C 1
ATOM 2707 O O . TRP A 1 345 ? 19.453 -15.548 -54.980 1.00 45.94 345 TRP A O 1
ATOM 2717 N N . LEU A 1 346 ? 20.713 -14.182 -53.721 1.00 43.66 346 LEU A N 1
ATOM 2718 C CA . LEU A 1 346 ? 21.718 -13.920 -54.759 1.00 43.66 346 LEU A CA 1
ATOM 2719 C C . LEU A 1 346 ? 23.084 -14.496 -54.390 1.00 43.66 346 LEU A C 1
ATOM 2721 O O . LEU A 1 346 ? 23.913 -13.854 -53.746 1.00 43.66 346 LEU A O 1
ATOM 2725 N N . THR A 1 347 ? 23.353 -15.701 -54.899 1.00 38.31 347 THR A N 1
ATOM 2726 C CA . THR A 1 347 ? 24.620 -16.425 -54.732 1.00 38.31 347 THR A CA 1
ATOM 2727 C C . THR A 1 347 ? 25.841 -15.572 -55.113 1.00 38.31 347 THR A C 1
ATOM 2729 O O . THR A 1 347 ? 26.217 -15.491 -56.283 1.00 38.31 347 THR A O 1
ATOM 2732 N N . GLY A 1 348 ? 26.494 -14.975 -54.111 1.00 40.97 348 GLY A N 1
ATOM 2733 C CA . GLY A 1 348 ? 27.803 -14.324 -54.231 1.00 40.97 348 GLY A CA 1
ATOM 2734 C C . GLY A 1 348 ? 27.822 -12.821 -54.547 1.00 40.97 348 GLY A C 1
ATOM 2735 O O . GLY A 1 348 ? 28.910 -12.295 -54.778 1.00 40.97 348 GLY A O 1
ATOM 2736 N N . LEU A 1 349 ? 26.687 -12.108 -54.545 1.00 42.25 349 LEU A N 1
ATOM 2737 C CA . LEU A 1 349 ? 26.661 -10.658 -54.813 1.00 42.25 349 LEU A CA 1
ATOM 2738 C C . LEU A 1 349 ? 26.637 -9.814 -53.528 1.00 42.25 349 LEU A C 1
ATOM 2740 O O . LEU A 1 349 ? 25.583 -9.405 -53.048 1.00 42.25 349 LEU A O 1
ATOM 2744 N N . PHE A 1 350 ? 27.825 -9.488 -53.013 1.00 46.34 350 PHE A N 1
ATOM 2745 C CA . PHE A 1 350 ? 27.991 -8.419 -52.022 1.00 46.34 350 PHE A CA 1
ATOM 2746 C C . PHE A 1 350 ? 27.749 -7.049 -52.672 1.00 46.34 350 PHE A C 1
ATOM 2748 O O . PHE A 1 350 ? 28.524 -6.639 -53.537 1.00 46.34 350 PHE A O 1
ATOM 2755 N N . ASN A 1 351 ? 26.738 -6.309 -52.208 1.00 45.59 351 ASN A N 1
ATOM 2756 C CA . ASN A 1 351 ? 26.572 -4.892 -52.536 1.00 45.59 351 ASN A CA 1
ATOM 2757 C C . ASN A 1 351 ? 27.146 -4.021 -51.398 1.00 45.59 351 ASN A C 1
ATOM 2759 O O . ASN A 1 351 ? 26.572 -4.000 -50.306 1.00 45.59 351 ASN A O 1
ATOM 2763 N N . PRO A 1 352 ? 28.268 -3.304 -51.612 1.00 42.69 352 PRO A N 1
ATOM 2764 C CA . PRO A 1 352 ? 28.783 -2.344 -50.641 1.00 42.69 352 PRO A CA 1
ATOM 2765 C C . PRO A 1 352 ? 27.977 -1.038 -50.705 1.00 42.69 352 PRO A C 1
ATOM 2767 O O . PRO A 1 352 ? 28.093 -0.266 -51.659 1.00 42.69 352 PRO A O 1
ATOM 2770 N N . SER A 1 353 ? 27.180 -0.772 -49.672 1.00 44.56 353 SER A N 1
ATOM 2771 C CA . SER A 1 353 ? 26.401 0.458 -49.516 1.00 44.56 353 SER A CA 1
ATOM 2772 C C . SER A 1 353 ? 27.058 1.385 -48.492 1.00 44.56 353 SER A C 1
ATOM 2774 O O . SER A 1 353 ? 27.011 1.155 -47.281 1.00 44.56 353 SER A O 1
ATOM 2776 N N . ALA A 1 354 ? 27.658 2.472 -48.977 1.00 34.75 354 ALA A N 1
ATOM 2777 C CA . ALA A 1 354 ? 28.110 3.560 -48.117 1.00 34.75 354 ALA A CA 1
ATOM 2778 C C . ALA A 1 354 ? 26.887 4.300 -47.549 1.00 34.75 354 ALA A C 1
ATOM 2780 O O . ALA A 1 354 ? 26.156 4.955 -48.294 1.00 34.75 354 ALA A O 1
ATOM 2781 N N . ILE A 1 355 ? 26.662 4.188 -46.239 1.00 37.12 355 ILE A N 1
ATOM 2782 C CA . ILE A 1 355 ? 25.619 4.945 -45.547 1.00 37.12 355 ILE A CA 1
ATOM 2783 C C . ILE A 1 355 ? 26.188 6.323 -45.207 1.00 37.12 355 ILE A C 1
ATOM 2785 O O . ILE A 1 355 ? 27.158 6.438 -44.465 1.00 37.12 355 ILE A O 1
ATOM 2789 N N . LEU A 1 356 ? 25.566 7.376 -45.741 1.00 31.33 356 LEU A N 1
ATOM 2790 C CA . LEU A 1 356 ? 25.692 8.720 -45.177 1.00 31.33 356 LEU A CA 1
ATOM 2791 C C . LEU A 1 356 ? 24.844 8.778 -43.900 1.00 31.33 356 LEU A C 1
ATOM 2793 O O . LEU A 1 356 ? 23.677 8.385 -43.923 1.00 31.33 356 LEU A O 1
ATOM 2797 N N . ASP A 1 357 ? 25.446 9.227 -42.798 1.00 28.62 357 ASP A N 1
ATOM 2798 C CA . ASP A 1 357 ? 24.923 9.021 -41.443 1.00 28.62 357 ASP A CA 1
ATOM 2799 C C . ASP A 1 357 ? 23.492 9.556 -41.228 1.00 28.62 357 ASP A C 1
ATOM 2801 O O . ASP A 1 357 ? 23.266 10.758 -41.066 1.00 28.62 357 ASP A O 1
ATOM 2805 N N . PHE A 1 358 ? 22.527 8.644 -41.082 1.00 28.52 358 PHE A N 1
ATOM 2806 C CA . PHE A 1 358 ? 21.236 8.940 -40.454 1.00 28.52 358 PHE A CA 1
ATOM 2807 C C . PHE A 1 358 ? 21.361 8.860 -38.925 1.00 28.52 358 PHE A C 1
ATOM 2809 O O . PHE A 1 358 ? 20.856 7.943 -38.277 1.00 28.52 358 PHE A O 1
ATOM 2816 N N . LEU A 1 359 ? 22.040 9.846 -38.331 1.00 27.55 359 LEU A N 1
ATOM 2817 C CA . LEU A 1 359 ? 21.994 10.053 -36.882 1.00 27.55 359 LEU A CA 1
ATOM 2818 C C . LEU A 1 359 ? 20.587 10.527 -36.467 1.00 27.55 359 LEU A C 1
ATOM 2820 O O . LEU A 1 359 ? 20.118 11.546 -36.987 1.00 27.55 359 LEU A O 1
ATOM 2824 N N . PRO A 1 360 ? 19.916 9.872 -35.501 1.00 30.06 360 PRO A N 1
ATOM 2825 C CA . PRO A 1 360 ? 18.676 10.394 -34.943 1.00 30.06 360 PRO A CA 1
ATOM 2826 C C . PRO A 1 360 ? 18.970 11.675 -34.148 1.00 30.06 360 PRO A C 1
ATOM 2828 O O . PRO A 1 360 ? 19.663 11.641 -33.137 1.00 30.06 360 PRO A O 1
ATOM 2831 N N . TYR A 1 361 ? 18.445 12.802 -34.639 1.00 32.19 361 TYR A N 1
ATOM 2832 C CA . TYR A 1 361 ? 18.352 14.119 -33.992 1.00 32.19 361 TYR A CA 1
ATOM 2833 C C . TYR A 1 361 ? 19.427 14.490 -32.942 1.00 32.19 361 TYR A C 1
ATOM 2835 O O . TYR A 1 361 ? 19.240 14.289 -31.744 1.00 32.19 361 TYR A O 1
ATOM 2843 N N . GLY A 1 362 ? 20.438 15.265 -33.364 1.00 32.91 362 GLY A N 1
ATOM 2844 C CA . GLY A 1 362 ? 20.859 16.406 -32.530 1.00 32.91 362 GLY A CA 1
ATOM 2845 C C . GLY A 1 362 ? 22.312 16.529 -32.062 1.00 32.91 362 GLY A C 1
ATOM 2846 O O . GLY A 1 362 ? 22.542 17.290 -31.127 1.00 32.91 362 GLY A O 1
ATOM 2847 N N . LEU A 1 363 ? 23.302 15.894 -32.700 1.00 29.77 363 LEU A N 1
ATOM 2848 C CA . LEU A 1 363 ? 24.723 16.230 -32.488 1.00 29.77 363 LEU A CA 1
ATOM 2849 C C . LEU A 1 363 ? 25.424 16.532 -33.822 1.00 29.77 363 LEU A C 1
ATOM 2851 O O . LEU A 1 363 ? 25.280 15.782 -34.782 1.00 29.77 363 LEU A O 1
ATOM 2855 N N . ARG A 1 364 ? 26.177 17.642 -33.889 1.00 29.19 364 ARG A N 1
ATOM 2856 C CA . ARG A 1 364 ? 26.971 18.039 -35.068 1.00 29.19 364 ARG A CA 1
ATOM 2857 C C . ARG A 1 364 ? 28.449 17.660 -34.888 1.00 29.19 364 ARG A C 1
ATOM 2859 O O . ARG A 1 364 ? 29.052 18.137 -33.925 1.00 29.19 364 ARG A O 1
ATOM 2866 N N . PRO A 1 365 ? 29.064 16.918 -35.823 1.00 30.98 365 PRO A N 1
ATOM 2867 C CA . PRO A 1 365 ? 30.518 16.885 -35.986 1.00 30.98 365 PRO A CA 1
ATOM 2868 C C . PRO A 1 365 ? 31.053 18.220 -36.556 1.00 30.98 365 PRO A C 1
ATOM 2870 O O . PRO A 1 365 ? 30.288 18.967 -37.174 1.00 30.98 365 PRO A O 1
ATOM 2873 N N . PRO A 1 366 ? 32.348 18.543 -36.370 1.00 32.97 366 PRO A N 1
ATOM 2874 C CA . PRO A 1 366 ? 32.976 19.734 -36.945 1.00 32.97 366 PRO A CA 1
ATOM 2875 C C . PRO A 1 366 ? 33.344 19.560 -38.429 1.00 32.97 366 PRO A C 1
ATOM 2877 O O . PRO A 1 366 ? 33.517 18.449 -38.925 1.00 32.97 366 PRO A O 1
ATOM 2880 N N . GLU A 1 367 ? 33.516 20.678 -39.135 1.00 33.28 367 GLU A N 1
ATOM 2881 C CA . GLU A 1 367 ? 33.870 20.701 -40.557 1.00 33.28 367 GLU A CA 1
ATOM 2882 C C . GLU A 1 367 ? 35.304 20.213 -40.831 1.00 33.28 367 GLU A C 1
ATOM 2884 O O . GLU A 1 367 ? 36.272 20.837 -40.391 1.00 33.28 367 GLU A O 1
ATOM 2889 N N . ARG A 1 368 ? 35.441 19.183 -41.677 1.00 29.16 368 ARG A N 1
ATOM 2890 C CA . ARG A 1 368 ? 36.370 19.191 -42.827 1.00 29.16 368 ARG A CA 1
ATOM 2891 C C . ARG A 1 368 ? 36.119 18.009 -43.762 1.00 29.16 368 ARG A C 1
ATOM 2893 O O . ARG A 1 368 ? 36.316 16.862 -43.380 1.00 29.16 368 ARG A O 1
ATOM 2900 N N . ALA A 1 369 ? 35.757 18.312 -45.004 1.00 29.41 369 ALA A N 1
ATOM 2901 C CA . ALA A 1 369 ? 35.736 17.353 -46.101 1.00 29.41 369 ALA A CA 1
ATOM 2902 C C . ALA A 1 369 ? 36.757 17.792 -47.158 1.00 29.41 369 ALA A C 1
ATOM 2904 O O . ALA A 1 369 ? 36.536 18.783 -47.849 1.00 29.41 369 ALA A O 1
ATOM 2905 N N . ASP A 1 370 ? 37.860 17.051 -47.282 1.00 29.84 370 ASP A N 1
ATOM 2906 C CA . ASP A 1 370 ? 38.791 17.166 -48.408 1.00 29.84 370 ASP A CA 1
ATOM 2907 C C . ASP A 1 370 ? 38.605 15.955 -49.329 1.00 29.84 370 ASP A C 1
ATOM 2909 O O . ASP A 1 370 ? 38.754 14.802 -48.921 1.00 29.84 370 ASP A O 1
ATOM 2913 N N . ASN A 1 371 ? 38.241 16.214 -50.585 1.00 30.95 371 ASN A N 1
ATOM 2914 C CA . ASN A 1 371 ? 37.924 15.171 -51.557 1.00 30.95 371 ASN A CA 1
ATOM 2915 C C . ASN A 1 371 ? 39.187 14.510 -52.123 1.00 30.95 371 ASN A C 1
ATOM 2917 O O . ASN A 1 371 ? 40.006 15.184 -52.752 1.00 30.95 371 ASN A O 1
ATOM 2921 N N . GLN A 1 372 ? 39.267 13.174 -52.074 1.00 26.98 372 GLN A N 1
ATOM 2922 C CA . GLN A 1 372 ? 39.992 12.429 -53.110 1.00 26.98 372 GLN A CA 1
ATOM 2923 C C . GLN A 1 372 ? 39.529 10.970 -53.258 1.00 26.98 372 GLN A C 1
ATOM 2925 O O . GLN A 1 372 ? 40.040 10.058 -52.612 1.00 26.98 372 GLN A O 1
ATOM 2930 N N . PHE A 1 373 ? 38.604 10.732 -54.192 1.00 28.77 373 PHE A N 1
ATOM 2931 C CA . PHE A 1 373 ? 38.365 9.389 -54.723 1.00 28.77 373 PHE A CA 1
ATOM 2932 C C . PHE A 1 373 ? 39.611 8.896 -55.475 1.00 28.77 373 PHE A C 1
ATOM 2934 O O . PHE A 1 373 ? 40.052 9.530 -56.436 1.00 28.77 373 PHE A O 1
ATOM 2941 N N . LYS A 1 374 ? 40.133 7.725 -55.098 1.00 26.56 374 LYS A N 1
ATOM 2942 C CA . LYS A 1 374 ? 41.017 6.914 -55.947 1.00 26.56 374 LYS A CA 1
ATOM 2943 C C . LYS A 1 374 ? 40.537 5.471 -55.946 1.00 26.56 374 LYS A C 1
ATOM 2945 O O . LYS A 1 374 ? 40.581 4.790 -54.928 1.00 26.56 374 LYS A O 1
ATOM 2950 N N . SER A 1 375 ? 40.095 5.009 -57.110 1.00 33.91 375 SER A N 1
ATOM 2951 C CA . SER A 1 375 ? 39.728 3.618 -57.349 1.00 33.91 375 SER A CA 1
ATOM 2952 C C . SER A 1 375 ? 40.956 2.709 -57.243 1.00 33.91 375 SER A C 1
ATOM 2954 O O . SER A 1 375 ? 41.878 2.820 -58.053 1.00 33.91 375 SER A O 1
ATOM 2956 N N . ALA A 1 376 ? 40.940 1.777 -56.293 1.00 29.48 376 ALA A N 1
ATOM 2957 C CA . ALA A 1 376 ? 41.851 0.638 -56.235 1.00 29.48 376 ALA A CA 1
ATOM 2958 C C . ALA A 1 376 ? 41.010 -0.646 -56.282 1.00 29.48 376 ALA A C 1
ATOM 2960 O O . ALA A 1 376 ? 40.006 -0.757 -55.583 1.00 29.48 376 ALA A O 1
ATOM 2961 N N . GLY A 1 377 ? 41.367 -1.576 -57.169 1.00 26.52 377 GLY A N 1
ATOM 2962 C CA . GLY A 1 377 ? 40.501 -2.706 -57.514 1.00 26.52 377 GLY A CA 1
ATOM 2963 C C . GLY A 1 377 ? 40.409 -3.778 -56.428 1.00 26.52 377 GLY A C 1
ATOM 2964 O O . GLY A 1 377 ? 41.397 -4.086 -55.759 1.00 26.52 377 GLY A O 1
ATOM 2965 N N . CYS A 1 378 ? 39.236 -4.405 -56.320 1.00 23.95 378 CYS A N 1
ATOM 2966 C CA . CYS A 1 378 ? 39.040 -5.610 -55.522 1.00 23.95 378 CYS A CA 1
ATOM 2967 C C . CYS A 1 378 ? 40.036 -6.707 -55.938 1.00 23.95 378 CYS A C 1
ATOM 2969 O O . CYS A 1 378 ? 40.215 -6.988 -57.125 1.00 23.95 378 CYS A O 1
ATOM 2971 N N . ARG A 1 379 ? 40.640 -7.373 -54.951 1.00 26.84 379 ARG A N 1
ATOM 2972 C CA . ARG A 1 379 ? 41.267 -8.689 -55.119 1.00 26.84 379 ARG A CA 1
ATOM 2973 C C . ARG A 1 379 ? 40.526 -9.689 -54.241 1.00 26.84 379 ARG A C 1
ATOM 2975 O O . ARG A 1 379 ? 40.099 -9.342 -53.145 1.00 26.84 379 ARG A O 1
ATOM 2982 N N . ASN A 1 380 ? 40.365 -10.905 -54.752 1.00 27.48 380 ASN A N 1
ATOM 2983 C CA . ASN A 1 380 ? 39.518 -11.936 -54.158 1.00 27.48 380 ASN A CA 1
ATOM 2984 C C . ASN A 1 380 ? 39.935 -12.256 -52.716 1.00 27.48 380 ASN A C 1
ATOM 2986 O O . ASN A 1 380 ? 41.072 -12.670 -52.480 1.00 27.48 380 ASN A O 1
ATOM 2990 N N . LEU A 1 381 ? 38.994 -12.141 -51.779 1.00 24.64 381 LEU A N 1
ATOM 2991 C CA . LEU A 1 381 ? 39.135 -12.683 -50.433 1.00 24.64 381 LEU A CA 1
ATOM 2992 C C . LEU A 1 381 ? 38.468 -14.064 -50.396 1.00 24.64 381 LEU A C 1
ATOM 2994 O O . LEU A 1 381 ? 37.244 -14.167 -50.378 1.00 24.64 381 LEU A O 1
ATOM 2998 N N . HIS A 1 382 ? 39.266 -15.132 -50.396 1.00 24.19 382 HIS A N 1
ATOM 2999 C CA . HIS A 1 382 ? 38.749 -16.468 -50.096 1.00 24.19 382 HIS A CA 1
ATOM 3000 C C . HIS A 1 382 ? 38.477 -16.570 -48.593 1.00 24.19 382 HIS A C 1
ATOM 3002 O O . HIS A 1 382 ? 39.411 -16.680 -47.800 1.00 24.19 382 HIS A O 1
ATOM 3008 N N . ILE A 1 383 ? 37.202 -16.564 -48.208 1.00 27.25 383 ILE A N 1
ATOM 3009 C CA . ILE A 1 383 ? 36.783 -16.966 -46.863 1.00 27.25 383 ILE A CA 1
ATOM 3010 C C . ILE A 1 383 ? 36.735 -18.496 -46.838 1.00 27.25 383 ILE A C 1
ATOM 3012 O O . ILE A 1 383 ? 35.988 -19.111 -47.597 1.00 27.25 383 ILE A O 1
ATOM 3016 N N . ALA A 1 384 ? 37.551 -19.106 -45.981 1.00 22.44 384 ALA A N 1
ATOM 3017 C CA . ALA A 1 384 ? 37.450 -20.525 -45.669 1.00 22.44 384 ALA A CA 1
ATOM 3018 C C . ALA A 1 384 ? 36.378 -20.730 -44.590 1.00 22.44 384 ALA A C 1
ATOM 3020 O O . ALA A 1 384 ? 36.391 -20.048 -43.567 1.00 22.44 384 ALA A O 1
ATOM 3021 N N . THR A 1 385 ? 35.463 -21.671 -44.813 1.00 25.50 385 THR A N 1
ATOM 3022 C CA . THR A 1 385 ? 34.497 -22.115 -43.803 1.00 25.50 385 THR A CA 1
ATOM 3023 C C . THR A 1 385 ? 35.169 -23.003 -42.758 1.00 25.50 385 THR A C 1
ATOM 3025 O O . THR A 1 385 ? 35.874 -23.948 -43.124 1.00 25.50 385 THR A O 1
ATOM 3028 N N . LEU A 1 386 ? 34.879 -22.729 -41.486 1.00 28.59 386 LEU A N 1
ATOM 3029 C CA . LEU A 1 386 ? 35.053 -23.612 -40.328 1.00 28.59 386 LEU A CA 1
ATOM 3030 C C . LEU A 1 386 ? 33.688 -23.794 -39.652 1.00 28.59 386 LEU A C 1
ATOM 3032 O O . LEU A 1 386 ? 32.915 -22.809 -39.678 1.00 28.59 386 LEU A O 1
#

Radius of gyration: 34.58 Å; chains: 1; bounding box: 112×57×103 Å

InterPro domains:
  IPR058831 LolA-like domain 2 [PF25898] (260-342)

pLDDT: mean 71.1, std 22.47, range [22.44, 96.81]

Organism: NCBI:txid1093978

Sequence (386 aa):
MIRNQERVPWLMCLFILATGADDFQCVDNGTSAQSGNVPHMPTVTKDSDSYQATVEVNILDKGYSYVVDEFLDYEGNRALMRVYKSGFKSSYIFSYDTDEVFSISNNLCKVSNISDSRFGFVVGGGSQTSGGGGGGDRRHIFGSAAVLRFAADKHDVYNGTSEVRGVPADVYSTCITWQGVVGKARATYYFSQANWNTSAPRKQLPLRIEVEGLTSLPVWGRGPPPPTSQPPKPRYFHHVYDFINYLPYIAADPAIFLTPPNVVCENRVVTRAFPKLGRFFSFRSEEIDPLSGIVEHRHLWYDQDAKMTRVDYRYEPPGSGQYTNGISSIGDFNTGSVSFTADDWLTGLFNPSAILDFLPYGLRPPERADNQFKSAGCRNLHIATL

Foldseek 3Di:
DDDDDDDDDDDPPPPPPPVDQPPDDADADPPPPPPDPDDAQDLQDDPQFWKWWWKWKAWPLVGAIWIWTWTDDSPQLKIKIWIGGPNFTWIWIARQVQQWIWIAGPLETEIDGVVLDLQLPLPDNDDQVPPPDPDDTRDDRDHPCCVSVVRNPGDKDFPAWDDFPNAIWTKIWGWADGPQFDHTKIKMWTWGDQPDDDPEPHSIDTFKIKIKGWGQDPDRRDDDDDDDPDRRDIDIIIMMMGTHPMYSHDPDDPCVSPSDPSRDHPPDDDPDDDPPDDLKDKDWDWDADPVQRWIKIWIWIAHNVQRKIKIWIWTDHPPDPDTQFIWIWMFGPVVPGWIWIDGPVDPPDIDTDRDDDPDPDDDDDDDDDDDDDDDDDDDDDDDDDD